Protein AF-A0A815K8I6-F1 (afdb_monomer)

Solvent-accessible surface area (backbone atoms only — not comparable to full-atom values): 26149 Å² total; per-residue (Å²): 140,85,83,82,83,84,83,76,87,78,76,76,75,78,80,73,84,80,80,77,90,70,74,97,44,73,68,58,57,51,56,50,61,67,36,69,67,48,51,54,47,52,53,48,52,51,49,50,51,52,50,51,52,50,48,51,54,52,55,67,62,60,68,96,76,56,70,65,54,56,54,49,64,74,62,57,88,62,93,67,95,65,84,83,72,84,47,82,72,55,86,66,52,56,57,60,63,35,43,30,61,59,52,49,73,48,36,41,50,49,33,49,43,43,41,72,73,66,36,42,61,76,80,39,69,85,67,47,29,59,57,39,31,53,49,27,31,50,35,22,59,56,18,24,61,24,41,33,39,91,49,65,70,44,20,35,53,14,39,53,43,41,51,51,23,57,38,39,66,39,29,20,59,47,46,40,28,62,76,68,74,41,88,67,97,64,85,61,81,91,42,73,57,48,54,48,43,53,51,26,49,54,51,29,54,48,28,52,52,51,12,52,51,51,26,43,73,75,50,62,55,74,40,83,71,80,76,74,77,72,82,76,77,81,82,86,91,87,77,91,80,93,78,95,81,90,81,90,74,83,81,78,84,79,83,91,85,82,82,91,77,87,88,88,90,83,88,85,89,75,76,86,75,80,76,78,69,63,48,65,52,50,71,65,58,54,50,53,52,48,50,54,50,46,51,51,43,41,31,48,67,47,52,85,74,74,52,70,66,51,46,62,63,50,74,74,57,88,84,92,55,78,73,53,56,56,49,48,53,50,57,59,60,58,63,18,28,50,67,64,52,48,38,49,54,46,30,64,66,57,67,47,87,60,89,45,76,65,53,42,53,47,30,48,54,53,60,59,30,69,65,52,47,49,51,32,50,52,42,18,64,63,31,27,69,36,52,48,52,52,46,44,49,22,47,59,74,73,39,44,65,64,49,53,60,57,49,66,55,58,46,51,56,52,50,54,51,49,51,54,52,47,53,57,47,51,52,50,52,52,52,54,53,51,55,52,65,73,74,107

Structure (mmCIF, N/CA/C/O backbone):
data_AF-A0A815K8I6-F1
#
_entry.id   AF-A0A815K8I6-F1
#
loop_
_atom_site.group_PDB
_atom_site.id
_atom_site.type_symbol
_atom_site.label_atom_id
_atom_site.label_alt_id
_atom_site.label_comp_id
_atom_site.label_asym_id
_atom_site.label_entity_id
_atom_site.label_seq_id
_atom_site.pdbx_PDB_ins_code
_atom_site.Cartn_x
_atom_site.Cartn_y
_atom_site.Cartn_z
_atom_site.occupancy
_atom_site.B_iso_or_equiv
_atom_site.auth_seq_id
_atom_site.auth_comp_id
_atom_site.auth_asym_id
_atom_site.auth_atom_id
_atom_site.pdbx_PDB_model_num
ATOM 1 N N . MET A 1 1 ? -21.237 -28.527 48.834 1.00 38.31 1 MET A N 1
ATOM 2 C CA . MET A 1 1 ? -20.468 -27.285 49.056 1.00 38.31 1 MET A CA 1
ATOM 3 C C . MET A 1 1 ? -20.630 -26.435 47.801 1.00 38.31 1 MET A C 1
ATOM 5 O O . MET A 1 1 ? -19.917 -26.635 46.831 1.00 38.31 1 MET A O 1
ATOM 9 N N . ILE A 1 2 ? -21.694 -25.632 47.758 1.00 33.50 2 ILE A N 1
ATOM 10 C CA . ILE A 1 2 ? -22.098 -24.836 46.589 1.00 33.50 2 ILE A CA 1
ATOM 11 C C . ILE A 1 2 ? -21.602 -23.418 46.856 1.00 33.50 2 ILE A C 1
ATOM 13 O O . ILE A 1 2 ? -22.051 -22.785 47.808 1.00 33.50 2 ILE A O 1
ATOM 17 N N . VAL A 1 3 ? -20.616 -22.969 46.081 1.00 35.56 3 VAL A N 1
ATOM 18 C CA . VAL A 1 3 ? -20.043 -21.625 46.201 1.00 35.56 3 VAL A CA 1
ATOM 19 C C . VAL A 1 3 ? -20.884 -20.664 45.366 1.00 35.56 3 VAL A C 1
ATOM 21 O O . VAL A 1 3 ? -21.094 -20.867 44.173 1.00 35.56 3 VAL A O 1
ATOM 24 N N . ASP A 1 4 ? -21.398 -19.647 46.046 1.00 29.53 4 ASP A N 1
ATOM 25 C CA . ASP A 1 4 ? -22.298 -18.613 45.548 1.00 29.53 4 ASP A CA 1
ATOM 26 C C . ASP A 1 4 ? -21.560 -17.618 44.627 1.00 29.53 4 ASP A C 1
ATOM 28 O O . ASP A 1 4 ? -20.597 -16.964 45.029 1.00 29.53 4 ASP A O 1
ATOM 32 N N . VAL A 1 5 ? -22.012 -17.507 43.372 1.00 42.22 5 VAL A N 1
ATOM 33 C CA . VAL A 1 5 ? -21.391 -16.717 42.284 1.00 42.22 5 VAL A CA 1
ATOM 34 C C . VAL A 1 5 ? -21.926 -15.269 42.234 1.00 42.22 5 VAL A C 1
ATOM 36 O O . VAL A 1 5 ? -21.633 -14.513 41.312 1.00 42.22 5 VAL A O 1
ATOM 39 N N . ARG A 1 6 ? -22.691 -14.808 43.233 1.00 34.88 6 ARG A N 1
ATOM 40 C CA . ARG A 1 6 ? -23.365 -13.492 43.184 1.00 34.88 6 ARG A CA 1
ATOM 41 C C . ARG A 1 6 ? -22.615 -12.284 43.768 1.00 34.88 6 ARG A C 1
ATOM 43 O O . ARG A 1 6 ? -23.229 -11.238 43.953 1.00 34.88 6 ARG A O 1
ATOM 50 N N . LYS A 1 7 ? -21.297 -12.352 44.009 1.00 34.84 7 LYS A N 1
ATOM 51 C CA . LYS A 1 7 ? -20.543 -11.254 44.669 1.00 34.84 7 LYS A CA 1
ATOM 52 C C . LYS A 1 7 ? -19.412 -10.579 43.874 1.00 34.84 7 LYS A C 1
ATOM 54 O O . LYS A 1 7 ? -18.552 -9.949 44.477 1.00 34.84 7 LYS A O 1
ATOM 59 N N . LEU A 1 8 ? -19.428 -10.628 42.538 1.00 36.75 8 LEU A N 1
ATOM 60 C CA . LEU A 1 8 ? -18.417 -9.955 41.693 1.00 36.75 8 LEU A CA 1
ATOM 61 C C . LEU A 1 8 ? -18.964 -8.854 40.755 1.00 36.75 8 LEU A C 1
ATOM 63 O O . LEU A 1 8 ? -18.272 -8.455 39.823 1.00 36.75 8 LEU A O 1
ATOM 67 N N . SER A 1 9 ? -20.164 -8.305 40.995 1.00 39.91 9 SER A N 1
ATOM 68 C CA . SER A 1 9 ? -20.750 -7.238 40.151 1.00 39.91 9 SER A CA 1
ATOM 69 C C . SER A 1 9 ? -20.643 -5.816 40.727 1.00 39.91 9 SER A C 1
ATOM 71 O O . SER A 1 9 ? -21.572 -5.019 40.608 1.00 39.91 9 SER A O 1
ATOM 73 N N . SER A 1 10 ? -19.513 -5.456 41.332 1.00 39.34 10 SER A N 1
ATOM 74 C CA . SER A 1 10 ? -19.211 -4.049 41.641 1.00 39.34 10 SER A CA 1
ATOM 75 C C . SER A 1 10 ? -17.794 -3.694 41.199 1.00 39.34 10 SER A C 1
ATOM 77 O O . SER A 1 10 ? -16.946 -3.291 41.992 1.00 39.34 10 SER A O 1
ATOM 79 N N . GLY A 1 11 ? -17.525 -3.890 39.907 1.00 36.69 11 GLY A N 1
ATOM 80 C CA . GLY A 1 11 ? -16.375 -3.293 39.244 1.00 36.69 11 GLY A CA 1
ATOM 81 C C . GLY A 1 11 ? -16.664 -1.819 38.999 1.00 36.69 11 GLY A C 1
ATOM 82 O O . GLY A 1 11 ? -17.356 -1.475 38.044 1.00 36.69 11 GLY A O 1
ATOM 83 N N . ALA A 1 12 ? -16.159 -0.952 39.874 1.00 39.84 12 ALA A N 1
ATOM 84 C CA . ALA A 1 12 ? -16.060 0.469 39.584 1.00 39.84 12 ALA A CA 1
ATOM 85 C C . ALA A 1 12 ? -15.293 0.642 38.263 1.00 39.84 12 ALA A C 1
ATOM 87 O O . ALA A 1 12 ? -14.168 0.154 38.125 1.00 39.84 12 ALA A O 1
ATOM 88 N N . CYS A 1 13 ? -15.902 1.308 37.278 1.00 37.22 13 CYS A N 1
ATOM 89 C CA . CYS A 1 13 ? -15.182 1.738 36.087 1.00 37.22 13 CYS A CA 1
ATOM 90 C C . CYS A 1 13 ? -13.988 2.598 36.530 1.00 37.22 13 CYS A C 1
ATOM 92 O O . CYS A 1 13 ? -14.203 3.581 37.244 1.00 37.22 13 CYS A O 1
ATOM 94 N N . PRO A 1 14 ? -12.745 2.287 36.119 1.00 39.09 14 PRO A N 1
ATOM 95 C CA . PRO A 1 14 ? -11.646 3.213 36.327 1.00 39.09 14 PRO A CA 1
ATOM 96 C C . PRO A 1 14 ? -11.991 4.516 35.602 1.00 39.09 14 PRO A C 1
ATOM 98 O O . PRO A 1 14 ? -12.264 4.518 34.398 1.00 39.09 14 PRO A O 1
ATOM 101 N N . ALA A 1 15 ? -12.037 5.614 36.357 1.00 36.75 15 ALA A N 1
ATOM 102 C CA . ALA A 1 15 ? -12.272 6.944 35.823 1.00 36.75 15 ALA A CA 1
ATOM 103 C C . ALA A 1 15 ? -11.273 7.207 34.687 1.00 36.75 15 ALA A C 1
ATOM 105 O O . ALA A 1 15 ? -10.058 7.092 34.872 1.00 36.75 15 ALA A O 1
ATOM 106 N N . ARG A 1 16 ? -11.790 7.509 33.489 1.00 47.78 16 ARG A N 1
ATOM 107 C CA . ARG A 1 16 ? -10.951 7.862 32.341 1.00 47.78 16 ARG A CA 1
ATOM 108 C C . ARG A 1 16 ? -10.134 9.109 32.691 1.00 47.78 16 ARG A C 1
ATOM 110 O O . ARG A 1 16 ? -10.702 10.051 33.247 1.00 47.78 16 ARG A O 1
ATOM 117 N N . PRO A 1 17 ? -8.843 9.168 32.329 1.00 36.97 17 PRO A N 1
ATOM 118 C CA . PRO A 1 17 ? -8.098 10.410 32.414 1.00 36.97 17 PRO A CA 1
ATOM 119 C C . PRO A 1 17 ? -8.764 11.436 31.492 1.00 36.97 17 PRO A C 1
ATOM 121 O O . PRO A 1 17 ? -8.860 11.243 30.280 1.00 36.97 17 PRO A O 1
ATOM 124 N N . VAL A 1 18 ? -9.263 12.515 32.088 1.00 37.09 18 VAL A N 1
ATOM 125 C CA . VAL A 1 18 ? -9.762 13.686 31.371 1.00 37.09 18 VAL A CA 1
ATOM 126 C C . VAL A 1 18 ? -8.556 14.330 30.687 1.00 37.09 18 VAL A C 1
ATOM 128 O O . VAL A 1 18 ? -7.684 14.907 31.336 1.00 37.09 18 VAL A O 1
ATOM 131 N N . TYR A 1 19 ? -8.454 14.168 29.368 1.00 41.75 19 TYR A N 1
ATOM 132 C CA . TYR A 1 19 ? -7.422 14.823 28.572 1.00 41.75 19 TYR A CA 1
ATOM 133 C C . TYR A 1 19 ? -7.783 16.301 28.425 1.00 41.75 19 TYR A C 1
ATOM 135 O O . TYR A 1 19 ? -8.594 16.670 27.580 1.00 41.75 19 TYR A O 1
ATOM 143 N N . HIS A 1 20 ? -7.168 17.155 29.242 1.00 36.84 20 HIS A N 1
ATOM 144 C CA . HIS A 1 20 ? -7.214 18.599 29.044 1.00 36.84 20 HIS A CA 1
ATOM 145 C C . HIS A 1 20 ? -6.489 18.960 27.739 1.00 36.84 20 HIS A C 1
ATOM 147 O O . HIS A 1 20 ? -5.259 18.950 27.658 1.00 36.84 20 HIS A O 1
ATOM 153 N N . HIS A 1 21 ? -7.261 19.262 26.695 1.00 45.84 21 HIS A N 1
ATOM 154 C CA . HIS A 1 21 ? -6.775 19.851 25.450 1.00 45.84 21 HIS A CA 1
ATOM 155 C C . HIS A 1 21 ? -6.690 21.375 25.592 1.00 45.84 21 HIS A C 1
ATOM 157 O O . HIS A 1 21 ? -7.455 22.122 24.998 1.00 45.84 21 HIS A O 1
ATOM 163 N N . GLY A 1 22 ? -5.723 21.834 26.380 1.00 40.38 22 GLY A N 1
ATOM 164 C CA . GLY A 1 22 ? -5.350 23.241 26.471 1.00 40.38 22 GLY A CA 1
ATOM 165 C C . GLY A 1 22 ? -3.861 23.313 26.767 1.00 40.38 22 GLY A C 1
ATOM 166 O O . GLY A 1 22 ? -3.429 22.844 27.810 1.00 40.38 22 GLY A O 1
ATOM 167 N N . HIS A 1 23 ? -3.083 23.851 25.830 1.00 41.75 23 HIS A N 1
ATOM 168 C CA . HIS A 1 23 ? -1.616 23.826 25.757 1.00 41.75 23 HIS A CA 1
ATOM 169 C C . HIS A 1 23 ? -1.007 22.495 25.294 1.00 41.75 23 HIS A C 1
ATOM 171 O O . HIS A 1 23 ? -0.853 21.529 26.041 1.00 41.75 23 HIS A O 1
ATOM 177 N N . PHE A 1 24 ? -0.542 22.498 24.040 1.00 44.44 24 PHE A N 1
ATOM 178 C CA . PHE A 1 24 ? 0.462 21.571 23.515 1.00 44.44 24 PHE A CA 1
ATOM 179 C C . PHE A 1 24 ? 1.793 21.847 24.245 1.00 44.44 24 PHE A C 1
ATOM 181 O O . PHE A 1 24 ? 2.710 22.478 23.734 1.00 44.44 24 PHE A O 1
ATOM 188 N N . CYS A 1 25 ? 1.833 21.493 25.528 1.00 46.91 25 CYS A N 1
ATOM 189 C CA . CYS A 1 25 ? 2.944 21.736 26.427 1.00 46.91 25 CYS A CA 1
ATOM 190 C C . CYS A 1 25 ? 4.089 20.779 26.075 1.00 46.91 25 CYS A C 1
ATOM 192 O O . CYS A 1 25 ? 3.858 19.594 25.823 1.00 46.91 25 CYS A O 1
ATOM 194 N N . VAL A 1 26 ? 5.330 21.264 26.146 1.00 51.88 26 VAL A N 1
ATOM 195 C CA . VAL A 1 26 ? 6.577 20.481 26.023 1.00 51.88 26 VAL A CA 1
ATOM 196 C C . VAL A 1 26 ? 6.548 19.200 26.886 1.00 51.88 26 VAL A C 1
ATOM 198 O O . VAL A 1 26 ? 7.126 18.180 26.514 1.00 51.88 26 VAL A O 1
ATOM 201 N N . ARG A 1 27 ? 5.779 19.186 27.987 1.00 44.12 27 ARG A N 1
ATOM 202 C CA . ARG A 1 27 ? 5.529 17.995 28.824 1.00 44.12 27 ARG A CA 1
ATOM 203 C C . ARG A 1 27 ? 4.767 16.859 28.128 1.00 44.12 27 ARG A C 1
ATOM 205 O O . ARG A 1 27 ? 5.039 15.700 28.428 1.00 44.12 27 ARG A O 1
ATOM 212 N N . THR A 1 28 ? 3.843 17.146 27.213 1.00 54.47 28 THR A N 1
ATOM 213 C CA . THR A 1 28 ? 3.115 16.115 26.448 1.00 54.47 28 THR A CA 1
ATOM 214 C C . THR A 1 28 ? 4.023 15.482 25.399 1.00 54.47 28 THR A C 1
ATOM 216 O O . THR A 1 28 ? 4.015 14.265 25.236 1.00 54.47 28 THR A O 1
ATOM 219 N N . PHE A 1 29 ? 4.876 16.287 24.760 1.00 51.78 29 PHE A N 1
ATOM 220 C CA . PHE A 1 29 ? 5.904 15.804 23.837 1.00 51.78 29 PHE A CA 1
ATOM 221 C C . PHE A 1 29 ? 6.929 14.908 24.553 1.00 51.78 29 PHE A C 1
ATOM 223 O O . PHE A 1 29 ? 7.238 13.819 24.078 1.00 51.78 29 PHE A O 1
ATOM 230 N N . HIS A 1 30 ? 7.362 15.295 25.757 1.00 53.81 30 HIS A N 1
ATOM 231 C CA . HIS A 1 30 ? 8.280 14.485 26.561 1.00 53.81 30 HIS A CA 1
ATOM 232 C C . HIS A 1 30 ? 7.653 13.162 27.039 1.00 53.81 30 HIS A C 1
ATOM 234 O O . HIS A 1 30 ? 8.326 12.133 27.040 1.00 53.81 30 HIS A O 1
ATOM 240 N N . ARG A 1 31 ? 6.356 13.149 27.397 1.00 55.78 31 ARG A N 1
ATOM 241 C CA . ARG A 1 31 ? 5.632 11.906 27.736 1.00 55.78 31 ARG A CA 1
ATOM 242 C C . ARG A 1 31 ? 5.437 10.990 26.529 1.00 55.78 31 ARG A C 1
ATOM 244 O O . ARG A 1 31 ? 5.523 9.782 26.697 1.00 55.78 31 ARG A O 1
ATOM 251 N N . LEU A 1 32 ? 5.220 11.542 25.334 1.00 55.19 32 LEU A N 1
ATOM 252 C CA . LEU A 1 32 ? 5.161 10.769 24.087 1.00 55.19 32 LEU A CA 1
ATOM 253 C C . LEU A 1 32 ? 6.522 10.133 23.755 1.00 55.19 32 LEU A C 1
ATOM 255 O O . LEU A 1 32 ? 6.573 8.951 23.439 1.00 55.19 32 LEU A O 1
ATOM 259 N N . LEU A 1 33 ? 7.624 10.871 23.927 1.00 57.00 33 LEU A N 1
ATOM 260 C CA . LEU A 1 33 ? 8.994 10.357 23.763 1.00 57.00 33 LEU A CA 1
ATOM 261 C C . LEU A 1 33 ? 9.403 9.318 24.820 1.00 57.00 33 LEU A C 1
ATOM 263 O O . LEU A 1 33 ? 10.272 8.494 24.556 1.00 57.00 33 LEU A O 1
ATOM 267 N N . SER A 1 34 ? 8.782 9.333 26.004 1.00 58.78 34 SER A N 1
ATOM 268 C CA . SER A 1 34 ? 9.072 8.372 27.083 1.00 58.78 34 SER A CA 1
ATOM 269 C C . SER A 1 34 ? 8.466 6.983 26.855 1.00 58.78 34 SER A C 1
ATOM 271 O O . SER A 1 34 ? 8.780 6.053 27.595 1.00 58.78 34 SER A O 1
ATOM 273 N N . TYR A 1 35 ? 7.612 6.812 25.844 1.00 67.69 35 TYR A N 1
ATOM 274 C CA . TYR A 1 35 ? 7.120 5.493 25.464 1.00 67.69 35 TYR A CA 1
ATOM 275 C C . TYR A 1 35 ? 8.139 4.811 24.539 1.00 67.69 35 TYR A C 1
ATOM 277 O O . TYR A 1 35 ? 8.388 5.314 23.439 1.00 67.69 35 TYR A O 1
ATOM 285 N N . PRO A 1 36 ? 8.682 3.634 24.908 1.00 72.56 36 PRO A N 1
ATOM 286 C CA . PRO A 1 36 ? 9.690 2.941 24.101 1.00 72.56 36 PRO A CA 1
ATOM 287 C C . PRO A 1 36 ? 9.209 2.647 22.669 1.00 72.56 36 PRO A C 1
ATOM 289 O O . PRO A 1 36 ? 10.006 2.658 21.733 1.00 72.56 36 PRO A O 1
ATOM 292 N N . GLY A 1 37 ? 7.895 2.485 22.471 1.00 73.62 37 GLY A N 1
ATOM 293 C CA . GLY A 1 37 ? 7.294 2.307 21.148 1.00 73.62 37 GLY A CA 1
ATOM 294 C C . GLY A 1 37 ? 7.442 3.511 20.208 1.00 73.62 37 GLY A C 1
ATOM 295 O O . GLY A 1 37 ? 7.629 3.313 19.012 1.00 73.62 37 GLY A O 1
ATOM 296 N N . TYR A 1 38 ? 7.420 4.750 20.715 1.00 79.62 38 TYR A N 1
ATOM 297 C CA . TYR A 1 38 ? 7.589 5.939 19.866 1.00 79.62 38 TYR A CA 1
ATOM 298 C C . TYR A 1 38 ? 9.026 6.090 19.380 1.00 79.62 38 TYR A C 1
ATOM 300 O O . TYR A 1 38 ? 9.240 6.439 18.223 1.00 79.62 38 TYR A O 1
ATOM 308 N N . SER A 1 39 ? 10.003 5.789 20.238 1.00 83.12 39 SER A N 1
ATOM 309 C CA . SER A 1 39 ? 11.416 5.793 19.854 1.00 83.12 39 SER A CA 1
ATOM 310 C C . SER A 1 39 ? 11.676 4.780 18.734 1.00 83.12 39 SER A C 1
ATOM 312 O O . SER A 1 39 ? 12.181 5.148 17.675 1.00 83.12 39 SER A O 1
ATOM 314 N N . LEU A 1 40 ? 11.217 3.531 18.906 1.00 85.81 40 LEU A N 1
ATOM 315 C CA . LEU A 1 40 ? 11.317 2.495 17.871 1.00 85.81 40 LEU A CA 1
ATOM 316 C C . LEU A 1 40 ? 10.616 2.897 16.569 1.00 85.81 40 LEU A C 1
ATOM 318 O O . LEU A 1 40 ? 11.155 2.663 15.492 1.00 85.81 40 LEU A O 1
ATOM 322 N N . PHE A 1 41 ? 9.451 3.541 16.654 1.00 85.56 41 PHE A N 1
ATOM 323 C CA . PHE A 1 41 ? 8.748 4.030 15.472 1.00 85.56 41 PHE A CA 1
ATOM 324 C C . PHE A 1 41 ? 9.525 5.133 14.743 1.00 85.56 41 PHE A C 1
ATOM 326 O O . PHE A 1 41 ? 9.625 5.098 13.521 1.00 85.56 41 PHE A O 1
ATOM 333 N N . ILE A 1 42 ? 10.126 6.084 15.463 1.00 88.44 42 ILE A N 1
ATOM 334 C CA . ILE A 1 42 ? 10.973 7.120 14.854 1.00 88.44 42 ILE A CA 1
ATOM 335 C C . ILE A 1 42 ? 12.178 6.480 14.159 1.00 88.44 42 ILE A C 1
ATOM 337 O O . ILE A 1 42 ? 12.454 6.811 13.008 1.00 88.44 42 ILE A O 1
ATOM 341 N N . PHE A 1 43 ? 12.854 5.526 14.808 1.00 92.44 43 PHE A N 1
ATOM 342 C CA . PHE A 1 43 ? 13.941 4.771 14.176 1.00 92.44 43 PHE A CA 1
ATOM 343 C C . PHE A 1 43 ? 13.471 4.021 12.929 1.00 92.44 43 PHE A C 1
ATOM 345 O O . PHE A 1 43 ? 14.176 4.017 11.922 1.00 92.44 43 PHE A O 1
ATOM 352 N N . PHE A 1 44 ? 12.272 3.441 12.964 1.00 91.81 44 PHE A N 1
ATOM 353 C CA . PHE A 1 44 ? 11.680 2.768 11.815 1.00 91.81 44 PHE A CA 1
ATOM 354 C C . PHE A 1 44 ? 11.401 3.737 10.659 1.00 91.81 44 PHE A C 1
ATOM 356 O O . PHE A 1 44 ? 11.772 3.451 9.525 1.00 91.81 44 PHE A O 1
ATOM 363 N N . ILE A 1 45 ? 10.843 4.922 10.926 1.00 91.88 45 ILE A N 1
ATOM 364 C CA . ILE A 1 45 ? 10.649 5.954 9.897 1.00 91.88 45 ILE A CA 1
ATOM 365 C C . ILE A 1 45 ? 11.992 6.417 9.323 1.00 91.88 45 ILE A C 1
ATOM 367 O O . ILE A 1 45 ? 12.127 6.494 8.105 1.00 91.88 45 ILE A O 1
ATOM 371 N N . ILE A 1 46 ? 13.001 6.669 10.163 1.00 94.50 46 ILE A N 1
ATOM 372 C CA . ILE A 1 46 ? 14.352 7.032 9.704 1.00 94.50 46 ILE A CA 1
ATOM 373 C C . ILE A 1 46 ? 14.932 5.926 8.816 1.00 94.50 46 ILE A C 1
ATOM 375 O O . ILE A 1 46 ? 15.491 6.222 7.762 1.00 94.50 46 ILE A O 1
ATOM 379 N N . TYR A 1 47 ? 14.763 4.660 9.202 1.00 95.38 47 TYR A N 1
ATOM 380 C CA . TYR A 1 47 ? 15.167 3.517 8.390 1.00 95.38 47 TYR A CA 1
ATOM 381 C C . TYR A 1 47 ? 14.484 3.531 7.014 1.00 95.38 47 TYR A C 1
ATOM 383 O O . TYR A 1 47 ? 15.178 3.433 6.003 1.00 95.38 47 TYR A O 1
ATOM 391 N N . LEU A 1 48 ? 13.161 3.729 6.955 1.00 94.88 48 LEU A N 1
ATOM 392 C CA . LEU A 1 48 ? 12.429 3.805 5.685 1.00 94.88 48 LEU A CA 1
ATOM 393 C C . LEU A 1 48 ? 12.921 4.966 4.807 1.00 94.88 48 LEU A C 1
ATOM 395 O O . LEU A 1 48 ? 13.137 4.765 3.615 1.00 94.88 48 LEU A O 1
ATOM 399 N N . GLN A 1 49 ? 13.174 6.145 5.387 1.00 93.94 49 GLN A N 1
ATOM 400 C CA . GLN A 1 49 ? 13.717 7.300 4.655 1.00 93.94 49 GLN A CA 1
ATOM 401 C C . GLN A 1 49 ? 15.132 7.036 4.120 1.00 93.94 49 GLN A C 1
ATOM 403 O O . GLN A 1 49 ? 15.448 7.380 2.983 1.00 93.94 49 GLN A O 1
ATOM 408 N N . MET A 1 50 ? 15.994 6.391 4.911 1.00 95.81 50 MET A N 1
ATOM 409 C CA . MET A 1 50 ? 17.337 5.999 4.472 1.00 95.81 50 MET A CA 1
ATOM 410 C C . MET A 1 50 ? 17.299 4.953 3.357 1.00 95.81 50 MET A C 1
ATOM 412 O O . MET A 1 50 ? 18.105 5.018 2.428 1.00 95.81 50 MET A O 1
ATOM 416 N N . MET A 1 51 ? 16.365 4.005 3.418 1.00 95.12 51 MET A N 1
ATOM 417 C CA . MET A 1 51 ? 16.165 3.019 2.356 1.00 95.12 51 MET A CA 1
ATOM 418 C C . MET A 1 51 ? 15.622 3.655 1.077 1.00 95.12 51 MET A C 1
ATOM 420 O O . MET A 1 51 ? 16.106 3.327 -0.002 1.00 95.12 51 MET A O 1
ATOM 424 N N . ASP A 1 52 ? 14.711 4.619 1.186 1.00 94.56 52 ASP A N 1
ATOM 425 C CA . ASP A 1 52 ? 14.250 5.417 0.051 1.00 94.56 52 ASP A CA 1
ATOM 426 C C . ASP A 1 52 ? 15.381 6.250 -0.563 1.00 94.56 52 ASP A C 1
ATOM 428 O O . ASP A 1 52 ? 15.501 6.296 -1.783 1.00 94.56 52 ASP A O 1
ATOM 432 N N . LEU A 1 53 ? 16.268 6.841 0.239 1.00 94.50 53 LEU A N 1
ATOM 433 C CA . LEU A 1 53 ? 17.448 7.534 -0.282 1.00 94.50 53 LEU A CA 1
ATOM 434 C C . LEU A 1 53 ? 18.393 6.569 -1.023 1.00 94.50 53 LEU A C 1
ATOM 436 O O . LEU A 1 53 ? 18.933 6.902 -2.078 1.00 94.50 53 LEU A O 1
ATOM 440 N N . ARG A 1 54 ? 18.570 5.347 -0.508 1.00 93.69 54 ARG A N 1
ATOM 441 C CA . ARG A 1 54 ? 19.325 4.292 -1.205 1.00 93.69 54 ARG A CA 1
ATOM 442 C C . ARG A 1 54 ? 18.646 3.868 -2.504 1.00 93.69 54 ARG A C 1
ATOM 444 O O . ARG A 1 54 ? 19.347 3.681 -3.495 1.00 93.69 54 ARG A O 1
ATOM 451 N N . LEU A 1 55 ? 17.316 3.761 -2.519 1.00 92.94 55 LEU A N 1
ATOM 452 C CA . LEU A 1 55 ? 16.543 3.491 -3.729 1.00 92.94 55 LEU A CA 1
ATOM 453 C C . LEU A 1 55 ? 16.785 4.581 -4.777 1.00 92.94 55 LEU A C 1
ATOM 455 O O . LEU A 1 55 ? 17.091 4.245 -5.915 1.00 92.94 55 LEU A O 1
ATOM 459 N N . TYR A 1 56 ? 16.740 5.861 -4.394 1.00 93.56 56 TYR A N 1
ATOM 460 C CA . TYR A 1 56 ? 17.060 6.973 -5.293 1.00 93.56 56 TYR A CA 1
ATOM 461 C C . TYR A 1 56 ? 18.440 6.804 -5.936 1.00 93.56 56 TYR A C 1
ATOM 463 O O . TYR A 1 56 ? 18.554 6.797 -7.159 1.00 93.56 56 TYR A O 1
ATOM 471 N N . PHE A 1 57 ? 19.488 6.596 -5.132 1.00 92.00 57 PHE A N 1
ATOM 472 C CA . PHE A 1 57 ? 20.842 6.401 -5.657 1.00 92.00 57 PHE A CA 1
ATOM 473 C C . PHE A 1 57 ? 20.974 5.134 -6.508 1.00 92.00 57 PHE A C 1
ATOM 475 O O . PHE A 1 57 ? 21.732 5.121 -7.477 1.00 92.00 57 PHE A O 1
ATOM 482 N N . LYS A 1 58 ? 20.223 4.072 -6.200 1.00 89.62 58 LYS A N 1
ATOM 483 C CA . LYS A 1 58 ? 20.184 2.851 -7.013 1.00 89.62 58 LYS A CA 1
ATOM 484 C C . LYS A 1 58 ? 19.485 3.085 -8.357 1.00 89.62 58 LYS A C 1
ATOM 486 O O . LYS A 1 58 ? 19.963 2.574 -9.362 1.00 89.62 58 LYS A O 1
ATOM 491 N N . ILE A 1 59 ? 18.411 3.878 -8.396 1.00 89.00 59 ILE A N 1
ATOM 492 C CA . ILE A 1 59 ? 17.752 4.271 -9.649 1.00 89.00 59 ILE A CA 1
ATOM 493 C C . ILE A 1 59 ? 18.682 5.167 -10.468 1.00 89.00 59 ILE A C 1
ATOM 495 O O . ILE A 1 59 ? 18.859 4.911 -11.644 1.00 89.00 59 ILE A O 1
ATOM 499 N N . GLN A 1 60 ? 19.344 6.150 -9.854 1.00 88.56 60 GLN A N 1
ATOM 500 C CA . GLN A 1 60 ? 20.274 7.052 -10.553 1.00 88.56 60 GLN A CA 1
ATOM 501 C C . GLN A 1 60 ? 21.561 6.359 -11.027 1.00 88.56 60 GLN A C 1
ATOM 503 O O . GLN A 1 60 ? 22.178 6.781 -12.001 1.00 88.56 60 GLN A O 1
ATOM 508 N N . SER A 1 61 ? 21.983 5.289 -10.348 1.00 84.44 61 SER A N 1
ATOM 509 C CA . SER A 1 61 ? 23.111 4.452 -10.784 1.00 84.44 61 SER A CA 1
ATOM 510 C C . SER A 1 61 ? 22.706 3.366 -11.784 1.00 84.44 61 SER A C 1
ATOM 512 O O . SER A 1 61 ? 23.560 2.604 -12.239 1.00 84.44 61 SER A O 1
ATOM 514 N N . ARG A 1 62 ? 21.421 3.287 -12.156 1.00 76.06 62 ARG A N 1
ATOM 515 C CA . ARG A 1 62 ? 20.923 2.363 -13.175 1.00 76.06 62 ARG A CA 1
ATOM 516 C C . ARG A 1 62 ? 21.426 2.874 -14.534 1.00 76.06 62 ARG A C 1
ATOM 518 O O . ARG A 1 62 ? 20.888 3.810 -15.092 1.00 76.06 62 ARG A O 1
ATOM 525 N N . GLY A 1 63 ? 22.511 2.318 -15.072 1.00 59.50 63 GLY A N 1
ATOM 526 C CA . GLY A 1 63 ? 23.069 2.777 -16.350 1.00 59.50 63 GLY A CA 1
ATOM 527 C C . GLY A 1 63 ? 24.231 1.929 -16.869 1.00 59.50 63 GLY A C 1
ATOM 528 O O . GLY A 1 63 ? 24.938 1.304 -16.089 1.00 59.50 63 GLY A O 1
ATOM 529 N N . THR A 1 64 ? 24.370 1.893 -18.202 1.00 43.22 64 THR A N 1
ATOM 530 C CA . THR A 1 64 ? 25.432 1.272 -19.038 1.00 43.22 64 THR A CA 1
ATOM 531 C C . THR A 1 64 ? 25.715 -0.235 -18.933 1.00 43.22 64 THR A C 1
ATOM 533 O O . THR A 1 64 ? 26.177 -0.799 -19.924 1.00 43.22 64 THR A O 1
ATOM 536 N N . LEU A 1 65 ? 25.389 -0.929 -17.840 1.00 40.59 65 LEU A N 1
ATOM 537 C CA . LEU A 1 65 ? 25.629 -2.374 -17.706 1.00 40.59 65 LEU A CA 1
ATOM 538 C C . LEU A 1 65 ? 24.441 -3.231 -18.178 1.00 40.59 65 LEU A C 1
ATOM 540 O O . LEU A 1 65 ? 23.427 -3.372 -17.503 1.00 40.59 65 LEU A O 1
ATOM 544 N N . ASP A 1 66 ? 24.604 -3.791 -19.376 1.00 40.38 66 ASP A N 1
ATOM 545 C CA . ASP A 1 66 ? 24.125 -5.103 -19.821 1.00 40.38 66 ASP A CA 1
ATOM 546 C C . ASP A 1 66 ? 22.800 -5.656 -19.254 1.00 40.38 66 ASP A C 1
ATOM 548 O O . ASP A 1 66 ? 22.742 -6.391 -18.268 1.00 40.38 66 ASP A O 1
ATOM 552 N N . TYR A 1 67 ? 21.732 -5.484 -20.041 1.00 39.44 67 TYR A N 1
ATOM 553 C CA . TYR A 1 67 ? 20.598 -6.418 -20.015 1.00 39.44 67 TYR A CA 1
ATOM 554 C C . TYR A 1 67 ? 21.009 -7.810 -20.540 1.00 39.44 67 TYR A C 1
ATOM 556 O O . TYR A 1 67 ? 20.306 -8.790 -20.290 1.00 39.44 67 TYR A O 1
ATOM 564 N N . SER A 1 68 ? 22.173 -7.935 -21.203 1.00 37.84 68 SER A N 1
ATOM 565 C CA . SER A 1 68 ? 22.730 -9.245 -21.553 1.00 37.84 68 SER A CA 1
ATOM 566 C C . SER A 1 68 ? 22.970 -10.086 -20.293 1.00 37.84 68 SER A C 1
ATOM 568 O O . SER A 1 68 ? 22.654 -11.272 -20.292 1.00 37.84 68 SER A O 1
ATOM 570 N N . THR A 1 69 ? 23.345 -9.477 -19.164 1.00 40.06 69 THR A N 1
ATOM 571 C CA . THR A 1 69 ? 23.521 -10.188 -17.890 1.00 40.06 69 THR A CA 1
ATOM 572 C C . THR A 1 69 ? 22.190 -10.549 -17.227 1.00 40.06 69 THR A C 1
ATOM 574 O O . THR A 1 69 ? 22.097 -11.600 -16.604 1.00 40.06 69 THR A O 1
ATOM 577 N N . SER A 1 70 ? 21.118 -9.767 -17.412 1.00 38.56 70 SER A N 1
ATOM 578 C CA . SER A 1 70 ? 19.788 -10.141 -16.892 1.00 38.56 70 SER A CA 1
ATOM 579 C C . SER A 1 70 ? 19.181 -11.324 -17.652 1.00 38.56 70 SER A C 1
ATOM 581 O O . SER A 1 70 ? 18.629 -12.223 -17.023 1.00 38.56 70 SER A O 1
ATOM 583 N N . ASN A 1 71 ? 19.368 -11.400 -18.974 1.00 36.97 71 ASN A N 1
ATOM 584 C CA . ASN A 1 71 ? 18.992 -12.590 -19.743 1.00 36.97 71 ASN A CA 1
ATOM 585 C C . ASN A 1 71 ? 19.933 -13.781 -19.489 1.00 36.97 71 ASN A C 1
ATOM 587 O O . ASN A 1 71 ? 19.479 -14.919 -19.533 1.00 36.97 71 ASN A O 1
ATOM 591 N N . THR A 1 72 ? 21.209 -13.555 -19.159 1.00 31.67 72 THR A N 1
ATOM 592 C CA . THR A 1 72 ? 22.152 -14.644 -18.829 1.00 31.67 72 THR A CA 1
ATOM 593 C C . THR A 1 72 ? 21.915 -15.212 -17.422 1.00 31.67 72 THR A C 1
ATOM 595 O O . THR A 1 72 ? 22.040 -16.417 -17.229 1.00 31.67 72 THR A O 1
ATOM 598 N N . ILE A 1 73 ? 21.487 -14.390 -16.455 1.00 36.31 73 ILE A N 1
ATOM 599 C CA . ILE A 1 73 ? 21.086 -14.844 -15.110 1.00 36.31 73 ILE A CA 1
ATOM 600 C C . ILE A 1 73 ? 19.697 -15.512 -15.139 1.00 36.31 73 ILE A C 1
ATOM 602 O O . ILE A 1 73 ? 19.457 -16.454 -14.388 1.00 36.31 73 ILE A O 1
ATOM 606 N N . LEU A 1 74 ? 18.794 -15.089 -16.034 1.00 36.69 74 LEU A N 1
ATOM 607 C CA . LEU A 1 74 ? 17.502 -15.759 -16.254 1.00 36.69 74 LEU A CA 1
ATOM 608 C C . LEU A 1 74 ? 17.614 -17.065 -17.065 1.00 36.69 74 LEU A C 1
ATOM 610 O O . LEU A 1 74 ? 16.771 -17.938 -16.884 1.00 36.69 74 LEU A O 1
ATOM 614 N N . ASN A 1 75 ? 18.653 -17.229 -17.893 1.00 31.38 75 ASN A N 1
ATOM 615 C CA . ASN A 1 75 ? 18.916 -18.449 -18.674 1.00 31.38 75 ASN A CA 1
ATOM 616 C C . ASN A 1 75 ? 19.965 -19.383 -18.047 1.00 31.38 75 ASN A C 1
ATOM 618 O O . ASN A 1 75 ? 20.347 -20.374 -18.672 1.00 31.38 75 ASN A O 1
ATOM 622 N N . GLN A 1 76 ? 20.449 -19.113 -16.829 1.00 30.30 76 GLN A N 1
ATOM 623 C CA . GLN A 1 76 ? 21.360 -20.028 -16.141 1.00 30.30 76 GLN A CA 1
ATOM 624 C C . GLN A 1 76 ? 20.577 -21.228 -15.583 1.00 30.30 76 GLN A C 1
ATOM 626 O O . GLN A 1 76 ? 20.217 -21.300 -14.413 1.00 30.30 76 GLN A O 1
ATOM 631 N N . THR A 1 77 ? 20.331 -22.203 -16.457 1.00 33.12 77 THR A N 1
ATOM 632 C CA . THR A 1 77 ? 19.761 -23.530 -16.177 1.00 33.12 77 THR A CA 1
ATOM 633 C C . THR A 1 77 ? 20.737 -24.480 -15.470 1.00 33.12 77 THR A C 1
ATOM 635 O O . THR A 1 77 ? 20.548 -25.691 -15.519 1.00 33.12 77 THR A O 1
ATOM 638 N N . ASN A 1 78 ? 21.776 -23.971 -14.800 1.00 28.86 78 ASN A N 1
ATOM 639 C CA . ASN A 1 78 ? 22.729 -24.796 -14.055 1.00 28.86 78 ASN A CA 1
ATOM 640 C C . ASN A 1 78 ? 22.736 -24.388 -12.573 1.00 28.86 78 ASN A C 1
ATOM 642 O O . ASN A 1 78 ? 23.052 -23.234 -12.270 1.00 28.86 78 ASN A O 1
ATOM 646 N N . PRO A 1 79 ? 22.409 -25.306 -11.642 1.00 36.94 79 PRO A N 1
ATOM 647 C CA . PRO A 1 79 ? 22.372 -25.018 -10.218 1.00 36.94 79 PRO A CA 1
ATOM 648 C C . PRO A 1 79 ? 23.801 -25.026 -9.670 1.00 36.94 79 PRO A C 1
ATOM 650 O O . PRO A 1 79 ? 24.288 -26.026 -9.150 1.00 36.94 79 PRO A O 1
ATOM 653 N N . SER A 1 80 ? 24.501 -23.905 -9.799 1.00 30.84 80 SER A N 1
ATOM 654 C CA . SER A 1 80 ? 25.691 -23.656 -8.985 1.00 30.84 80 SER A CA 1
ATOM 655 C C . SER A 1 80 ? 25.237 -23.214 -7.588 1.00 30.84 80 SER A C 1
ATOM 657 O O . SER A 1 80 ? 24.315 -22.398 -7.502 1.00 30.84 80 SER A O 1
ATOM 659 N N . PRO A 1 81 ? 25.862 -23.686 -6.491 1.00 38.16 81 PRO A N 1
ATOM 660 C CA . PRO A 1 81 ? 25.498 -23.316 -5.126 1.00 38.16 81 PRO A CA 1
ATOM 661 C C . PRO A 1 81 ? 26.036 -21.912 -4.824 1.00 38.16 81 PRO A C 1
ATOM 663 O O . PRO A 1 81 ? 27.011 -21.728 -4.099 1.00 38.16 81 PRO A O 1
ATOM 666 N N . ILE A 1 82 ? 25.448 -20.902 -5.459 1.00 40.44 82 ILE A N 1
ATOM 667 C CA . ILE A 1 82 ? 25.781 -19.503 -5.225 1.00 40.44 82 ILE A CA 1
ATOM 668 C C . ILE A 1 82 ? 24.917 -19.050 -4.058 1.00 40.44 82 ILE A C 1
ATOM 670 O O . ILE A 1 82 ? 23.694 -19.042 -4.149 1.00 40.44 82 ILE A O 1
ATOM 674 N N . SER A 1 83 ? 25.584 -18.697 -2.961 1.00 35.59 83 SER A N 1
ATOM 675 C CA . SER A 1 83 ? 25.018 -18.041 -1.783 1.00 35.59 83 SER A CA 1
ATOM 676 C C . SER A 1 83 ? 23.921 -17.040 -2.184 1.00 35.59 83 SER A C 1
ATOM 678 O O . SER A 1 83 ? 24.214 -15.973 -2.733 1.00 35.59 83 SER A O 1
ATOM 680 N N . HIS A 1 84 ? 22.656 -17.416 -1.971 1.00 47.88 84 HIS A N 1
ATOM 681 C CA . HIS A 1 84 ? 21.472 -16.650 -2.362 1.00 47.88 84 HIS A CA 1
ATOM 682 C C . HIS A 1 84 ? 21.329 -15.413 -1.469 1.00 47.88 84 HIS A C 1
ATOM 684 O O . HIS A 1 84 ? 20.547 -15.381 -0.522 1.00 47.88 84 HIS A O 1
ATOM 690 N N . THR A 1 85 ? 22.121 -14.383 -1.754 1.00 51.50 85 THR A N 1
ATOM 691 C CA . THR A 1 85 ? 22.002 -13.089 -1.082 1.00 51.50 85 THR A CA 1
ATOM 692 C C . THR A 1 85 ? 20.756 -12.396 -1.620 1.00 51.50 85 THR A C 1
ATOM 694 O O . THR A 1 85 ? 20.653 -12.126 -2.815 1.00 51.50 85 THR A O 1
ATOM 697 N N . ILE A 1 86 ? 19.779 -12.142 -0.751 1.00 60.53 86 ILE A N 1
ATOM 698 C CA . ILE A 1 86 ? 18.551 -11.432 -1.120 1.00 60.53 86 ILE A CA 1
ATOM 699 C C . ILE A 1 86 ? 18.913 -9.979 -1.386 1.00 60.53 86 ILE A C 1
ATOM 701 O O . ILE A 1 86 ? 19.274 -9.227 -0.478 1.00 60.53 86 ILE A O 1
ATOM 705 N N . HIS A 1 87 ? 18.814 -9.575 -2.645 1.00 67.56 87 HIS A N 1
ATOM 706 C CA . HIS A 1 87 ? 19.025 -8.194 -3.031 1.00 67.56 87 HIS A CA 1
ATOM 707 C C . HIS A 1 87 ? 17.698 -7.443 -2.920 1.00 67.56 87 HIS A C 1
ATOM 709 O O . HIS A 1 87 ? 16.838 -7.534 -3.788 1.00 67.56 87 HIS A O 1
ATOM 715 N N . ILE A 1 88 ? 17.538 -6.655 -1.851 1.00 79.31 88 ILE A N 1
ATOM 716 C CA . ILE A 1 88 ? 16.341 -5.818 -1.622 1.00 79.31 88 ILE A CA 1
ATOM 717 C C . ILE A 1 88 ? 16.001 -4.993 -2.872 1.00 79.31 88 ILE A C 1
ATOM 719 O O . ILE A 1 88 ? 14.835 -4.862 -3.237 1.00 79.31 88 ILE A O 1
ATOM 723 N N . PHE A 1 89 ? 17.032 -4.502 -3.558 1.00 78.81 89 PHE A N 1
ATOM 724 C CA . PHE A 1 89 ? 16.906 -3.659 -4.735 1.00 78.81 89 PHE A CA 1
ATOM 725 C C . PHE A 1 89 ? 17.092 -4.389 -6.072 1.00 78.81 89 PHE A C 1
ATOM 727 O O . PHE A 1 89 ? 17.156 -3.695 -7.073 1.00 78.81 89 PHE A O 1
ATOM 734 N N . ASP A 1 90 ? 17.209 -5.721 -6.141 1.00 69.88 90 ASP A N 1
ATOM 735 C CA . ASP A 1 90 ? 17.379 -6.425 -7.424 1.00 69.88 90 ASP A CA 1
ATOM 736 C C . ASP A 1 90 ? 16.491 -7.692 -7.505 1.00 69.88 90 ASP A C 1
ATOM 738 O O . ASP A 1 90 ? 16.460 -8.473 -6.556 1.00 69.88 90 ASP A O 1
ATOM 742 N N . PRO A 1 91 ? 15.776 -7.933 -8.624 1.00 71.25 91 PRO A N 1
ATOM 743 C CA . PRO A 1 91 ? 15.546 -6.995 -9.723 1.00 71.25 91 PRO A CA 1
ATOM 744 C C . PRO A 1 91 ? 14.706 -5.793 -9.253 1.00 71.25 91 PRO A C 1
ATOM 746 O O . PRO A 1 91 ? 13.909 -5.913 -8.318 1.00 71.25 91 PRO A O 1
ATOM 749 N N . LEU A 1 92 ? 14.886 -4.640 -9.906 1.00 80.38 92 LEU A N 1
ATOM 750 C CA . LEU A 1 92 ? 14.187 -3.388 -9.587 1.00 80.38 92 LEU A CA 1
ATOM 751 C C . LEU A 1 92 ? 13.191 -2.986 -10.685 1.00 80.38 92 LEU A C 1
ATOM 753 O O . LEU A 1 92 ? 13.433 -1.992 -11.363 1.00 80.38 92 LEU A O 1
ATOM 757 N N . PRO A 1 93 ? 12.110 -3.746 -10.928 1.00 83.06 93 PRO A N 1
ATOM 758 C CA . PRO A 1 93 ? 11.113 -3.328 -11.906 1.00 83.06 93 PRO A CA 1
ATOM 759 C C . PRO A 1 93 ? 10.423 -2.028 -11.467 1.00 83.06 93 PRO A C 1
ATOM 761 O O . PRO A 1 93 ? 10.381 -1.725 -10.267 1.00 83.06 93 PRO A O 1
ATOM 764 N N . ILE A 1 94 ? 9.843 -1.290 -12.414 1.00 83.81 94 ILE A N 1
ATOM 765 C CA . ILE A 1 94 ? 9.088 -0.052 -12.151 1.00 83.81 94 ILE A CA 1
ATOM 766 C C . ILE A 1 94 ? 8.030 -0.268 -11.066 1.00 83.81 94 ILE A C 1
ATOM 768 O O . ILE A 1 94 ? 7.968 0.519 -10.117 1.00 83.81 94 ILE A O 1
ATOM 772 N N . LYS A 1 95 ? 7.274 -1.376 -11.111 1.00 82.69 95 LYS A N 1
ATOM 773 C CA . LYS A 1 95 ? 6.324 -1.720 -10.043 1.00 82.69 95 LYS A CA 1
ATOM 774 C C . LYS A 1 95 ? 6.971 -1.693 -8.661 1.00 82.69 95 LYS A C 1
ATOM 776 O O . LYS A 1 95 ? 6.451 -1.055 -7.751 1.00 82.69 95 LYS A O 1
ATOM 781 N N . LYS A 1 96 ? 8.151 -2.295 -8.494 1.00 82.19 96 LYS A N 1
ATOM 782 C CA . LYS A 1 96 ? 8.873 -2.314 -7.209 1.00 82.19 96 LYS A CA 1
ATOM 783 C C . LYS A 1 96 ? 9.381 -0.921 -6.807 1.00 82.19 96 LYS A C 1
ATOM 785 O O . LYS A 1 96 ? 9.417 -0.610 -5.618 1.00 82.19 96 LYS A O 1
ATOM 790 N N . MET A 1 97 ? 9.701 -0.050 -7.768 1.00 88.31 97 MET A N 1
ATOM 791 C CA . MET A 1 97 ? 10.029 1.355 -7.486 1.00 88.31 97 MET A CA 1
ATOM 792 C C . MET A 1 97 ? 8.825 2.140 -6.953 1.00 88.31 97 MET A C 1
ATOM 794 O O . MET A 1 97 ? 9.001 2.989 -6.082 1.00 88.31 97 MET A O 1
ATOM 798 N N . MET A 1 98 ? 7.612 1.838 -7.420 1.00 88.06 98 MET A N 1
ATOM 799 C CA . MET A 1 98 ? 6.381 2.553 -7.056 1.00 88.06 98 MET A CA 1
ATOM 800 C C . MET A 1 98 ? 5.630 1.953 -5.854 1.00 88.06 98 MET A C 1
ATOM 802 O O . MET A 1 98 ? 4.790 2.630 -5.261 1.00 88.06 98 MET A O 1
ATOM 806 N N . VAL A 1 99 ? 5.928 0.705 -5.472 1.00 87.94 99 VAL A N 1
ATOM 807 C CA . VAL A 1 99 ? 5.352 0.020 -4.297 1.00 87.94 99 VAL A CA 1
ATOM 808 C C . VAL A 1 99 ? 5.755 0.710 -2.998 1.00 87.94 99 VAL A C 1
ATOM 810 O O . VAL A 1 99 ? 6.875 1.191 -2.859 1.00 87.94 99 VAL A O 1
ATOM 813 N N . GLU A 1 100 ? 4.864 0.722 -2.012 1.00 90.12 100 GLU A N 1
ATOM 814 C CA . GLU A 1 100 ? 5.113 1.391 -0.738 1.00 90.12 100 GLU A CA 1
ATOM 815 C C . GLU A 1 100 ? 6.375 0.929 0.026 1.00 90.12 100 GLU A C 1
ATOM 817 O O . GLU A 1 100 ? 6.812 -0.222 -0.103 1.00 90.12 100 GLU A O 1
ATOM 822 N N . PRO A 1 101 ? 6.951 1.791 0.892 1.00 93.88 101 PRO A N 1
ATOM 823 C CA . PRO A 1 101 ? 8.193 1.487 1.598 1.00 93.88 101 PRO A CA 1
ATOM 824 C C . PRO A 1 101 ? 8.150 0.240 2.490 1.00 93.88 101 PRO A C 1
ATOM 826 O O . PRO A 1 101 ? 9.139 -0.489 2.544 1.00 93.88 101 PRO A O 1
ATOM 829 N N . ILE A 1 102 ? 7.044 -0.031 3.193 1.00 94.12 102 ILE A N 1
ATOM 830 C CA . ILE A 1 102 ? 6.999 -1.144 4.157 1.00 94.12 102 ILE A CA 1
ATOM 831 C C . ILE A 1 102 ? 6.924 -2.490 3.425 1.00 94.12 102 ILE A C 1
ATOM 833 O O . ILE A 1 102 ? 7.697 -3.398 3.747 1.00 94.12 102 ILE A O 1
ATOM 837 N N . ILE A 1 103 ? 6.077 -2.624 2.398 1.00 91.94 103 ILE A N 1
ATOM 838 C CA . ILE A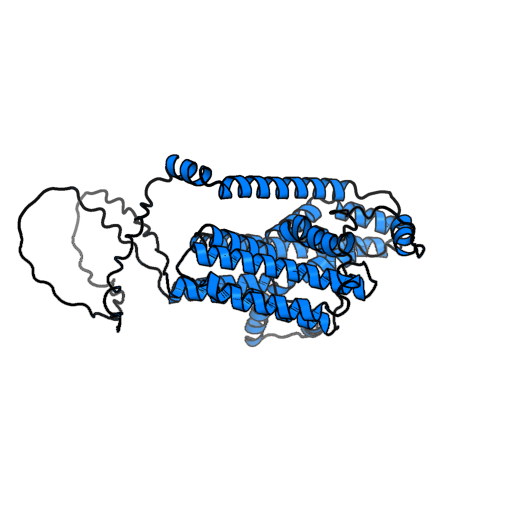 1 103 ? 6.099 -3.817 1.536 1.00 91.94 103 ILE A CA 1
ATOM 839 C C . ILE A 1 103 ? 7.452 -3.983 0.845 1.00 91.94 103 ILE A C 1
ATOM 841 O O . ILE A 1 103 ? 7.985 -5.093 0.862 1.00 91.94 103 ILE A O 1
ATOM 845 N N . HIS A 1 104 ? 8.026 -2.919 0.276 1.00 91.81 104 HIS A N 1
ATOM 846 C CA . HIS A 1 104 ? 9.279 -3.016 -0.479 1.00 91.81 104 HIS A CA 1
ATOM 847 C C . HIS A 1 104 ? 10.470 -3.393 0.419 1.00 91.81 104 HIS A C 1
ATOM 849 O O . HIS A 1 104 ? 11.232 -4.292 0.075 1.00 91.81 104 HIS A O 1
ATOM 855 N N . TYR A 1 105 ? 10.651 -2.747 1.572 1.00 93.94 105 TYR A N 1
ATOM 856 C CA . TYR A 1 105 ? 11.876 -2.909 2.368 1.00 93.94 105 TYR A CA 1
ATOM 857 C C . TYR A 1 105 ? 11.770 -3.927 3.495 1.00 93.94 105 TYR A C 1
ATOM 859 O O . TYR A 1 105 ? 12.799 -4.371 3.999 1.00 93.94 105 TYR A O 1
ATOM 867 N N . VAL A 1 106 ? 10.552 -4.294 3.901 1.00 93.88 106 VAL A N 1
ATOM 868 C CA . VAL A 1 106 ? 10.338 -5.150 5.072 1.00 93.88 106 VAL A CA 1
ATOM 869 C C . VAL A 1 106 ? 9.586 -6.418 4.696 1.00 93.88 106 VAL A C 1
ATOM 871 O O . VAL A 1 106 ? 10.144 -7.504 4.825 1.00 93.88 106 VAL A O 1
ATOM 874 N N . ARG A 1 107 ? 8.339 -6.313 4.216 1.00 93.50 107 ARG A N 1
ATOM 875 C CA . ARG A 1 107 ? 7.473 -7.499 4.065 1.00 93.50 107 ARG A CA 1
ATOM 876 C C . ARG A 1 107 ? 7.890 -8.400 2.909 1.00 93.50 107 ARG A C 1
ATOM 878 O O . ARG A 1 107 ? 8.020 -9.601 3.118 1.00 93.50 107 ARG A O 1
ATOM 885 N N . SER A 1 108 ? 8.140 -7.839 1.725 1.00 90.94 108 SER A N 1
ATOM 886 C CA . SER A 1 108 ? 8.542 -8.636 0.556 1.00 90.94 108 SER A CA 1
ATOM 887 C C . SER A 1 108 ? 9.903 -9.309 0.760 1.00 90.94 108 SER A C 1
ATOM 889 O O . SER A 1 108 ? 9.974 -10.523 0.574 1.00 90.94 108 SER A O 1
ATOM 891 N N . PRO A 1 109 ? 10.960 -8.606 1.231 1.00 91.38 109 PRO A N 1
ATOM 892 C CA . PRO A 1 109 ? 12.232 -9.258 1.533 1.00 91.38 109 PRO A CA 1
ATOM 893 C C . PRO A 1 109 ? 12.100 -10.341 2.605 1.00 91.38 109 PRO A C 1
ATOM 895 O O . PRO A 1 109 ? 12.726 -11.388 2.484 1.00 91.38 109 PRO A O 1
ATOM 898 N N . LEU A 1 110 ? 11.261 -10.132 3.627 1.00 91.88 110 LEU A N 1
ATOM 899 C CA . LEU A 1 110 ? 11.006 -11.147 4.650 1.00 91.88 110 LEU A CA 1
ATOM 900 C C . LEU A 1 110 ? 10.303 -12.383 4.068 1.00 91.88 110 LEU A C 1
ATOM 902 O O . LEU A 1 110 ? 10.695 -13.504 4.380 1.00 91.88 110 LEU A O 1
ATOM 906 N N . ALA A 1 111 ? 9.297 -12.196 3.210 1.00 92.12 111 ALA A N 1
ATOM 907 C CA . ALA A 1 111 ? 8.590 -13.295 2.555 1.00 92.12 111 ALA A CA 1
ATOM 908 C C . ALA A 1 111 ? 9.526 -14.094 1.629 1.00 92.12 111 ALA A C 1
ATOM 910 O O . ALA A 1 111 ? 9.548 -15.323 1.669 1.00 92.12 111 ALA A O 1
ATOM 911 N N . GLU A 1 112 ? 10.374 -13.404 0.864 1.00 89.50 112 GLU A N 1
ATOM 912 C CA . GLU A 1 112 ? 11.4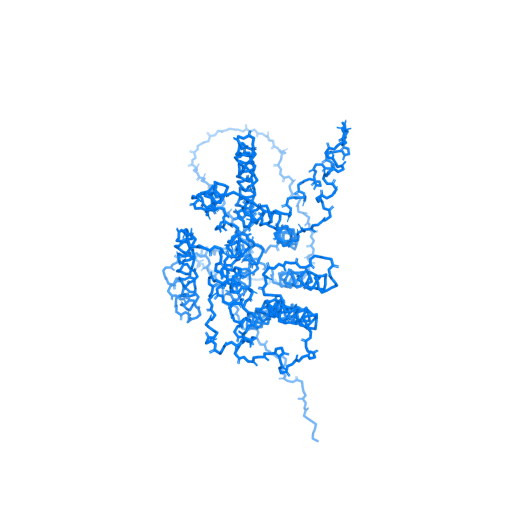17 -14.031 0.044 1.00 89.50 112 GLU A CA 1
ATOM 913 C C . GLU A 1 112 ? 12.469 -14.744 0.893 1.00 89.50 112 GLU A C 1
ATOM 915 O O . GLU A 1 112 ? 12.966 -15.800 0.508 1.00 89.50 112 GLU A O 1
ATOM 920 N N . GLN A 1 113 ? 12.801 -14.207 2.067 1.00 89.38 113 GLN A N 1
ATOM 921 C CA . GLN A 1 113 ? 13.743 -14.840 2.981 1.00 89.38 113 GLN A CA 1
ATOM 922 C C . GLN A 1 113 ? 13.199 -16.130 3.578 1.00 89.38 113 GLN A C 1
ATOM 924 O O . GLN A 1 113 ? 13.971 -17.078 3.732 1.00 89.38 113 GLN A O 1
ATOM 929 N N . ILE A 1 114 ? 11.897 -16.199 3.861 1.00 90.31 114 ILE A N 1
ATOM 930 C CA . ILE A 1 114 ? 11.244 -17.449 4.260 1.00 90.31 114 ILE A CA 1
ATOM 931 C C . ILE A 1 114 ? 11.401 -18.500 3.162 1.00 90.31 114 ILE A C 1
ATOM 933 O O . ILE A 1 114 ? 11.863 -19.602 3.449 1.00 90.31 114 ILE A O 1
ATOM 937 N N . GLU A 1 115 ? 11.096 -18.162 1.911 1.00 88.88 115 GLU A N 1
ATOM 938 C CA . GLU A 1 115 ? 11.238 -19.114 0.808 1.00 88.88 115 GLU A CA 1
ATOM 939 C C . GLU A 1 115 ? 12.702 -19.527 0.589 1.00 88.88 115 GLU A C 1
ATOM 941 O O . GLU A 1 115 ? 13.001 -20.713 0.509 1.00 88.88 115 GLU A O 1
ATOM 946 N N . ASN A 1 116 ? 13.640 -18.579 0.575 1.00 84.75 116 ASN A N 1
ATOM 947 C CA . ASN A 1 116 ? 15.046 -18.866 0.275 1.00 84.75 116 ASN A CA 1
ATOM 948 C C . ASN A 1 116 ? 15.793 -19.573 1.416 1.00 84.75 116 ASN A C 1
ATOM 950 O O . ASN A 1 116 ? 16.666 -20.393 1.152 1.00 84.75 116 ASN A O 1
ATOM 954 N N . THR A 1 117 ? 15.496 -19.237 2.675 1.00 84.75 117 THR A N 1
ATOM 955 C CA . THR A 1 117 ? 16.223 -19.773 3.843 1.00 84.75 117 THR A CA 1
ATOM 956 C C . THR A 1 117 ? 15.577 -21.043 4.366 1.00 84.75 117 THR A C 1
ATOM 958 O O . THR A 1 117 ? 16.271 -21.991 4.723 1.00 84.75 117 THR A O 1
ATOM 961 N N . LEU A 1 118 ? 14.246 -21.049 4.456 1.00 85.81 118 LEU A N 1
ATOM 962 C CA . LEU A 1 118 ? 13.510 -22.180 5.006 1.00 85.81 118 LEU A CA 1
ATOM 963 C C . LEU A 1 118 ? 13.073 -23.154 3.921 1.00 85.81 118 LEU A C 1
ATOM 965 O O . LEU A 1 118 ? 12.530 -24.183 4.288 1.00 85.81 118 LEU A O 1
ATOM 969 N N . HIS A 1 119 ? 13.283 -22.856 2.630 1.00 86.06 119 HIS A N 1
ATOM 970 C CA . HIS A 1 119 ? 12.767 -23.651 1.510 1.00 86.06 119 HIS A CA 1
ATOM 971 C C . HIS A 1 119 ? 11.289 -23.998 1.719 1.00 86.06 119 HIS A C 1
ATOM 973 O O . HIS A 1 119 ? 10.884 -25.158 1.642 1.00 86.06 119 HIS A O 1
ATOM 979 N N . PHE A 1 120 ? 10.493 -22.981 2.065 1.00 89.19 120 PHE A N 1
ATOM 980 C CA . PHE A 1 120 ? 9.116 -23.147 2.524 1.00 89.19 120 PHE A CA 1
ATOM 981 C C . PHE A 1 120 ? 8.286 -23.982 1.545 1.00 89.19 120 PHE A C 1
ATOM 983 O O . PHE A 1 120 ? 7.659 -24.958 1.951 1.00 89.19 120 PHE A O 1
ATOM 990 N N . THR A 1 121 ? 8.367 -23.671 0.253 1.00 88.62 121 THR A N 1
ATOM 991 C CA . THR A 1 121 ? 7.652 -24.400 -0.802 1.00 88.62 121 THR A CA 1
ATOM 992 C C . THR A 1 121 ? 8.110 -25.860 -0.942 1.00 88.62 121 THR A C 1
ATOM 994 O O . THR A 1 121 ? 7.308 -26.736 -1.254 1.00 88.62 121 THR A O 1
ATOM 997 N N . TYR A 1 122 ? 9.380 -26.160 -0.652 1.00 88.94 122 TYR A N 1
ATOM 998 C CA . TYR A 1 122 ? 9.914 -27.527 -0.685 1.00 88.94 122 TYR A CA 1
ATOM 999 C C . TYR A 1 122 ? 9.431 -28.379 0.498 1.00 88.94 122 TYR A C 1
ATOM 1001 O O . TYR A 1 122 ? 9.061 -29.535 0.306 1.00 88.94 122 TYR A O 1
ATOM 1009 N N . TYR A 1 123 ? 9.419 -27.830 1.719 1.00 90.69 123 TYR A N 1
ATOM 1010 C CA . TYR A 1 123 ? 8.964 -28.572 2.905 1.00 90.69 123 TYR A CA 1
ATOM 1011 C C . TYR A 1 123 ? 7.440 -28.620 3.041 1.00 90.69 123 TYR A C 1
ATOM 1013 O O . TYR A 1 123 ? 6.906 -29.560 3.632 1.00 90.69 123 TYR A O 1
ATOM 1021 N N . PHE A 1 124 ? 6.736 -27.632 2.488 1.00 91.50 124 PHE A N 1
ATOM 1022 C CA . PHE A 1 124 ? 5.282 -27.521 2.560 1.00 91.50 124 PHE A CA 1
ATOM 1023 C C . PHE A 1 124 ? 4.632 -27.437 1.165 1.00 91.50 124 PHE A C 1
ATOM 1025 O O . PHE A 1 124 ? 3.864 -26.509 0.908 1.00 91.50 124 PHE A O 1
ATOM 1032 N N . PRO A 1 125 ? 4.848 -28.423 0.271 1.00 88.62 125 PRO A N 1
ATOM 1033 C CA . PRO A 1 125 ? 4.354 -28.375 -1.113 1.00 88.62 125 PRO A CA 1
ATOM 1034 C C . PRO A 1 125 ? 2.822 -28.447 -1.215 1.00 88.62 125 PRO A C 1
ATOM 1036 O O . PRO A 1 125 ? 2.234 -28.160 -2.252 1.00 88.62 125 PRO A O 1
ATOM 1039 N N . PHE A 1 126 ? 2.151 -28.852 -0.135 1.00 91.12 126 PHE A N 1
ATOM 1040 C CA . PHE A 1 126 ? 0.693 -28.890 -0.047 1.00 91.12 126 PHE A CA 1
ATOM 1041 C C . PHE A 1 126 ? 0.076 -27.517 0.271 1.00 91.12 126 PHE A C 1
ATOM 1043 O O . PHE A 1 126 ? -1.139 -27.351 0.144 1.00 91.12 126 PHE A O 1
ATOM 1050 N N . ILE A 1 127 ? 0.879 -26.533 0.695 1.00 93.81 127 ILE A N 1
ATOM 1051 C CA . ILE A 1 127 ? 0.410 -25.173 0.969 1.00 93.81 127 ILE A CA 1
ATOM 1052 C C . ILE A 1 127 ? 0.491 -24.368 -0.329 1.00 93.81 127 ILE A C 1
ATOM 1054 O O . ILE A 1 127 ? 1.539 -23.849 -0.704 1.00 93.81 127 ILE A O 1
ATOM 1058 N N . SER A 1 128 ? -0.642 -24.259 -1.022 1.00 93.25 128 SER A N 1
ATOM 1059 C CA . SER A 1 128 ? -0.760 -23.420 -2.218 1.00 93.25 128 SER A CA 1
ATOM 1060 C C . SER A 1 128 ? -0.857 -21.930 -1.872 1.00 93.25 128 SER A C 1
ATOM 1062 O O . SER A 1 128 ? -1.273 -21.564 -0.771 1.00 93.25 128 SER A O 1
ATOM 1064 N N . ALA A 1 129 ? -0.553 -21.065 -2.845 1.00 93.19 129 ALA A N 1
ATOM 1065 C CA . ALA A 1 129 ? -0.778 -19.622 -2.727 1.00 93.19 129 ALA A CA 1
ATOM 1066 C C . ALA A 1 129 ? -2.239 -19.307 -2.356 1.00 93.19 129 ALA A C 1
ATOM 1068 O O . ALA A 1 129 ? -2.482 -18.617 -1.375 1.00 93.19 129 ALA A O 1
ATOM 1069 N N . ASN A 1 130 ? -3.208 -19.947 -3.021 1.00 94.62 130 ASN A N 1
ATOM 1070 C CA . ASN A 1 130 ? -4.636 -19.784 -2.716 1.00 94.62 130 ASN A CA 1
ATOM 1071 C C . ASN A 1 130 ? -4.978 -20.154 -1.264 1.00 94.62 130 ASN A C 1
ATOM 1073 O O . ASN A 1 130 ? -5.816 -19.505 -0.643 1.00 94.62 130 ASN A O 1
ATOM 1077 N N . ALA A 1 131 ? -4.341 -21.191 -0.704 1.00 96.12 131 ALA A N 1
ATOM 1078 C CA . ALA A 1 131 ? -4.552 -21.570 0.693 1.00 96.12 131 ALA A CA 1
ATOM 1079 C C . ALA A 1 131 ? -4.073 -20.473 1.656 1.00 96.12 131 ALA A C 1
ATOM 1081 O O . ALA A 1 131 ? -4.749 -20.189 2.648 1.00 96.12 131 ALA A O 1
ATOM 1082 N N . ILE A 1 132 ? -2.945 -19.829 1.345 1.00 96.62 132 ILE A N 1
ATOM 1083 C CA . ILE A 1 132 ? -2.448 -18.667 2.089 1.00 96.62 132 ILE A CA 1
ATOM 1084 C C . ILE A 1 132 ? -3.424 -17.492 1.930 1.00 96.62 132 ILE A C 1
ATOM 1086 O O . ILE A 1 132 ? -3.785 -16.888 2.942 1.00 96.62 132 ILE A O 1
ATOM 1090 N N . SER A 1 133 ? -3.942 -17.246 0.720 1.00 95.38 133 SER A N 1
ATOM 1091 C CA . SER A 1 133 ? -4.923 -16.187 0.455 1.00 95.38 133 SER A CA 1
ATOM 1092 C C . SER A 1 13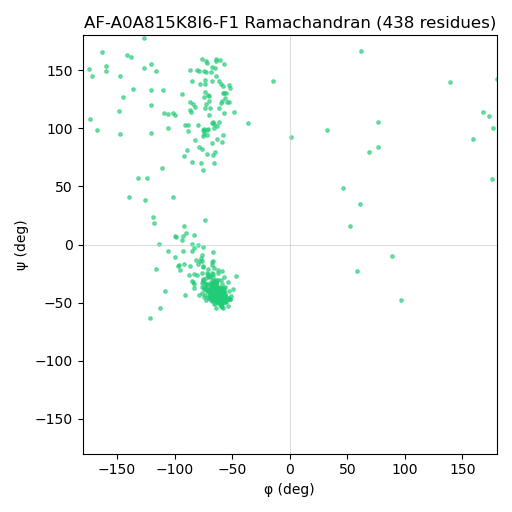3 ? -6.237 -16.367 1.219 1.00 95.38 133 SER A C 1
ATOM 1094 O O . SER A 1 133 ? -6.777 -15.415 1.786 1.00 95.38 133 SER A O 1
ATOM 1096 N N . TYR A 1 134 ? -6.745 -17.598 1.326 1.00 96.00 134 TYR A N 1
ATOM 1097 C CA . TYR A 1 134 ? -7.906 -17.895 2.172 1.00 96.00 134 TYR A CA 1
ATOM 1098 C C . TYR A 1 134 ? -7.606 -17.693 3.659 1.00 96.00 134 TYR A C 1
ATOM 1100 O O . TYR A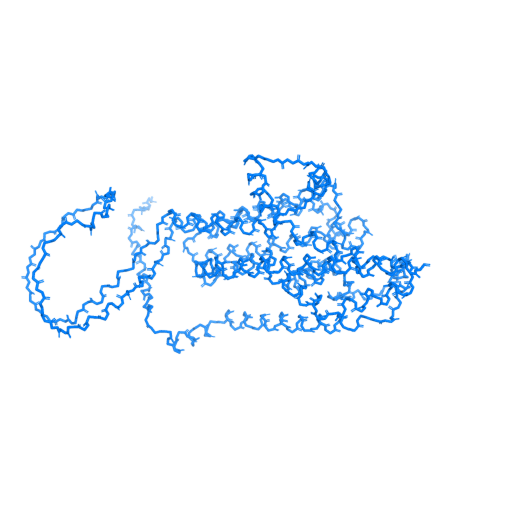 1 134 ? -8.442 -17.177 4.406 1.00 96.00 134 TYR A O 1
ATOM 1108 N N . PHE A 1 135 ? -6.413 -18.090 4.106 1.00 97.56 135 PHE A N 1
ATOM 1109 C CA . PHE A 1 135 ? -6.030 -17.969 5.506 1.00 97.56 135 PHE A CA 1
ATOM 1110 C C . PHE A 1 135 ? -5.858 -16.509 5.934 1.00 97.56 135 PHE A C 1
ATOM 1112 O O . PHE A 1 135 ? -6.345 -16.113 6.997 1.00 97.56 135 PHE A O 1
ATOM 1119 N N . HIS A 1 136 ? -5.223 -15.679 5.108 1.00 96.25 136 HIS A N 1
ATOM 1120 C CA . HIS A 1 136 ? -5.047 -14.265 5.425 1.00 96.25 136 HIS A CA 1
ATOM 1121 C C . HIS A 1 136 ? -6.380 -13.501 5.378 1.00 96.25 136 HIS A C 1
ATOM 1123 O O . HIS A 1 136 ? -6.632 -12.682 6.264 1.00 96.25 136 HIS A O 1
ATOM 1129 N N . CYS A 1 137 ? -7.315 -13.883 4.499 1.00 95.69 137 CYS A N 1
ATOM 1130 C CA . CYS A 1 137 ? -8.699 -13.402 4.545 1.00 95.69 137 CYS A CA 1
ATOM 1131 C C . CYS A 1 137 ? -9.412 -13.781 5.859 1.00 95.69 137 CYS A C 1
ATOM 1133 O O . CYS A 1 137 ? -10.112 -12.960 6.459 1.00 95.69 137 CYS A O 1
ATOM 1135 N N . PHE A 1 138 ? -9.226 -15.006 6.362 1.00 97.56 138 PHE A N 1
ATOM 1136 C CA . PHE A 1 138 ? -9.761 -15.402 7.670 1.00 97.56 138 PHE A CA 1
ATOM 1137 C C . PHE A 1 138 ? -9.191 -14.535 8.808 1.00 97.56 138 PHE A C 1
ATOM 1139 O O . PHE A 1 138 ? -9.938 -14.087 9.686 1.00 97.56 138 PHE A O 1
ATOM 1146 N N . LEU A 1 139 ? -7.892 -14.222 8.777 1.00 98.00 139 LEU A N 1
ATOM 1147 C CA . LEU A 1 139 ? -7.272 -13.321 9.754 1.00 98.00 139 LEU A CA 1
ATOM 1148 C C . LEU A 1 139 ? -7.847 -11.898 9.702 1.00 98.00 139 LEU A C 1
ATOM 1150 O O . LEU A 1 139 ? -7.940 -11.245 10.746 1.00 98.00 139 LEU A O 1
ATOM 1154 N N . SER A 1 140 ? -8.298 -11.418 8.541 1.00 96.50 140 SER A N 1
ATOM 1155 C CA . SER A 1 140 ? -9.023 -10.144 8.438 1.00 96.50 140 SER A CA 1
ATOM 1156 C C . SER A 1 140 ? -10.325 -10.150 9.251 1.00 96.50 140 SER A C 1
ATOM 1158 O O . SER A 1 140 ? -10.617 -9.190 9.966 1.00 96.50 140 SER A O 1
ATOM 1160 N N . ILE A 1 141 ? -11.069 -11.259 9.247 1.00 96.81 141 ILE A N 1
ATOM 1161 C CA . ILE A 1 141 ? -12.293 -11.405 10.053 1.00 96.81 141 ILE A CA 1
ATOM 1162 C C . ILE A 1 141 ? -11.953 -11.446 11.549 1.00 96.81 141 ILE A C 1
ATOM 1164 O O . ILE A 1 141 ? -12.605 -10.787 12.367 1.00 96.81 141 ILE A O 1
ATOM 1168 N N . VAL A 1 142 ? -10.910 -12.192 11.926 1.00 98.06 142 VAL A N 1
ATOM 1169 C CA . VAL A 1 142 ? -10.455 -12.270 13.322 1.00 98.06 142 VAL A CA 1
ATOM 1170 C C . VAL A 1 142 ? -10.011 -10.894 13.821 1.00 98.06 142 VAL A C 1
ATOM 1172 O O . VAL A 1 142 ? -10.471 -10.440 14.871 1.00 98.06 142 VAL A O 1
ATOM 1175 N N . SER A 1 143 ? -9.161 -10.199 13.064 1.00 98.00 143 SER A N 1
ATOM 1176 C CA . SER A 1 143 ? -8.643 -8.875 13.424 1.00 98.00 143 SER A CA 1
ATOM 1177 C C . SER A 1 143 ? -9.753 -7.832 13.575 1.00 98.00 143 SER A C 1
ATOM 1179 O O . SER A 1 143 ? -9.711 -7.063 14.535 1.00 98.00 143 SER A O 1
ATOM 1181 N N . MET A 1 144 ? -10.805 -7.857 12.746 1.00 97.25 144 MET A N 1
ATOM 1182 C CA . MET A 1 144 ? -11.967 -6.962 12.864 1.00 97.25 144 MET A CA 1
ATOM 1183 C C . MET A 1 144 ? -12.597 -6.984 14.269 1.00 97.25 144 MET A C 1
ATOM 1185 O O . MET A 1 144 ? -12.965 -5.937 14.819 1.00 97.25 144 MET A O 1
ATOM 1189 N N . LYS A 1 145 ? -12.686 -8.161 14.903 1.00 97.12 145 LYS A N 1
ATOM 1190 C CA . LYS A 1 145 ? -13.210 -8.299 16.274 1.00 97.12 145 LYS A CA 1
ATOM 1191 C C . LYS A 1 145 ? -12.326 -7.592 17.306 1.00 97.12 145 LYS A C 1
ATOM 1193 O O . LYS A 1 145 ? -12.839 -6.989 18.247 1.00 97.12 145 LYS A O 1
ATOM 1198 N N . PHE A 1 146 ? -11.009 -7.662 17.136 1.00 98.06 146 PHE A N 1
ATOM 1199 C CA . PHE A 1 146 ? -10.041 -7.022 18.027 1.00 98.06 146 PHE A CA 1
ATOM 1200 C C . PHE A 1 146 ? -9.948 -5.511 17.789 1.00 98.06 146 PHE A C 1
ATOM 1202 O O . PHE A 1 146 ? -9.937 -4.740 18.747 1.00 98.06 146 PHE A O 1
ATOM 1209 N N . LEU A 1 147 ? -9.956 -5.079 16.528 1.00 97.62 147 LEU A N 1
ATOM 1210 C CA . LEU A 1 147 ? -9.892 -3.672 16.124 1.00 97.62 147 LEU A CA 1
ATOM 1211 C C . LEU A 1 147 ? -11.138 -2.878 16.551 1.00 97.62 147 LEU A C 1
ATOM 1213 O O . LEU A 1 147 ? -11.026 -1.717 16.934 1.00 97.62 147 LEU A O 1
ATOM 1217 N N . SER A 1 148 ? -12.312 -3.516 16.587 1.00 97.00 148 SER A N 1
ATOM 1218 C CA . SER A 1 148 ? -13.569 -2.899 17.050 1.00 97.00 148 SER A CA 1
ATOM 1219 C C . SER A 1 148 ? -13.770 -2.920 18.578 1.00 97.00 148 SER A C 1
ATOM 1221 O O . SER A 1 148 ? -14.862 -2.609 19.077 1.00 97.00 148 SER A O 1
ATOM 1223 N N . SER A 1 149 ? -12.748 -3.325 19.339 1.00 96.25 149 SER A N 1
ATOM 1224 C CA . SER A 1 149 ? -12.775 -3.387 20.803 1.00 96.25 149 SER A CA 1
ATOM 1225 C C . SER A 1 149 ? -12.530 -2.018 21.443 1.00 96.25 149 SER A C 1
ATOM 1227 O O . SER A 1 149 ? -11.768 -1.195 20.944 1.00 96.25 149 SER A O 1
ATOM 1229 N N . GLU A 1 150 ? -13.114 -1.802 22.620 1.00 94.38 150 GLU A N 1
ATOM 1230 C CA . GLU A 1 150 ? -12.943 -0.581 23.417 1.00 94.38 150 GLU A CA 1
ATOM 1231 C C . GLU A 1 150 ? -11.589 -0.493 24.130 1.00 94.38 150 GLU A C 1
ATOM 1233 O O . GLU A 1 150 ? -11.060 0.598 24.336 1.00 94.38 150 GLU A O 1
ATOM 1238 N N . SER A 1 151 ? -11.005 -1.641 24.478 1.00 94.69 151 SER A N 1
ATOM 1239 C CA . SER A 1 151 ? -9.668 -1.713 25.071 1.00 94.69 151 SER A CA 1
ATOM 1240 C C . SER A 1 151 ? -8.582 -1.464 24.021 1.00 94.69 151 SER A C 1
ATOM 1242 O O . SER A 1 151 ? -8.529 -2.183 23.020 1.00 94.69 151 SER A O 1
ATOM 1244 N N . LEU A 1 152 ? -7.684 -0.508 24.293 1.00 92.62 152 LEU A N 1
ATOM 1245 C CA . LEU A 1 152 ? -6.529 -0.199 23.442 1.00 92.62 152 LEU A CA 1
ATOM 1246 C C . LEU A 1 152 ? -5.635 -1.422 23.222 1.00 92.62 152 LEU A C 1
ATOM 1248 O O . LEU A 1 152 ? -5.280 -1.721 22.089 1.00 92.62 152 LEU A O 1
ATOM 1252 N N . PHE A 1 153 ? -5.344 -2.182 24.279 1.00 95.00 153 PHE A N 1
ATOM 1253 C CA . PHE A 1 153 ? -4.517 -3.387 24.184 1.00 95.00 153 PHE A CA 1
ATOM 1254 C C . PHE A 1 153 ? -5.098 -4.415 23.200 1.00 95.00 153 PHE A C 1
ATOM 1256 O O . PHE A 1 153 ? -4.382 -4.982 22.378 1.00 95.00 153 PHE A O 1
ATOM 1263 N N . ARG A 1 154 ? -6.424 -4.613 23.213 1.00 96.62 154 ARG A N 1
ATOM 1264 C CA . ARG A 1 154 ? -7.090 -5.497 22.243 1.00 96.62 154 ARG A CA 1
ATOM 1265 C C . ARG A 1 154 ? -7.000 -4.951 20.820 1.00 96.62 154 ARG A C 1
ATOM 1267 O O . ARG A 1 154 ? -6.764 -5.737 19.912 1.00 96.62 154 ARG A O 1
ATOM 1274 N N . ARG A 1 155 ? -7.131 -3.634 20.624 1.00 96.81 155 ARG A N 1
ATOM 1275 C CA . ARG A 1 155 ? -6.928 -3.017 19.303 1.00 96.81 155 ARG A CA 1
ATOM 1276 C C . ARG A 1 155 ? -5.498 -3.202 18.809 1.00 96.81 155 ARG A C 1
ATOM 1278 O O . ARG A 1 155 ? -5.320 -3.544 17.650 1.00 96.81 155 ARG A O 1
ATOM 1285 N N . GLN A 1 156 ? -4.501 -3.054 19.680 1.00 96.38 156 GLN A N 1
ATOM 1286 C CA . GLN A 1 156 ? -3.091 -3.285 19.350 1.00 96.38 156 GLN A CA 1
ATOM 1287 C C . GLN A 1 156 ? -2.835 -4.735 18.925 1.00 96.38 156 GLN A C 1
ATOM 1289 O O . GLN A 1 156 ? -2.189 -4.955 17.907 1.00 96.38 156 GLN A O 1
ATOM 1294 N N . ILE A 1 157 ? -3.418 -5.721 19.621 1.00 97.69 157 ILE A N 1
ATOM 1295 C CA . ILE A 1 157 ? -3.403 -7.123 19.165 1.00 97.69 157 ILE A CA 1
ATOM 1296 C C . ILE A 1 157 ? -4.062 -7.250 17.785 1.00 97.69 157 ILE A C 1
ATOM 1298 O O . ILE A 1 157 ? -3.517 -7.908 16.905 1.00 97.69 157 ILE A O 1
ATOM 1302 N N . GLY A 1 158 ? -5.206 -6.593 17.576 1.00 98.00 158 GLY A N 1
ATOM 1303 C CA . GLY A 1 158 ? -5.883 -6.553 16.278 1.00 98.00 158 GLY A CA 1
ATOM 1304 C C . GLY A 1 158 ? -5.001 -5.997 15.163 1.00 98.00 158 GLY A C 1
ATOM 1305 O O . GLY A 1 158 ? -4.955 -6.584 14.086 1.00 98.00 158 GLY A O 1
ATOM 1306 N N . VAL A 1 159 ? -4.249 -4.926 15.438 1.00 97.69 159 VAL A N 1
ATOM 1307 C CA . VAL A 1 159 ? -3.260 -4.359 14.513 1.00 97.69 159 VAL A CA 1
ATOM 1308 C C . VAL A 1 159 ? -2.160 -5.373 14.215 1.00 97.69 159 VAL A C 1
ATOM 1310 O O . VAL A 1 159 ? -1.851 -5.574 13.049 1.00 97.69 159 VAL A O 1
ATOM 1313 N N . CYS A 1 160 ? -1.611 -6.065 15.218 1.00 97.44 160 CYS A N 1
ATOM 1314 C CA . CYS A 1 160 ? -0.595 -7.098 14.993 1.00 97.44 160 CYS A CA 1
ATOM 1315 C C . CYS A 1 160 ? -1.113 -8.250 14.116 1.00 97.44 160 CYS A C 1
ATOM 1317 O O . CYS A 1 160 ? -0.413 -8.683 13.204 1.00 97.44 160 CYS A O 1
ATOM 1319 N N . ILE A 1 161 ? -2.346 -8.720 14.349 1.00 98.38 161 ILE A N 1
ATOM 1320 C CA . ILE A 1 161 ? -2.978 -9.760 13.519 1.00 98.38 161 ILE A CA 1
ATOM 1321 C C . ILE A 1 161 ? -3.158 -9.255 12.083 1.00 98.38 161 ILE A C 1
ATOM 1323 O O . ILE A 1 161 ? -2.847 -9.974 11.138 1.00 98.38 161 ILE A O 1
ATOM 1327 N N . PHE A 1 162 ? -3.620 -8.014 11.910 1.00 97.94 162 PHE A N 1
ATOM 1328 C CA . PHE A 1 162 ? -3.798 -7.420 10.586 1.00 97.94 162 PHE A CA 1
ATOM 1329 C C . PHE A 1 162 ? -2.454 -7.221 9.865 1.00 97.94 162 PHE A C 1
ATOM 1331 O O . PHE A 1 162 ? -2.344 -7.468 8.671 1.00 97.94 162 PHE A O 1
ATOM 1338 N N . GLN A 1 163 ? -1.398 -6.847 10.587 1.00 96.88 163 GLN A N 1
ATOM 1339 C CA . GLN A 1 163 ? -0.049 -6.745 10.030 1.00 96.88 163 GLN A CA 1
ATOM 1340 C C . GLN A 1 163 ? 0.496 -8.106 9.584 1.00 96.88 163 GLN A C 1
ATOM 1342 O O . GLN A 1 163 ? 1.092 -8.212 8.513 1.00 96.88 163 GLN A O 1
ATOM 1347 N N . PHE A 1 164 ? 0.234 -9.163 10.356 1.00 97.50 164 PHE A N 1
ATOM 1348 C CA . PHE A 1 164 ? 0.570 -10.527 9.953 1.00 97.50 164 PHE A CA 1
ATOM 1349 C C . PHE A 1 164 ? -0.237 -10.987 8.730 1.00 97.50 164 PHE A C 1
ATOM 1351 O O . PHE A 1 164 ? 0.309 -11.644 7.850 1.00 97.50 164 PHE A O 1
ATOM 1358 N N . ARG A 1 165 ? -1.505 -10.574 8.615 1.00 96.50 165 ARG A N 1
ATOM 1359 C CA . ARG A 1 165 ? -2.307 -10.765 7.399 1.00 96.50 165 ARG A CA 1
ATOM 1360 C C . ARG A 1 165 ? -1.635 -10.138 6.176 1.00 96.50 165 ARG A C 1
ATOM 1362 O O . ARG A 1 165 ? -1.478 -10.826 5.180 1.00 96.50 165 ARG A O 1
ATOM 1369 N N . ILE A 1 166 ? -1.203 -8.874 6.253 1.00 95.06 166 ILE A N 1
ATOM 1370 C CA . ILE A 1 166 ? -0.527 -8.185 5.129 1.00 95.06 166 ILE A CA 1
ATOM 1371 C C . ILE A 1 166 ? 0.809 -8.866 4.793 1.00 95.06 166 ILE A C 1
ATOM 1373 O O . ILE A 1 166 ? 1.247 -8.889 3.650 1.00 95.06 166 ILE A O 1
ATOM 1377 N N . PHE A 1 167 ? 1.486 -9.436 5.788 1.00 96.31 167 PHE A N 1
ATOM 1378 C CA . PHE A 1 167 ? 2.680 -10.230 5.530 1.00 96.31 167 PHE A CA 1
ATOM 1379 C C . PHE A 1 167 ? 2.372 -11.508 4.728 1.00 96.31 167 PHE A C 1
ATOM 1381 O O . PHE A 1 167 ? 3.090 -11.818 3.781 1.00 96.31 167 PHE A O 1
ATOM 1388 N N . LEU A 1 168 ? 1.305 -12.233 5.077 1.00 96.44 168 LEU A N 1
ATOM 1389 C CA . LEU A 1 168 ? 0.889 -13.441 4.354 1.00 96.44 168 LEU A CA 1
ATOM 1390 C C . LEU A 1 168 ? 0.430 -13.152 2.920 1.00 96.44 168 LEU A C 1
ATOM 1392 O O . LEU A 1 168 ? 0.680 -13.962 2.039 1.00 96.44 168 LEU A O 1
ATOM 1396 N N . ASP A 1 169 ? -0.163 -11.986 2.706 1.00 93.69 169 ASP A N 1
ATOM 1397 C CA . ASP A 1 169 ? -0.516 -11.411 1.402 1.00 93.69 169 ASP A CA 1
ATOM 1398 C C . ASP A 1 169 ? 0.710 -11.059 0.532 1.00 93.69 169 ASP A C 1
ATOM 1400 O O . ASP A 1 169 ? 0.647 -10.954 -0.681 1.00 93.69 169 ASP A O 1
ATOM 1404 N N . CYS A 1 170 ? 1.893 -10.896 1.134 1.00 92.75 170 CYS A N 1
ATOM 1405 C CA . CYS A 1 170 ? 3.142 -10.864 0.364 1.00 92.75 170 CYS A CA 1
ATOM 1406 C C . CYS A 1 170 ? 3.674 -12.284 0.096 1.00 92.75 170 CYS A C 1
ATOM 1408 O O . CYS A 1 170 ? 4.373 -12.522 -0.895 1.00 92.75 170 CYS A O 1
ATOM 1410 N N . LEU A 1 171 ? 3.409 -13.214 1.019 1.00 94.38 171 LEU A N 1
ATOM 1411 C CA . LEU A 1 171 ? 3.932 -14.577 0.992 1.00 94.38 171 LEU A CA 1
ATOM 1412 C C . LEU A 1 171 ? 3.233 -15.447 -0.055 1.00 94.38 171 LEU A C 1
ATOM 1414 O O . LEU A 1 171 ? 3.915 -16.237 -0.704 1.00 94.38 171 LEU A O 1
ATOM 1418 N N . ASP A 1 172 ? 1.924 -15.307 -0.259 1.00 92.94 172 ASP A N 1
ATOM 1419 C CA . ASP A 1 172 ? 1.199 -16.052 -1.297 1.00 92.94 172 ASP A CA 1
ATOM 1420 C C . ASP A 1 172 ? 1.766 -15.785 -2.700 1.00 92.94 172 ASP A C 1
ATOM 1422 O O . ASP A 1 172 ? 2.019 -16.733 -3.445 1.00 92.94 172 ASP A O 1
ATOM 1426 N N . GLY A 1 173 ? 2.110 -14.537 -3.022 1.00 89.31 173 GLY A N 1
ATOM 1427 C CA . GLY A 1 173 ? 2.774 -14.171 -4.266 1.00 89.31 173 GLY A CA 1
ATOM 1428 C C . GLY A 1 173 ? 4.172 -14.785 -4.396 1.00 89.31 173 GLY A C 1
ATOM 1429 O O . GLY A 1 173 ? 4.563 -15.197 -5.491 1.00 89.31 173 GLY A O 1
ATOM 1430 N N . VAL A 1 174 ? 4.941 -14.873 -3.303 1.00 89.50 174 VAL A N 1
ATOM 1431 C CA . VAL A 1 174 ? 6.254 -15.554 -3.294 1.00 89.50 174 VAL A CA 1
ATOM 1432 C C . VAL A 1 174 ? 6.084 -17.053 -3.541 1.00 89.50 174 VAL A C 1
ATOM 1434 O O . VAL A 1 174 ? 6.760 -17.608 -4.406 1.00 89.50 174 VAL A O 1
ATOM 1437 N N . VAL A 1 175 ? 5.145 -17.691 -2.842 1.00 91.19 175 VAL A N 1
ATOM 1438 C CA . VAL A 1 175 ? 4.843 -19.125 -2.967 1.00 91.19 175 VAL A CA 1
ATOM 1439 C C . VAL A 1 175 ? 4.311 -19.459 -4.360 1.00 91.19 175 VAL A C 1
ATOM 1441 O O . VAL A 1 175 ? 4.687 -20.475 -4.943 1.00 91.19 175 VAL A O 1
ATOM 1444 N N . PHE A 1 176 ? 3.483 -18.596 -4.947 1.00 89.94 176 PHE A N 1
ATOM 1445 C CA . PHE A 1 176 ? 3.023 -18.745 -6.325 1.00 89.94 176 PHE A CA 1
ATOM 1446 C C . PHE A 1 176 ? 4.191 -18.700 -7.322 1.00 89.94 176 PHE A C 1
ATOM 1448 O O . PHE A 1 176 ? 4.282 -19.544 -8.215 1.00 89.94 176 PHE A O 1
ATOM 1455 N N . ARG A 1 177 ? 5.123 -17.748 -7.169 1.00 86.44 177 ARG A N 1
ATOM 1456 C CA . ARG A 1 177 ? 6.319 -17.640 -8.028 1.00 86.44 177 ARG A CA 1
ATOM 1457 C C . ARG A 1 177 ? 7.261 -18.836 -7.880 1.00 86.44 177 ARG A C 1
ATOM 1459 O O . ARG A 1 177 ? 7.828 -19.287 -8.874 1.00 86.44 177 ARG A O 1
ATOM 1466 N N . ALA A 1 178 ? 7.399 -19.364 -6.665 1.00 85.88 178 ALA A N 1
ATOM 1467 C CA . ALA A 1 178 ? 8.184 -20.566 -6.404 1.00 85.88 178 ALA A CA 1
ATOM 1468 C C . ALA A 1 178 ? 7.585 -21.795 -7.113 1.00 85.88 178 ALA A C 1
ATOM 1470 O O . ALA A 1 178 ? 8.297 -22.483 -7.843 1.00 85.88 178 ALA A O 1
ATOM 1471 N N . HIS A 1 179 ? 6.270 -22.014 -6.985 1.00 84.44 179 HIS A N 1
ATOM 1472 C CA . HIS A 1 179 ? 5.567 -23.127 -7.634 1.00 84.44 179 HIS A CA 1
ATOM 1473 C C . HIS A 1 179 ? 5.487 -23.011 -9.163 1.00 84.44 179 HIS A C 1
ATOM 1475 O O . HIS A 1 179 ? 5.586 -24.014 -9.862 1.00 84.44 179 HIS A O 1
ATOM 1481 N N . SER A 1 180 ? 5.307 -21.801 -9.700 1.00 79.12 180 SER A N 1
ATOM 1482 C CA . SER A 1 180 ? 5.218 -21.564 -11.152 1.00 79.12 180 SER A CA 1
ATOM 1483 C C . SER A 1 180 ? 6.582 -21.525 -11.852 1.00 79.12 180 SER A C 1
ATOM 1485 O O . SER A 1 180 ? 6.642 -21.313 -13.063 1.00 79.12 180 SER A O 1
ATOM 1487 N N . HIS A 1 181 ? 7.682 -21.686 -11.105 1.00 73.31 181 HIS A N 1
ATOM 1488 C CA . HIS A 1 181 ? 9.061 -21.513 -11.571 1.00 73.31 181 HIS A CA 1
ATOM 1489 C C . HIS A 1 181 ? 9.339 -20.168 -12.269 1.00 73.31 181 HIS A C 1
ATOM 1491 O O . HIS A 1 181 ? 10.376 -20.006 -12.918 1.00 73.31 181 HIS A O 1
ATOM 1497 N N . ASN A 1 182 ? 8.463 -19.169 -12.117 1.00 63.72 182 ASN A N 1
ATOM 1498 C CA . ASN A 1 182 ? 8.649 -17.848 -12.701 1.00 63.72 182 ASN A CA 1
ATOM 1499 C C . ASN A 1 182 ? 9.034 -16.838 -11.620 1.00 63.72 182 ASN A C 1
ATOM 1501 O O . ASN A 1 182 ? 8.234 -16.461 -10.768 1.00 63.72 182 ASN A O 1
ATOM 1505 N N . LYS A 1 183 ? 10.274 -16.351 -11.695 1.00 59.38 183 LYS A N 1
ATOM 1506 C CA . LYS A 1 183 ? 10.818 -15.366 -10.752 1.00 59.38 183 LYS A CA 1
ATOM 1507 C C . LYS A 1 183 ? 10.451 -13.917 -11.091 1.00 59.38 183 LYS A C 1
ATOM 1509 O O . LYS A 1 183 ? 10.829 -13.017 -10.344 1.00 59.38 183 LYS A O 1
ATOM 1514 N N . ARG A 1 184 ? 9.755 -13.647 -12.204 1.00 59.56 184 ARG A N 1
ATOM 1515 C CA . ARG A 1 184 ? 9.373 -12.272 -12.568 1.00 59.56 184 ARG A CA 1
ATOM 1516 C C . ARG A 1 184 ? 8.236 -11.769 -11.675 1.00 59.56 184 ARG A C 1
ATOM 1518 O O . ARG A 1 184 ? 7.262 -12.480 -11.442 1.00 59.56 184 ARG A O 1
ATOM 1525 N N . TYR A 1 185 ? 8.329 -10.512 -11.236 1.00 60.16 185 TYR A N 1
ATOM 1526 C CA . TYR A 1 185 ? 7.236 -9.792 -10.570 1.00 60.16 185 TYR A CA 1
ATOM 1527 C C . TYR A 1 185 ? 6.181 -9.363 -11.596 1.00 60.16 185 TYR A C 1
ATOM 1529 O O . TYR A 1 185 ? 5.987 -8.178 -11.842 1.00 60.16 185 TYR A O 1
ATOM 1537 N N . LYS A 1 186 ? 5.528 -10.336 -12.233 1.00 61.09 186 LYS A N 1
ATOM 1538 C CA . LYS A 1 186 ? 4.430 -10.099 -13.169 1.00 61.09 186 LYS A CA 1
ATOM 1539 C C . LYS A 1 186 ? 3.130 -10.586 -12.540 1.00 61.09 186 LYS A C 1
ATOM 1541 O O . LYS A 1 186 ? 3.083 -11.693 -12.008 1.00 61.09 186 LYS A O 1
ATOM 1546 N N . SER A 1 187 ? 2.088 -9.765 -12.603 1.00 59.03 187 SER A N 1
ATOM 1547 C CA . SER A 1 187 ? 0.732 -10.192 -12.257 1.00 59.03 187 SER A CA 1
ATOM 1548 C C . SER A 1 187 ? 0.211 -11.136 -13.350 1.00 59.03 187 SER A C 1
ATOM 1550 O O . SER A 1 187 ? 0.277 -10.807 -14.537 1.00 59.03 187 SER A O 1
ATOM 1552 N N . TYR A 1 188 ? -0.290 -12.312 -12.970 1.00 63.75 188 TYR A N 1
ATOM 1553 C CA . TYR A 1 188 ? -0.894 -13.274 -13.899 1.00 63.75 188 TYR A CA 1
ATOM 1554 C C . TYR A 1 188 ? -2.399 -13.042 -13.992 1.00 63.75 188 TYR A C 1
ATOM 1556 O O . TYR A 1 188 ? -3.201 -13.759 -13.397 1.00 63.75 188 TYR A O 1
ATOM 1564 N N . TYR A 1 189 ? -2.766 -11.993 -14.722 1.00 57.72 189 TYR A N 1
ATOM 1565 C CA . TYR A 1 189 ? -4.161 -11.639 -14.952 1.00 57.72 189 TYR A CA 1
ATOM 1566 C C . TYR A 1 189 ? -4.921 -12.791 -15.625 1.00 57.72 189 TYR A C 1
ATOM 1568 O O . TYR A 1 189 ? -4.412 -13.432 -16.547 1.00 57.72 189 TYR A O 1
ATOM 1576 N N . GLY A 1 190 ? -6.139 -13.050 -15.144 1.00 63.94 190 GLY A N 1
ATOM 1577 C CA . GLY A 1 190 ? -7.037 -14.078 -15.676 1.00 63.94 190 GLY A CA 1
ATOM 1578 C C . GLY A 1 190 ? -6.887 -15.472 -15.058 1.00 63.94 190 GLY A C 1
ATOM 1579 O O . GLY A 1 190 ? -7.750 -16.317 -15.293 1.00 63.94 190 GLY A O 1
ATOM 1580 N N . ASP A 1 191 ? -5.856 -15.721 -14.244 1.00 76.19 191 ASP A N 1
ATOM 1581 C CA . ASP A 1 191 ? -5.737 -16.989 -13.518 1.00 76.19 191 ASP A CA 1
ATOM 1582 C C . ASP A 1 191 ? -6.647 -17.015 -12.277 1.00 76.19 191 ASP A C 1
ATOM 1584 O O . ASP A 1 191 ? -6.902 -15.991 -11.638 1.00 76.19 191 ASP A O 1
ATOM 1588 N N . TYR A 1 192 ? -7.124 -18.201 -11.895 1.00 83.38 192 TYR A N 1
ATOM 1589 C CA . TYR A 1 192 ? -7.996 -18.380 -10.732 1.00 83.38 192 TYR A CA 1
ATOM 1590 C C . TYR A 1 192 ? -7.346 -17.845 -9.449 1.00 83.38 192 TYR A C 1
ATOM 1592 O O . TYR A 1 192 ? -8.013 -17.190 -8.649 1.00 83.38 192 TYR A O 1
ATOM 1600 N N . GLY A 1 193 ? -6.038 -18.070 -9.276 1.00 84.31 193 GLY A N 1
ATOM 1601 C CA . GLY A 1 193 ? -5.309 -17.591 -8.101 1.00 84.31 193 GLY A CA 1
ATOM 1602 C C . GLY A 1 193 ? -5.264 -16.067 -7.986 1.00 84.31 193 GLY A C 1
ATOM 1603 O O . GLY A 1 193 ? -5.424 -15.540 -6.891 1.00 84.31 193 GLY A O 1
ATOM 1604 N N . TYR A 1 194 ? -5.163 -15.357 -9.114 1.00 81.06 194 TYR A N 1
ATOM 1605 C CA . TYR A 1 194 ? -5.211 -13.894 -9.136 1.00 81.06 194 TYR A CA 1
ATOM 1606 C C . TYR A 1 194 ? -6.552 -13.361 -8.610 1.00 81.06 194 TYR A C 1
ATOM 1608 O O . TYR A 1 194 ? -6.580 -12.442 -7.796 1.00 81.06 194 TYR A O 1
ATOM 1616 N N . TYR A 1 195 ? -7.677 -13.959 -9.015 1.00 82.19 195 TYR A N 1
ATOM 1617 C CA . TYR A 1 195 ? -8.990 -13.536 -8.515 1.00 82.19 195 TYR A CA 1
ATOM 1618 C C . TYR A 1 195 ? -9.181 -13.838 -7.029 1.00 82.19 195 TYR A C 1
ATOM 1620 O O . TYR A 1 195 ? -9.806 -13.046 -6.325 1.00 82.19 195 TYR A O 1
ATOM 1628 N N . VAL A 1 196 ? -8.661 -14.972 -6.550 1.00 88.50 196 VAL A N 1
ATOM 1629 C CA . VAL A 1 196 ? -8.716 -15.324 -5.125 1.00 88.50 196 VAL A CA 1
ATOM 1630 C C . VAL A 1 196 ? -7.962 -14.292 -4.288 1.00 88.50 196 VAL A C 1
ATOM 1632 O O . VAL A 1 196 ? -8.517 -13.806 -3.305 1.00 88.50 196 VAL A O 1
ATOM 1635 N N . ASP A 1 197 ? -6.751 -13.929 -4.705 1.00 86.56 197 ASP A N 1
ATOM 1636 C CA . ASP A 1 197 ? -5.919 -12.915 -4.054 1.00 86.56 197 ASP A CA 1
ATOM 1637 C C . ASP A 1 197 ? -6.629 -11.551 -3.985 1.00 86.56 197 ASP A C 1
ATOM 1639 O O . ASP A 1 197 ? -6.921 -11.037 -2.902 1.00 86.56 197 ASP A O 1
ATOM 1643 N N . VAL A 1 198 ? -7.081 -11.046 -5.141 1.00 83.00 198 VAL A N 1
ATOM 1644 C CA . VAL A 1 198 ? -7.816 -9.772 -5.244 1.00 83.00 198 VAL A CA 1
ATOM 1645 C C . VAL A 1 198 ? -9.054 -9.750 -4.343 1.00 83.00 198 VAL A C 1
ATOM 1647 O O . VAL A 1 198 ? -9.306 -8.767 -3.644 1.00 83.00 198 VAL A O 1
ATOM 1650 N N . VAL A 1 199 ? -9.853 -10.820 -4.331 1.00 83.75 199 VAL A N 1
ATOM 1651 C CA . VAL A 1 199 ? -11.048 -10.888 -3.476 1.00 83.75 199 VAL A CA 1
ATOM 1652 C C . VAL A 1 199 ? -10.663 -10.894 -1.996 1.00 83.75 199 VAL A C 1
ATOM 1654 O O . VAL A 1 199 ? -11.294 -10.187 -1.204 1.00 83.75 199 VAL A O 1
ATOM 1657 N N . SER A 1 200 ? -9.630 -11.646 -1.616 1.00 90.44 200 SER A N 1
ATOM 1658 C CA . SER A 1 200 ? -9.116 -11.670 -0.245 1.00 90.44 200 SER A CA 1
ATOM 1659 C C . SER A 1 200 ? -8.617 -10.295 0.214 1.00 90.44 200 SER A C 1
ATOM 1661 O O . SER A 1 200 ? -8.862 -9.913 1.363 1.00 90.44 200 SER A O 1
ATOM 1663 N N . ASP A 1 201 ? -7.990 -9.520 -0.670 1.00 87.62 201 ASP A N 1
ATOM 1664 C CA . ASP A 1 201 ? -7.582 -8.132 -0.432 1.00 87.62 201 ASP A CA 1
ATOM 1665 C C . ASP A 1 201 ? -8.743 -7.175 -0.210 1.00 87.62 201 ASP A C 1
ATOM 1667 O O . ASP A 1 201 ? -8.785 -6.446 0.790 1.00 87.62 201 ASP A O 1
ATOM 1671 N N . ILE A 1 202 ? -9.744 -7.230 -1.083 1.00 84.31 202 ILE A N 1
ATOM 1672 C CA . ILE A 1 202 ? -10.942 -6.395 -0.972 1.00 84.31 202 ILE A CA 1
ATOM 1673 C C . ILE A 1 202 ? -11.685 -6.694 0.334 1.00 84.31 202 ILE A C 1
ATOM 1675 O O . ILE A 1 202 ? -12.099 -5.775 1.054 1.00 84.31 202 ILE A O 1
ATOM 1679 N N . LEU A 1 203 ? -11.841 -7.976 0.671 1.00 87.38 203 LEU A N 1
ATOM 1680 C CA . LEU A 1 203 ? -12.465 -8.396 1.923 1.00 87.38 203 LEU A CA 1
ATOM 1681 C C . LEU A 1 203 ? -11.633 -7.964 3.132 1.00 87.38 203 LEU A C 1
ATOM 1683 O O . LEU A 1 203 ? -12.201 -7.497 4.125 1.00 87.38 203 LEU A O 1
ATOM 1687 N N . GLY A 1 204 ? -10.306 -8.051 3.041 1.00 92.00 204 GLY A N 1
ATOM 1688 C CA . GLY A 1 204 ? -9.387 -7.595 4.076 1.00 92.00 204 GLY A CA 1
ATOM 1689 C C . GLY A 1 204 ? -9.520 -6.104 4.373 1.00 92.00 204 GLY A C 1
ATOM 1690 O O . GLY A 1 204 ? -9.753 -5.718 5.525 1.00 92.00 204 GLY A O 1
ATOM 1691 N N . GLY A 1 205 ? -9.458 -5.274 3.332 1.00 88.12 205 GLY A N 1
ATOM 1692 C CA . GLY A 1 205 ? -9.666 -3.831 3.430 1.00 88.12 205 GLY A CA 1
ATOM 1693 C C . GLY A 1 205 ? -11.057 -3.475 3.960 1.00 88.12 205 GLY A C 1
ATOM 1694 O O . GLY A 1 205 ? -11.195 -2.645 4.861 1.00 88.12 205 GLY A O 1
ATOM 1695 N N . THR A 1 206 ? -12.099 -4.169 3.491 1.00 87.44 206 THR A N 1
ATOM 1696 C CA . THR A 1 206 ? -13.477 -3.976 3.975 1.00 87.44 206 THR A CA 1
ATOM 1697 C C . THR A 1 206 ? -13.600 -4.290 5.467 1.00 87.44 206 THR A C 1
ATOM 1699 O O . THR A 1 206 ? -14.183 -3.503 6.216 1.00 87.44 206 THR A O 1
ATOM 1702 N N . CYS A 1 207 ? -13.005 -5.393 5.932 1.00 94.38 207 CYS A N 1
ATOM 1703 C CA . CYS A 1 207 ? -12.980 -5.755 7.351 1.00 94.38 207 CYS A CA 1
ATOM 1704 C C . CYS A 1 207 ? -12.316 -4.668 8.208 1.00 94.38 207 CYS A C 1
ATOM 1706 O O . CYS A 1 207 ? -12.832 -4.333 9.279 1.00 94.38 207 CYS A O 1
ATOM 1708 N N . LEU A 1 208 ? -11.209 -4.076 7.740 1.00 94.19 208 LEU A N 1
ATOM 1709 C CA . LEU A 1 208 ? -10.543 -2.972 8.436 1.00 94.19 208 LEU A CA 1
ATOM 1710 C C . LEU A 1 208 ? -11.474 -1.765 8.576 1.00 94.19 208 LEU A C 1
ATOM 1712 O O . LEU A 1 208 ? -11.684 -1.274 9.686 1.00 94.19 208 LEU A O 1
ATOM 1716 N N . ILE A 1 209 ? -12.082 -1.324 7.478 1.00 90.69 209 ILE A N 1
ATOM 1717 C CA . ILE A 1 209 ? -13.012 -0.192 7.464 1.00 90.69 209 ILE A CA 1
ATOM 1718 C C . ILE A 1 209 ? -14.210 -0.429 8.391 1.00 90.69 209 ILE A C 1
ATOM 1720 O O . ILE A 1 209 ? -14.529 0.417 9.232 1.00 90.69 209 ILE A O 1
ATOM 1724 N N . VAL A 1 210 ? -14.854 -1.594 8.280 1.00 90.62 210 VAL A N 1
ATOM 1725 C CA . VAL A 1 210 ? -15.996 -1.967 9.124 1.00 90.62 210 VAL A CA 1
ATOM 1726 C C . VAL A 1 210 ? -15.584 -2.002 10.594 1.00 90.62 210 VAL A C 1
ATOM 1728 O O . VAL A 1 210 ? -16.326 -1.515 11.446 1.00 90.62 210 VAL A O 1
ATOM 1731 N N . SER A 1 211 ? -14.385 -2.497 10.916 1.00 95.31 211 SER A N 1
ATOM 1732 C CA . SER A 1 211 ? -13.888 -2.521 12.296 1.00 95.31 211 SER A CA 1
ATOM 1733 C C . SER A 1 211 ? -13.770 -1.120 12.907 1.00 95.31 211 SER A C 1
ATOM 1735 O O . SER A 1 211 ? -14.173 -0.912 14.055 1.00 95.31 211 SER A O 1
ATOM 1737 N N . VAL A 1 212 ? -13.297 -0.147 12.122 1.00 91.69 212 VAL A N 1
ATOM 1738 C CA . VAL A 1 212 ? -13.164 1.256 12.530 1.00 91.69 212 VAL A CA 1
ATOM 1739 C C . VAL A 1 212 ? -14.539 1.907 12.685 1.00 91.69 212 VAL A C 1
ATOM 1741 O O . VAL A 1 212 ? -14.775 2.628 13.656 1.00 91.69 212 VAL A O 1
ATOM 1744 N N . LEU A 1 213 ? -15.482 1.608 11.786 1.00 89.56 213 LEU A N 1
ATOM 1745 C CA . LEU A 1 213 ? -16.869 2.059 11.908 1.00 89.56 213 LEU A CA 1
ATOM 1746 C C . LEU A 1 213 ? -17.528 1.532 13.184 1.00 89.56 213 LEU A C 1
ATOM 1748 O O . LEU A 1 213 ? -18.092 2.313 13.949 1.00 89.56 213 LEU A O 1
ATOM 1752 N N . LEU A 1 214 ? -17.414 0.229 13.448 1.00 93.38 214 LEU A N 1
ATOM 1753 C CA . LEU A 1 214 ? -17.943 -0.392 14.661 1.00 93.38 214 LEU A CA 1
ATOM 1754 C C . LEU A 1 214 ? -17.295 0.183 15.923 1.00 93.38 214 LEU A C 1
ATOM 1756 O O . LEU A 1 214 ? -17.985 0.376 16.924 1.00 93.38 214 LEU A O 1
ATOM 1760 N N . TYR A 1 215 ? -15.993 0.481 15.883 1.00 93.88 215 TYR A N 1
ATOM 1761 C CA . TYR A 1 215 ? -15.300 1.147 16.981 1.00 93.88 215 TYR A CA 1
ATOM 1762 C C . TYR A 1 215 ? -15.905 2.523 17.276 1.00 93.88 215 TYR A C 1
ATOM 1764 O O . TYR A 1 215 ? -16.315 2.768 18.410 1.00 93.88 215 TYR A O 1
ATOM 1772 N N . PHE A 1 216 ? -16.041 3.396 16.273 1.00 90.62 216 PHE A N 1
ATOM 1773 C CA . PHE A 1 216 ? -16.577 4.745 16.492 1.00 90.62 216 PHE A CA 1
ATOM 1774 C C . PHE A 1 216 ? -18.077 4.780 16.784 1.00 90.62 216 PHE A C 1
ATOM 1776 O O . PHE A 1 216 ? -18.562 5.702 17.441 1.00 90.62 216 PHE A O 1
ATOM 1783 N N . TYR A 1 217 ? -18.826 3.767 16.345 1.00 88.25 217 TYR A N 1
ATOM 1784 C CA . TYR A 1 217 ? -20.231 3.634 16.714 1.00 88.25 217 TYR A CA 1
ATOM 1785 C C . TYR A 1 217 ? -20.401 3.343 18.214 1.00 88.25 217 TYR A C 1
ATOM 1787 O O . TYR A 1 217 ? -21.359 3.824 18.823 1.00 88.25 217 TYR A O 1
ATOM 1795 N N . LYS A 1 218 ? -19.452 2.603 18.813 1.00 89.94 218 LYS A N 1
ATOM 1796 C CA . LYS A 1 218 ? -19.366 2.373 20.266 1.00 89.94 218 LYS A CA 1
ATOM 1797 C C . LYS A 1 218 ? -18.758 3.571 20.997 1.00 89.94 218 LYS A C 1
ATOM 1799 O O . LYS A 1 218 ? -19.265 3.978 22.037 1.00 89.94 218 LYS A O 1
ATOM 1804 N N . GLN A 1 219 ? -17.686 4.148 20.454 1.00 87.00 219 GLN A N 1
ATOM 1805 C CA . GLN A 1 219 ? -16.938 5.250 21.058 1.00 87.00 219 GLN A CA 1
ATOM 1806 C C . GLN A 1 219 ? -16.937 6.477 20.153 1.00 87.00 219 GLN A C 1
ATOM 1808 O O . GLN A 1 219 ? -16.111 6.609 19.251 1.00 87.00 219 GLN A O 1
ATOM 1813 N N . ARG A 1 220 ? -17.860 7.404 20.415 1.00 85.12 220 ARG A N 1
ATOM 1814 C CA . ARG A 1 220 ? -17.950 8.628 19.620 1.00 85.12 220 ARG A CA 1
ATOM 1815 C C . ARG A 1 220 ? -16.797 9.581 19.962 1.00 85.12 220 ARG A C 1
ATOM 1817 O O . ARG A 1 220 ? -16.570 9.842 21.145 1.00 85.12 220 ARG A O 1
ATOM 1824 N N . PRO A 1 221 ? -16.087 10.112 18.957 1.00 82.00 221 PRO A N 1
ATOM 1825 C CA . PRO A 1 221 ? -15.052 11.107 19.176 1.00 82.00 221 PRO A CA 1
ATOM 1826 C C . PRO A 1 221 ? -15.655 12.462 19.568 1.00 82.00 221 PRO A C 1
ATOM 1828 O O . PRO A 1 221 ? -16.808 12.771 19.257 1.00 82.00 221 PRO A O 1
ATOM 1831 N N . PHE A 1 222 ? -14.858 13.281 20.252 1.00 79.50 222 PHE A N 1
ATOM 1832 C CA . PHE A 1 222 ? -15.244 14.638 20.634 1.00 79.50 222 PHE A CA 1
ATOM 1833 C C . PHE A 1 222 ? -14.960 15.630 19.507 1.00 79.50 222 PHE A C 1
ATOM 1835 O O . PHE A 1 222 ? -13.909 15.573 18.863 1.00 79.50 222 PHE A O 1
ATOM 1842 N N . ARG A 1 223 ? -15.872 16.586 19.320 1.00 71.88 223 ARG A N 1
ATOM 1843 C CA . ARG A 1 223 ? -15.684 17.726 18.428 1.00 71.88 223 ARG A CA 1
ATOM 1844 C C . ARG A 1 223 ? -15.122 18.916 19.216 1.00 71.88 223 ARG A C 1
ATOM 1846 O O . ARG A 1 223 ? -15.696 19.287 20.242 1.00 71.88 223 ARG A O 1
ATOM 1853 N N . PRO A 1 224 ? -14.032 19.560 18.760 1.00 61.31 224 PRO A N 1
ATOM 1854 C CA . PRO A 1 224 ? -13.614 20.830 19.335 1.00 61.31 224 PRO A CA 1
ATOM 1855 C C . PRO A 1 224 ? -14.620 21.920 18.942 1.00 61.31 224 PRO A C 1
ATOM 1857 O O . PRO A 1 224 ? -14.867 22.147 17.752 1.00 61.31 224 PRO A O 1
ATOM 1860 N N . ILE A 1 225 ? -15.199 22.607 19.930 1.00 65.62 225 ILE A N 1
ATOM 1861 C CA . ILE A 1 225 ? -15.963 23.829 19.671 1.00 65.62 225 ILE A CA 1
ATOM 1862 C C . ILE A 1 225 ? -14.965 24.901 19.240 1.00 65.62 225 ILE A C 1
ATOM 1864 O O . ILE A 1 225 ? -14.082 25.290 20.001 1.00 65.62 225 ILE A O 1
ATOM 1868 N N . LYS A 1 226 ? -15.098 25.391 18.004 1.00 55.91 226 LYS A N 1
ATOM 1869 C CA . LYS A 1 226 ? -14.467 26.655 17.624 1.00 55.91 226 LYS A CA 1
ATOM 1870 C C . LYS A 1 226 ? -15.250 27.760 18.317 1.00 55.91 226 LYS A C 1
ATOM 1872 O O . LYS A 1 226 ? -16.273 28.198 17.796 1.00 55.91 226 LYS A O 1
ATOM 1877 N N . THR A 1 227 ? -14.792 28.188 19.490 1.00 48.00 227 THR A N 1
ATOM 1878 C CA . THR A 1 227 ? -15.302 29.404 20.118 1.00 48.00 227 THR A CA 1
ATOM 1879 C C . THR A 1 227 ? -14.955 30.548 19.180 1.00 48.00 227 THR A C 1
ATOM 1881 O O . THR A 1 227 ? -13.801 30.962 19.078 1.00 48.00 227 THR A O 1
ATOM 1884 N N . ARG A 1 228 ? -15.941 31.011 18.410 1.00 44.28 228 ARG A N 1
ATOM 1885 C CA . ARG A 1 228 ? -15.823 32.257 17.664 1.00 44.28 228 ARG A CA 1
ATOM 1886 C C . ARG A 1 228 ? -15.738 33.333 18.738 1.00 44.28 228 ARG A C 1
ATOM 1888 O O . ARG A 1 228 ? -16.745 33.654 19.360 1.00 44.28 228 ARG A O 1
ATOM 1895 N N . SER A 1 229 ? -14.529 33.805 19.033 1.00 46.09 229 SER A N 1
ATOM 1896 C CA . SER A 1 229 ? -14.336 34.980 19.872 1.00 46.09 229 SER A CA 1
ATOM 1897 C C . SER A 1 229 ? -14.968 36.148 19.125 1.00 46.09 229 SER A C 1
ATOM 1899 O O . SER A 1 229 ? -14.335 36.771 18.272 1.00 46.09 229 SER A O 1
ATOM 1901 N N . ASN A 1 230 ? -16.249 36.396 19.382 1.00 43.88 230 ASN A N 1
ATOM 1902 C CA . ASN A 1 230 ? -16.838 37.678 19.068 1.00 43.88 230 ASN A CA 1
ATOM 1903 C C . ASN A 1 230 ? -16.066 38.685 19.914 1.00 43.88 230 ASN A C 1
ATOM 1905 O O . ASN A 1 230 ? -16.197 38.726 21.136 1.00 43.88 230 ASN A O 1
ATOM 1909 N N . ILE A 1 231 ? -15.191 39.431 19.242 1.00 44.53 231 ILE A N 1
ATOM 1910 C CA . ILE A 1 231 ? -14.628 40.677 19.734 1.00 44.53 231 ILE A CA 1
ATOM 1911 C C . ILE A 1 231 ? -15.836 41.570 20.005 1.00 44.53 231 ILE A C 1
ATOM 1913 O O . ILE A 1 231 ? -16.397 42.175 19.099 1.00 44.53 231 ILE A O 1
ATOM 1917 N N . CYS A 1 232 ? -16.296 41.562 21.251 1.00 41.72 232 CYS A N 1
ATOM 1918 C CA . CYS A 1 232 ? -17.279 42.504 21.740 1.00 41.72 232 CYS A CA 1
ATOM 1919 C C . CYS A 1 232 ? -16.492 43.697 22.277 1.00 41.72 232 CYS A C 1
ATOM 1921 O O . CYS A 1 232 ? -16.216 43.803 23.468 1.00 41.72 232 CYS A O 1
ATOM 1923 N N . SER A 1 233 ? -16.076 44.576 21.372 1.00 41.22 233 SER A N 1
ATOM 1924 C CA . SER A 1 233 ? -15.820 45.967 21.717 1.00 41.22 233 SER A CA 1
ATOM 1925 C C . SER A 1 233 ? -17.177 46.648 21.903 1.00 41.22 233 SER A C 1
ATOM 1927 O O . SER A 1 233 ? -17.802 47.085 20.941 1.00 41.22 233 SER A O 1
ATOM 1929 N N . SER A 1 234 ? -17.646 46.714 23.150 1.00 45.38 234 SER A N 1
ATOM 1930 C CA . SER A 1 234 ? -18.444 47.851 23.627 1.00 45.38 234 SER A CA 1
ATOM 1931 C C . SER A 1 234 ? -17.648 49.134 23.325 1.00 45.38 234 SER A C 1
ATOM 1933 O O . SER A 1 234 ? -16.439 49.141 23.534 1.00 45.38 234 SER A O 1
ATOM 1935 N N . SER A 1 235 ? -18.184 50.250 22.838 1.00 41.31 235 SER A N 1
ATOM 1936 C CA . SER A 1 235 ? -19.537 50.795 22.957 1.00 41.31 235 SER A CA 1
ATOM 1937 C C . SER A 1 235 ? -19.597 52.126 22.195 1.00 41.31 235 SER A C 1
ATOM 1939 O O . SER A 1 235 ? -18.669 52.924 22.310 1.00 41.31 235 SER A O 1
ATOM 1941 N N . SER A 1 236 ? -20.704 52.430 21.519 1.00 38.12 236 SER A N 1
ATOM 1942 C CA . SER A 1 236 ? -21.453 53.688 21.710 1.00 38.12 236 SER A CA 1
ATOM 1943 C C . SER A 1 236 ? -22.773 53.653 20.939 1.00 38.12 236 SER A C 1
ATOM 1945 O O . SER A 1 236 ? -22.904 53.003 19.910 1.00 38.12 236 SER A O 1
ATOM 1947 N N . ALA A 1 237 ? -23.758 54.290 21.560 1.00 47.09 237 ALA A N 1
ATOM 1948 C CA . ALA A 1 237 ? -25.190 54.208 21.344 1.00 47.09 237 ALA A CA 1
ATOM 1949 C C . ALA A 1 237 ? -25.715 54.880 20.064 1.00 47.09 237 ALA A C 1
ATOM 1951 O O . ALA A 1 237 ? -25.101 55.818 19.560 1.00 47.09 237 ALA A O 1
ATOM 1952 N N . SER A 1 238 ? -26.901 54.422 19.645 1.00 38.09 238 SER A N 1
ATOM 1953 C CA . SER A 1 238 ? -27.960 55.025 18.796 1.00 38.09 238 SER A CA 1
ATOM 1954 C C . SER A 1 238 ? -28.480 53.921 17.867 1.00 38.09 238 SER A C 1
ATOM 1956 O O . SER A 1 238 ? -27.693 53.107 17.405 1.00 38.09 238 SER A O 1
ATOM 1958 N N . ASP A 1 239 ? -29.749 53.735 17.545 1.00 37.97 239 ASP A N 1
ATOM 1959 C CA . ASP A 1 239 ? -31.051 54.286 17.912 1.00 37.97 239 ASP A CA 1
ATOM 1960 C C . ASP A 1 239 ? -32.067 53.224 17.411 1.00 37.97 239 ASP A C 1
ATOM 1962 O O . ASP A 1 239 ? -31.685 52.295 16.694 1.00 37.97 239 ASP A O 1
ATOM 1966 N N . GLY A 1 240 ? -33.323 53.292 17.841 1.00 40.19 240 GLY A N 1
ATOM 1967 C CA . GLY A 1 240 ? -34.303 52.213 17.709 1.00 40.19 240 GLY A CA 1
ATOM 1968 C C . GLY A 1 240 ? -34.659 51.755 16.286 1.00 40.19 240 GLY A C 1
ATOM 1969 O O . GLY A 1 240 ? -34.540 52.480 15.304 1.00 40.19 240 GLY A O 1
ATOM 1970 N N . GLY A 1 241 ? -35.180 50.530 16.206 1.00 34.03 241 GLY A N 1
ATOM 1971 C CA . GLY A 1 241 ? -35.777 49.981 14.994 1.00 34.03 241 GLY A CA 1
ATOM 1972 C C . GLY A 1 241 ? -36.120 48.507 15.165 1.00 34.03 241 GLY A C 1
ATOM 1973 O O . GLY A 1 241 ? -35.238 47.672 15.321 1.00 34.03 241 GLY A O 1
ATOM 1974 N N . THR A 1 242 ? -37.415 48.222 15.201 1.00 49.28 242 THR A N 1
ATOM 1975 C CA . THR A 1 242 ? -38.045 46.899 15.160 1.00 49.28 242 THR A CA 1
ATOM 1976 C C . THR A 1 242 ? -37.546 46.054 13.990 1.00 49.28 242 THR A C 1
ATOM 1978 O O . THR A 1 242 ? -37.534 46.571 12.881 1.00 49.28 242 THR A O 1
ATOM 1981 N N . ASP A 1 243 ? -37.222 44.781 14.230 1.00 39.38 243 ASP A N 1
ATOM 1982 C CA . ASP A 1 243 ? -37.519 43.673 13.307 1.00 39.38 243 ASP A CA 1
ATOM 1983 C C . ASP A 1 243 ? -37.300 42.323 14.016 1.00 39.38 243 ASP A C 1
ATOM 1985 O O . ASP A 1 243 ? -36.189 41.811 14.168 1.00 39.38 243 ASP A O 1
ATOM 1989 N N . GLU A 1 244 ? -38.410 41.756 14.492 1.00 50.31 244 GLU A N 1
ATOM 1990 C CA . GLU A 1 244 ? -38.556 40.325 14.735 1.00 50.31 244 GLU A CA 1
ATOM 1991 C C . GLU A 1 244 ? -38.631 39.615 13.379 1.00 50.31 244 GLU A C 1
ATOM 1993 O O . GLU A 1 244 ? -39.696 39.593 12.783 1.00 50.31 244 GLU A O 1
ATOM 1998 N N . THR A 1 245 ? -37.533 39.030 12.900 1.00 50.62 245 THR A N 1
ATOM 1999 C CA . THR A 1 245 ? -37.520 37.860 11.996 1.00 50.62 245 THR A CA 1
ATOM 2000 C C . THR A 1 245 ? -36.078 37.569 11.623 1.00 50.62 245 THR A C 1
ATOM 2002 O O . THR A 1 245 ? -35.516 38.271 10.797 1.00 50.62 245 THR A O 1
ATOM 2005 N N . ASP A 1 246 ? -35.479 36.575 12.277 1.00 43.78 246 ASP A N 1
ATOM 2006 C CA . ASP A 1 246 ? -34.501 35.639 11.699 1.00 43.78 246 ASP A CA 1
ATOM 2007 C C . ASP A 1 246 ? -33.673 35.020 12.820 1.00 43.78 246 ASP A C 1
ATOM 2009 O O . ASP A 1 246 ? -32.648 35.559 13.225 1.00 43.78 246 ASP A O 1
ATOM 2013 N N . LEU A 1 247 ? -34.150 33.883 13.341 1.00 41.25 247 LEU A N 1
ATOM 2014 C CA . LEU A 1 247 ? -33.346 32.750 13.833 1.00 41.25 247 LEU A CA 1
ATOM 2015 C C . LEU A 1 247 ? -34.266 31.682 14.453 1.00 41.25 247 LEU A C 1
ATOM 2017 O O . LEU A 1 247 ? -34.104 31.261 15.595 1.00 41.25 247 LEU A O 1
ATOM 2021 N N . MET A 1 248 ? -35.231 31.189 13.671 1.00 39.56 248 MET A N 1
ATOM 2022 C CA . MET A 1 248 ? -35.761 29.845 13.902 1.00 39.56 248 MET A CA 1
ATOM 2023 C C . MET A 1 248 ? -34.809 28.841 13.248 1.00 39.56 248 MET A C 1
ATOM 2025 O O . MET A 1 248 ? -34.960 28.491 12.081 1.00 39.56 248 MET A O 1
ATOM 2029 N N . ILE A 1 249 ? -33.809 28.374 13.997 1.00 44.03 249 ILE A N 1
ATOM 2030 C CA . ILE A 1 249 ? -33.086 27.146 13.654 1.00 44.03 249 ILE A CA 1
ATOM 2031 C C . ILE A 1 249 ? -33.553 26.054 14.613 1.00 44.03 249 ILE A C 1
ATOM 2033 O O . ILE A 1 249 ? -33.153 26.001 15.771 1.00 44.03 249 ILE A O 1
ATOM 2037 N N . LEU A 1 250 ? -34.452 25.230 14.073 1.00 36.69 250 LEU A N 1
ATOM 2038 C CA . LEU A 1 250 ? -34.763 23.836 14.395 1.00 36.69 250 LEU A CA 1
ATOM 2039 C C . LEU A 1 250 ? -33.955 23.220 15.554 1.00 36.69 250 LEU A C 1
ATOM 2041 O O . LEU A 1 250 ? -32.922 22.583 15.342 1.00 36.69 250 LEU A O 1
ATOM 2045 N N . ASN A 1 251 ? -34.513 23.303 16.762 1.00 35.72 251 ASN A N 1
ATOM 2046 C CA . ASN A 1 251 ? -34.353 22.243 17.752 1.00 35.72 251 ASN A CA 1
ATOM 2047 C C . ASN A 1 251 ? -35.266 21.087 17.329 1.00 35.72 251 ASN A C 1
ATOM 2049 O O . ASN A 1 251 ? -36.451 21.071 17.647 1.00 35.72 251 ASN A O 1
ATOM 2053 N N . LEU A 1 252 ? -34.716 20.139 16.572 1.00 40.00 252 LEU A N 1
ATOM 2054 C CA . LEU A 1 252 ? -35.271 18.791 16.507 1.00 40.00 252 LEU A CA 1
ATOM 2055 C C . LEU A 1 252 ? -34.897 18.101 17.822 1.00 40.00 252 LEU A C 1
ATOM 2057 O O . LEU A 1 252 ? -33.761 17.668 18.019 1.00 40.00 252 LEU A O 1
ATOM 2061 N N . GLU A 1 253 ? -35.856 18.121 18.743 1.00 41.47 253 GLU A N 1
ATOM 2062 C CA . GLU A 1 253 ? -35.895 17.285 19.934 1.00 41.47 253 GLU A CA 1
ATOM 2063 C C . GLU A 1 253 ? -35.891 15.813 19.512 1.00 41.47 253 GLU A C 1
ATOM 2065 O O . GLU A 1 253 ? -36.764 15.388 18.765 1.00 41.47 253 GLU A O 1
ATOM 2070 N N . ASP A 1 254 ? -34.925 15.043 20.008 1.00 37.81 254 ASP A N 1
ATOM 2071 C CA . ASP A 1 254 ? -35.048 13.591 20.117 1.00 37.81 254 ASP A CA 1
ATOM 2072 C C . ASP A 1 254 ? -34.327 13.121 21.394 1.00 37.81 254 ASP A C 1
ATOM 2074 O O . ASP A 1 254 ? -33.158 13.439 21.636 1.00 37.81 254 ASP A O 1
ATOM 2078 N N . ASP A 1 255 ? -35.084 12.368 22.196 1.00 36.72 255 ASP A N 1
ATOM 2079 C CA . ASP A 1 255 ? -34.738 11.576 23.383 1.00 36.72 255 ASP A CA 1
ATOM 2080 C C . ASP A 1 255 ? -34.312 12.285 24.686 1.00 36.72 255 ASP A C 1
ATOM 2082 O O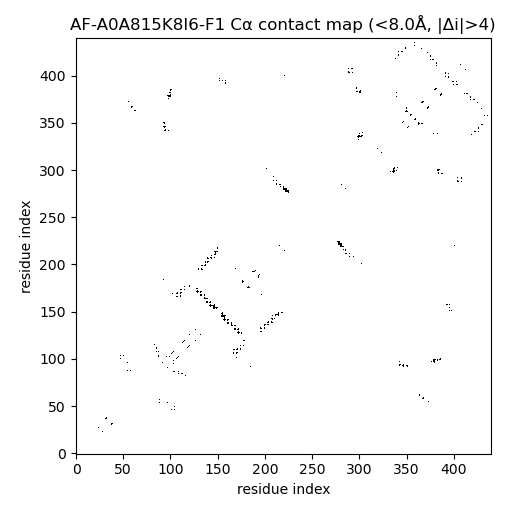 . ASP A 1 255 ? -33.158 12.253 25.126 1.00 36.72 255 ASP A O 1
ATOM 2086 N N . GLN A 1 256 ? -35.319 12.775 25.425 1.00 36.19 256 GLN A N 1
ATOM 2087 C CA . GLN A 1 256 ? -35.275 12.825 26.890 1.00 36.19 256 GLN A CA 1
ATOM 2088 C C . GLN A 1 256 ? -35.747 11.497 27.503 1.00 36.19 256 GLN A C 1
ATOM 2090 O O . GLN A 1 256 ? -36.935 11.188 27.518 1.00 36.19 256 GLN A O 1
ATOM 2095 N N . SER A 1 257 ? -34.835 10.783 28.163 1.00 40.28 257 SER A N 1
ATOM 2096 C CA . SER A 1 257 ? -35.188 9.968 29.329 1.00 40.28 257 SER A CA 1
ATOM 2097 C C . SER A 1 257 ? -34.026 9.920 30.319 1.00 40.28 257 SER A C 1
ATOM 2099 O O . SER A 1 257 ? -33.113 9.103 30.188 1.00 40.28 257 SER A O 1
ATOM 2101 N N . SER A 1 258 ? -34.046 10.798 31.325 1.00 32.69 258 SER A N 1
ATOM 2102 C CA . SER A 1 258 ? -33.375 10.585 32.616 1.00 32.69 258 SER A CA 1
ATOM 2103 C C . SER A 1 258 ? -33.967 11.494 33.704 1.00 32.69 258 SER A C 1
ATOM 2105 O O . SER A 1 258 ? -34.494 12.562 33.389 1.00 32.69 258 SER A O 1
ATOM 2107 N N . PRO A 1 259 ? -33.956 11.051 34.975 1.00 40.88 259 PRO A N 1
ATOM 2108 C CA . PRO A 1 259 ? -34.904 11.496 35.989 1.00 40.88 259 PRO A CA 1
ATOM 2109 C C . PRO A 1 259 ? -34.473 12.771 36.725 1.00 40.88 259 PRO A C 1
ATOM 2111 O O . PRO A 1 259 ? -33.292 13.031 36.944 1.00 40.88 259 PRO A O 1
ATOM 2114 N N . ARG A 1 260 ? -35.485 13.531 37.160 1.00 34.50 260 ARG A N 1
ATOM 2115 C CA . ARG A 1 260 ? -35.383 14.699 38.045 1.00 34.50 260 ARG A CA 1
ATOM 2116 C C . ARG A 1 260 ? -34.708 14.329 39.372 1.00 34.50 260 ARG A C 1
ATOM 2118 O O . ARG A 1 260 ? -35.173 13.417 40.052 1.00 34.50 260 ARG A O 1
ATOM 2125 N N . LEU A 1 261 ? -33.705 15.106 39.787 1.00 36.84 261 LEU A N 1
ATOM 2126 C CA . LEU A 1 261 ? -33.297 15.208 41.190 1.00 36.84 261 LEU A CA 1
ATOM 2127 C C . LEU A 1 261 ? -33.416 16.662 41.662 1.00 36.84 261 LEU A C 1
ATOM 2129 O O . LEU A 1 261 ? -33.014 17.593 40.968 1.00 36.84 261 LEU A O 1
ATOM 2133 N N . ASN A 1 262 ? -34.029 16.811 42.834 1.00 38.25 262 ASN A N 1
ATOM 2134 C CA . ASN A 1 262 ? -34.454 18.064 43.444 1.00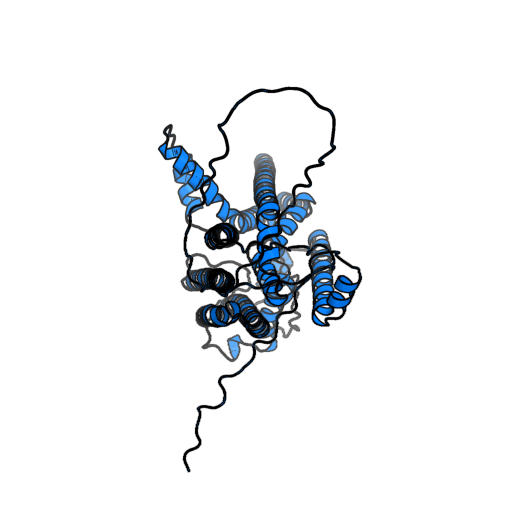 38.25 262 ASN A CA 1
ATOM 2135 C C . ASN A 1 262 ? -33.292 18.965 43.891 1.00 38.25 262 ASN A C 1
ATOM 2137 O O . ASN A 1 262 ? -32.243 18.510 44.340 1.00 38.25 262 ASN A O 1
ATOM 2141 N N . SER A 1 263 ? -33.565 20.264 43.823 1.00 38.72 263 SER A N 1
ATOM 2142 C CA . SER A 1 263 ? -32.776 21.400 44.297 1.00 38.72 263 SER A CA 1
ATOM 2143 C C . SER A 1 263 ? -32.764 21.561 45.822 1.00 38.72 263 SER A C 1
ATOM 2145 O O . SER A 1 263 ? -33.802 21.374 46.458 1.00 38.72 263 SER A O 1
ATOM 2147 N N . SER A 1 264 ? -31.660 22.077 46.378 1.00 35.59 264 SER A N 1
ATOM 2148 C CA . SER A 1 264 ? -31.651 23.119 47.429 1.00 35.59 264 SER A CA 1
ATOM 2149 C C . SER A 1 264 ? -30.282 23.839 47.493 1.00 35.59 264 SER A C 1
ATOM 2151 O O . SER A 1 264 ? -29.290 23.232 47.087 1.00 35.59 264 SER A O 1
ATOM 2153 N N . PRO A 1 265 ? -30.202 25.112 47.950 1.00 59.53 265 PRO A N 1
ATOM 2154 C CA . PRO A 1 265 ? -29.078 26.018 47.664 1.00 59.53 265 PRO A CA 1
ATOM 2155 C C . PRO A 1 265 ? -28.258 26.455 48.900 1.00 59.53 265 PRO A C 1
ATOM 2157 O O . PRO A 1 265 ? -28.833 26.663 49.963 1.00 59.53 265 PRO A O 1
ATOM 2160 N N . SER A 1 266 ? -26.951 26.723 48.729 1.00 38.19 266 SER A N 1
ATOM 2161 C CA . SER A 1 266 ? -26.185 27.694 49.551 1.00 38.19 266 SER A CA 1
ATOM 2162 C C . SER A 1 266 ? -24.736 27.934 49.056 1.00 38.19 266 SER A C 1
ATOM 2164 O O . SER A 1 266 ? -23.873 27.091 49.280 1.00 38.19 266 SER A O 1
ATOM 2166 N N . SER A 1 267 ? -24.508 29.125 48.475 1.00 41.97 267 SER A N 1
ATOM 2167 C CA . SER A 1 267 ? -23.362 30.062 48.669 1.00 41.97 267 SER A CA 1
ATOM 2168 C C . SER A 1 267 ? -21.904 29.629 48.311 1.00 41.97 267 SER A C 1
ATOM 2170 O O . SER A 1 267 ? -21.664 28.474 47.992 1.00 41.97 267 SER A O 1
ATOM 2172 N N . PRO A 1 268 ? -20.913 30.554 48.227 1.00 54.78 268 PRO A N 1
ATOM 2173 C CA . PRO A 1 268 ? -20.402 31.053 46.945 1.00 54.78 268 PRO A CA 1
ATOM 2174 C C . PRO A 1 268 ? -18.866 30.934 46.776 1.00 54.78 268 PRO A C 1
ATOM 2176 O O . PRO A 1 268 ? -18.131 30.592 47.696 1.00 54.78 268 PRO A O 1
ATOM 2179 N N . SER A 1 269 ? -18.381 31.346 45.600 1.00 40.69 269 SER A N 1
ATOM 2180 C CA . SER A 1 269 ? -16.981 31.674 45.265 1.00 40.69 269 SER A CA 1
ATOM 2181 C C . SER A 1 269 ? -15.999 30.514 45.043 1.00 40.69 269 SER A C 1
ATOM 2183 O O . SER A 1 269 ? -15.149 30.189 45.863 1.00 40.69 269 SER A O 1
ATOM 2185 N N . SER A 1 270 ? -16.017 29.992 43.820 1.00 37.38 270 SER A N 1
ATOM 2186 C CA . SER A 1 270 ? -14.798 29.596 43.115 1.00 37.38 270 SER A CA 1
ATOM 2187 C C . SER A 1 270 ? -15.008 29.811 41.612 1.00 37.38 270 SER A C 1
ATOM 2189 O O . SER A 1 270 ? -16.136 29.759 41.129 1.00 37.38 270 SER A O 1
ATOM 2191 N N . SER A 1 271 ? -13.922 30.199 40.942 1.00 41.59 271 SER A N 1
ATOM 2192 C CA . SER A 1 271 ? -13.731 30.531 39.518 1.00 41.59 271 SER A CA 1
ATOM 2193 C C . SER A 1 271 ? -14.831 30.108 38.531 1.00 41.59 271 SER A C 1
ATOM 2195 O O . SER A 1 271 ? -15.297 28.972 38.616 1.00 41.59 271 SER A O 1
ATOM 2197 N N . PRO A 1 272 ? -15.172 30.939 37.521 1.00 42.78 272 PRO A N 1
ATOM 2198 C CA . PRO A 1 272 ? -16.145 30.555 36.508 1.00 42.78 272 PRO A CA 1
ATOM 2199 C C . PRO A 1 272 ? -15.673 29.266 35.842 1.00 42.78 272 PRO A C 1
ATOM 2201 O O . PRO A 1 272 ? -14.623 29.230 35.202 1.00 42.78 272 PRO A O 1
ATOM 2204 N N . ASN A 1 273 ? -16.441 28.201 36.069 1.00 41.50 273 ASN A N 1
ATOM 2205 C CA . ASN A 1 273 ? -16.268 26.914 35.429 1.00 41.50 273 ASN A CA 1
ATOM 2206 C C . ASN A 1 273 ? -16.133 27.147 33.924 1.00 41.50 273 ASN A C 1
ATOM 2208 O O . ASN A 1 273 ? -17.085 27.572 33.268 1.00 41.50 273 ASN A O 1
ATOM 2212 N N . GLU A 1 274 ? -14.952 26.856 33.385 1.00 43.69 274 GLU A N 1
ATOM 2213 C CA . GLU A 1 274 ? -14.771 26.541 31.977 1.00 43.69 274 GLU A CA 1
ATOM 2214 C C . GLU A 1 274 ? -15.650 25.315 31.707 1.00 43.69 274 GLU A C 1
ATOM 2216 O O . GLU A 1 274 ? -15.248 24.163 31.889 1.00 43.69 274 GLU A O 1
ATOM 2221 N N . ILE A 1 275 ? -16.913 25.563 31.361 1.00 48.53 275 ILE A N 1
ATOM 2222 C CA . ILE A 1 275 ? -17.809 24.543 30.844 1.00 48.53 275 ILE A CA 1
ATOM 2223 C C . ILE A 1 275 ? -17.228 24.177 29.480 1.00 48.53 275 ILE A C 1
ATOM 2225 O O . ILE A 1 275 ? -17.558 24.766 28.451 1.00 48.53 275 ILE A O 1
ATOM 2229 N N . ASN A 1 276 ? -16.293 23.229 29.497 1.00 44.53 276 ASN A N 1
ATOM 2230 C CA . ASN A 1 276 ? -15.769 22.556 28.325 1.00 44.53 276 ASN A CA 1
ATOM 2231 C C . ASN A 1 276 ? -16.916 21.750 27.710 1.00 44.53 276 ASN A C 1
ATOM 2233 O O . ASN A 1 276 ? -17.053 20.546 27.925 1.00 44.53 276 ASN A O 1
ATOM 2237 N N . ASN A 1 277 ? -17.779 22.449 26.975 1.00 50.69 277 ASN A N 1
ATOM 2238 C CA . ASN A 1 277 ? -18.844 21.886 26.166 1.00 50.69 277 ASN A CA 1
ATOM 2239 C C . ASN A 1 277 ? -18.197 21.100 25.018 1.00 50.69 277 ASN A C 1
ATOM 2241 O O . ASN A 1 277 ? -18.093 21.575 23.895 1.00 50.69 277 ASN A O 1
ATOM 2245 N N . HIS A 1 278 ? -17.693 19.899 25.275 1.00 56.34 278 HIS A N 1
ATOM 2246 C CA . HIS A 1 278 ? -17.266 19.013 24.202 1.00 56.34 278 HIS A CA 1
ATOM 2247 C C . HIS A 1 278 ? -18.501 18.334 23.616 1.00 56.34 278 HIS A C 1
ATOM 2249 O O . HIS A 1 278 ? -19.049 17.402 24.202 1.00 56.34 278 HIS A O 1
ATOM 2255 N N . LEU A 1 279 ? -18.947 18.807 22.450 1.00 76.19 279 LEU A N 1
ATOM 2256 C CA . LEU A 1 279 ? -20.028 18.156 21.721 1.00 76.19 279 LEU A CA 1
ATOM 2257 C C . LEU A 1 279 ? -19.510 16.822 21.160 1.00 76.19 279 LEU A C 1
ATOM 2259 O O . LEU A 1 279 ? -18.468 16.779 20.501 1.00 76.19 279 LEU A O 1
ATOM 2263 N N . LEU A 1 280 ? -20.220 15.728 21.425 1.00 82.00 280 LEU A N 1
ATOM 2264 C CA . LEU A 1 280 ? -19.929 14.442 20.791 1.00 82.00 280 LEU A CA 1
ATOM 2265 C C . LEU A 1 280 ? -20.251 14.522 19.297 1.00 82.00 280 LEU A C 1
ATOM 2267 O O . LEU A 1 280 ? -21.262 15.104 18.902 1.00 82.00 280 LEU A O 1
ATOM 2271 N N . GLU A 1 281 ? -19.415 13.906 18.464 1.00 84.06 281 GLU A N 1
ATOM 2272 C CA . GLU A 1 281 ? -19.712 13.779 17.039 1.00 84.06 281 GLU A CA 1
ATOM 2273 C C . GLU A 1 281 ? -21.000 12.971 16.821 1.00 84.06 281 GLU A C 1
ATOM 2275 O O . GLU A 1 281 ? -21.286 11.986 17.517 1.00 84.06 281 GLU A O 1
ATOM 2280 N N . THR A 1 282 ? -21.809 13.388 15.845 1.00 85.31 282 THR A N 1
ATOM 2281 C CA . THR A 1 282 ? -23.052 12.679 15.523 1.00 85.31 282 THR A CA 1
ATOM 2282 C C . THR A 1 282 ? -22.733 11.379 14.783 1.00 85.31 282 THR A C 1
ATOM 2284 O O . THR A 1 282 ? -21.762 11.283 14.028 1.00 85.31 282 THR A O 1
ATOM 2287 N N . LYS A 1 283 ? -23.578 10.352 14.959 1.00 82.56 283 LYS A N 1
ATOM 2288 C CA . LYS A 1 283 ? -23.438 9.075 14.234 1.00 82.56 283 LYS A CA 1
ATOM 2289 C C . LYS A 1 283 ? -23.439 9.275 12.715 1.00 82.56 283 LYS A C 1
ATOM 2291 O O . LYS A 1 283 ? -22.691 8.597 12.019 1.00 82.56 283 LYS A O 1
ATOM 2296 N N . GLN A 1 284 ? -24.234 10.225 12.220 1.00 80.12 284 GLN A N 1
ATOM 2297 C CA . GLN A 1 284 ? -24.279 10.588 10.803 1.00 80.12 284 GLN A CA 1
ATOM 2298 C C . GLN A 1 284 ? -22.943 11.170 10.324 1.00 80.12 284 GLN A C 1
ATOM 2300 O O . GLN A 1 284 ? -22.427 10.720 9.306 1.00 80.12 284 GLN A O 1
ATOM 2305 N N . THR A 1 285 ? -22.331 12.097 11.073 1.00 79.31 285 THR A N 1
ATOM 2306 C CA . THR A 1 285 ? -21.018 12.659 10.712 1.00 79.31 285 THR A CA 1
ATOM 2307 C C . THR A 1 285 ? -19.929 11.590 10.693 1.00 79.31 285 THR A C 1
ATOM 2309 O O . THR A 1 285 ? -19.114 11.565 9.768 1.00 79.31 285 THR A O 1
ATOM 2312 N N . ILE A 1 286 ? -19.922 10.690 11.683 1.00 79.94 286 ILE A N 1
ATOM 2313 C CA . ILE A 1 286 ? -18.992 9.553 11.742 1.00 79.94 286 ILE A CA 1
ATOM 2314 C C . ILE A 1 286 ? -19.181 8.661 10.512 1.00 79.94 286 ILE A C 1
ATOM 2316 O O . ILE A 1 286 ? -18.210 8.377 9.814 1.00 79.94 286 ILE A O 1
ATOM 2320 N N . PHE A 1 287 ? -20.424 8.272 10.217 1.00 82.12 287 PHE A N 1
ATOM 2321 C CA . PHE A 1 287 ? -20.752 7.426 9.074 1.00 82.12 287 PHE A CA 1
ATOM 2322 C C . PHE A 1 287 ? -20.328 8.067 7.749 1.00 82.12 287 PHE A C 1
ATOM 2324 O O . PHE A 1 287 ? -19.567 7.458 7.008 1.00 82.12 287 PHE A O 1
ATOM 2331 N N . ILE A 1 288 ? -20.725 9.315 7.480 1.00 77.94 288 ILE A N 1
ATOM 2332 C CA . ILE A 1 288 ? -20.360 10.033 6.248 1.00 77.94 288 ILE A CA 1
ATOM 2333 C C . ILE A 1 288 ? -18.839 10.160 6.124 1.00 77.94 288 ILE A C 1
ATOM 2335 O O . ILE A 1 288 ? -18.281 9.914 5.059 1.00 77.94 288 ILE A O 1
ATOM 2339 N N . THR A 1 289 ? -18.148 10.521 7.208 1.00 77.88 289 THR A N 1
ATOM 2340 C CA . THR A 1 289 ? -16.686 10.676 7.192 1.00 77.88 289 THR A CA 1
ATOM 2341 C C . THR A 1 289 ? -15.994 9.353 6.882 1.00 77.88 289 THR A C 1
ATOM 2343 O O . THR A 1 289 ? -15.061 9.325 6.082 1.00 77.88 289 THR A O 1
ATOM 2346 N N . LEU A 1 290 ? -16.470 8.255 7.469 1.00 80.31 290 LEU A N 1
ATOM 2347 C CA . LEU A 1 290 ? -15.934 6.931 7.192 1.00 80.31 290 LEU A CA 1
ATOM 2348 C C . LEU A 1 290 ? -16.282 6.452 5.794 1.00 80.31 290 LEU A C 1
ATOM 2350 O O . LEU A 1 290 ? -15.402 5.908 5.148 1.00 80.31 290 LEU A O 1
ATOM 2354 N N . VAL A 1 291 ? -17.489 6.690 5.284 1.00 79.06 291 VAL A N 1
ATOM 2355 C CA . VAL A 1 291 ? -17.844 6.369 3.894 1.00 79.06 291 VAL A CA 1
ATOM 2356 C C . VAL A 1 291 ? -16.928 7.118 2.931 1.00 79.06 291 VAL A C 1
ATOM 2358 O O . VAL A 1 291 ? -16.360 6.495 2.045 1.00 79.06 291 VAL A O 1
ATOM 2361 N N . LEU A 1 292 ? -16.687 8.416 3.140 1.00 77.31 292 LEU A N 1
ATOM 2362 C CA . LEU A 1 292 ? -15.753 9.190 2.312 1.00 77.31 292 LEU A CA 1
ATOM 2363 C C . LEU A 1 292 ? -14.316 8.658 2.403 1.00 77.31 292 LEU A C 1
ATOM 2365 O O . LEU A 1 292 ? -13.630 8.560 1.387 1.00 77.31 292 LEU A O 1
ATOM 2369 N N . PHE A 1 293 ? -13.861 8.289 3.603 1.00 77.56 293 PHE A N 1
ATOM 2370 C CA . PHE A 1 293 ? -12.558 7.650 3.794 1.00 77.56 293 PHE A CA 1
ATOM 2371 C C . PHE A 1 293 ? -12.490 6.274 3.115 1.00 77.56 293 PHE A C 1
ATOM 2373 O O . PHE A 1 293 ? -11.476 5.946 2.511 1.00 77.56 293 PHE A O 1
ATOM 2380 N N . SER A 1 294 ? -13.570 5.495 3.177 1.00 77.62 294 SER A N 1
ATOM 2381 C CA . SER A 1 294 ? -13.677 4.155 2.595 1.00 77.62 294 SER A CA 1
ATOM 2382 C C . SER A 1 294 ? -13.676 4.228 1.087 1.00 77.62 294 SER A C 1
ATOM 2384 O O . SER A 1 294 ? -12.900 3.525 0.469 1.00 77.62 294 SER A O 1
ATOM 2386 N N . VAL A 1 295 ? -14.479 5.121 0.500 1.00 76.31 295 VAL A N 1
ATOM 2387 C CA . VAL A 1 295 ? -14.459 5.407 -0.934 1.00 76.31 295 VAL A CA 1
ATOM 2388 C C . VAL A 1 295 ? -13.049 5.805 -1.335 1.00 76.31 295 VAL A C 1
ATOM 2390 O O . VAL A 1 295 ? -12.511 5.197 -2.236 1.00 76.31 295 VAL A O 1
ATOM 2393 N N . LYS A 1 296 ? -12.383 6.722 -0.628 1.00 70.88 296 LYS A N 1
ATOM 2394 C CA . LYS A 1 296 ? -10.988 7.081 -0.927 1.00 70.88 296 LYS A CA 1
ATOM 2395 C C . LYS A 1 296 ? -10.034 5.880 -0.867 1.00 70.88 296 LYS A C 1
ATOM 2397 O O . LYS A 1 296 ? -9.227 5.705 -1.769 1.00 70.88 296 LYS A O 1
ATOM 2402 N N . TYR A 1 297 ? -10.091 5.097 0.205 1.00 71.75 297 TYR A N 1
ATOM 2403 C CA . TYR A 1 297 ? -9.257 3.908 0.377 1.00 71.75 297 TYR A CA 1
ATOM 2404 C C . TYR A 1 297 ? -9.505 2.906 -0.755 1.00 71.75 297 TYR A C 1
ATOM 2406 O O . TYR A 1 297 ? -8.563 2.421 -1.368 1.00 71.75 297 TYR A O 1
ATOM 2414 N N . LEU A 1 298 ? -10.774 2.690 -1.093 1.00 68.88 298 LEU A N 1
ATOM 2415 C CA . LEU A 1 298 ? -11.213 1.842 -2.184 1.00 68.88 298 LEU A CA 1
ATOM 2416 C C . LEU A 1 298 ? -10.766 2.376 -3.541 1.00 68.88 298 LEU A C 1
ATOM 2418 O O . LEU A 1 298 ? -10.310 1.598 -4.353 1.00 68.88 298 LEU A O 1
ATOM 2422 N N . LEU A 1 299 ? -10.831 3.685 -3.773 1.00 62.19 299 LEU A N 1
ATOM 2423 C CA . LEU A 1 299 ? -10.320 4.320 -4.987 1.00 62.19 299 LEU A CA 1
ATOM 2424 C C . LEU A 1 299 ? -8.793 4.221 -5.083 1.00 62.19 299 LEU A C 1
ATOM 2426 O O . LEU A 1 299 ? -8.245 4.298 -6.169 1.00 62.19 299 LEU A O 1
ATOM 2430 N N . ALA A 1 300 ? -8.087 4.088 -3.962 1.00 59.94 300 ALA A N 1
ATOM 2431 C CA . ALA A 1 300 ? -6.646 3.870 -3.965 1.00 59.94 300 ALA A CA 1
ATOM 2432 C C . ALA A 1 300 ? -6.269 2.378 -4.092 1.00 59.94 300 ALA A C 1
ATOM 2434 O O . ALA A 1 300 ? -5.114 2.086 -4.398 1.00 59.94 300 ALA A O 1
ATOM 2435 N N . ALA A 1 301 ? -7.200 1.455 -3.806 1.00 59.06 301 ALA A N 1
ATOM 2436 C CA . ALA A 1 301 ? -6.969 0.007 -3.714 1.00 59.06 301 ALA A CA 1
ATOM 2437 C C . ALA A 1 301 ? -7.579 -0.789 -4.880 1.00 59.06 301 ALA A C 1
ATOM 2439 O O . ALA A 1 301 ? -6.980 -1.734 -5.376 1.00 59.06 301 ALA A O 1
ATOM 2440 N N . MET A 1 302 ? -8.782 -0.419 -5.310 1.00 55.53 302 MET A N 1
ATOM 2441 C CA . MET A 1 302 ? -9.553 -1.063 -6.361 1.00 55.53 302 MET A CA 1
ATOM 2442 C C . MET A 1 302 ? -9.568 -0.144 -7.578 1.00 55.53 302 MET A C 1
ATOM 2444 O O . MET A 1 302 ? -10.187 0.911 -7.537 1.00 55.53 302 MET A O 1
ATOM 2448 N N . PHE A 1 303 ? -8.932 -0.546 -8.670 1.00 46.88 303 PHE A N 1
ATOM 2449 C CA . PHE A 1 303 ? -9.656 -0.987 -9.866 1.00 46.88 303 PHE A CA 1
ATOM 2450 C C . PHE A 1 303 ? -8.690 -1.107 -11.050 1.00 46.88 303 PHE A C 1
ATOM 2452 O O . PHE A 1 303 ? -8.194 -0.116 -11.577 1.00 46.88 303 PHE A O 1
ATOM 2459 N N . TRP A 1 304 ? -8.509 -2.347 -11.502 1.00 39.97 304 TRP A N 1
ATOM 2460 C CA . TRP A 1 304 ? -7.932 -2.720 -12.791 1.00 39.97 304 TRP A CA 1
ATOM 2461 C C . TRP A 1 304 ? -8.968 -3.551 -13.588 1.00 39.97 304 TRP A C 1
ATOM 2463 O O . TRP A 1 304 ? -9.856 -4.183 -13.013 1.00 39.97 304 TRP A O 1
ATOM 2473 N N . ASP A 1 305 ? -8.818 -3.515 -14.913 1.00 42.44 305 ASP A N 1
ATOM 2474 C CA . ASP A 1 305 ? -9.287 -4.414 -15.989 1.00 42.44 305 ASP A CA 1
ATOM 2475 C C . ASP A 1 305 ? -10.558 -4.151 -16.804 1.00 42.44 305 ASP A C 1
ATOM 2477 O O . ASP A 1 305 ? -10.489 -4.218 -18.027 1.00 42.44 305 ASP A O 1
ATOM 2481 N N . ARG A 1 306 ? -11.730 -3.831 -16.244 1.00 39.72 306 ARG A N 1
ATOM 2482 C CA . ARG A 1 306 ? -12.932 -3.761 -17.118 1.00 39.72 306 ARG A CA 1
ATOM 2483 C C . ARG A 1 306 ? -13.041 -2.479 -17.954 1.00 39.72 306 ARG A C 1
ATOM 2485 O O . ARG A 1 306 ? -13.829 -2.424 -18.894 1.00 39.72 306 ARG A O 1
ATOM 2492 N N . ASN A 1 307 ? -12.264 -1.448 -17.629 1.00 41.09 307 ASN A N 1
ATOM 2493 C CA . ASN A 1 307 ? -12.433 -0.140 -18.254 1.00 41.09 307 ASN A CA 1
ATOM 2494 C C . ASN A 1 307 ? -11.523 0.110 -19.453 1.00 41.09 307 ASN A C 1
ATOM 2496 O O . ASN A 1 307 ? -11.913 0.912 -20.280 1.00 41.09 307 ASN A O 1
ATOM 2500 N N . VAL A 1 308 ? -10.386 -0.575 -19.625 1.00 40.09 308 VAL A N 1
ATOM 2501 C CA . VAL A 1 308 ? -9.523 -0.338 -20.805 1.00 40.09 308 VAL A CA 1
ATOM 2502 C C . VAL A 1 308 ? -10.260 -0.695 -22.103 1.00 40.09 308 VAL A C 1
ATOM 2504 O O . VAL A 1 308 ? -10.299 0.131 -23.007 1.00 40.09 308 VAL A O 1
ATOM 2507 N N . HIS A 1 309 ? -10.970 -1.827 -22.140 1.00 41.78 309 HIS A N 1
ATOM 2508 C CA . HIS A 1 309 ? -11.845 -2.169 -23.270 1.00 41.78 309 HIS A CA 1
ATOM 2509 C C . HIS A 1 309 ? -13.136 -1.334 -23.317 1.00 41.78 309 HIS A C 1
ATOM 2511 O O . HIS A 1 309 ? -13.580 -0.960 -24.394 1.00 41.78 309 HIS A O 1
ATOM 2517 N N . ALA A 1 310 ? -13.713 -0.958 -22.168 1.00 44.16 310 ALA A N 1
ATOM 2518 C CA . ALA A 1 310 ? -14.896 -0.091 -22.157 1.00 44.16 310 ALA A CA 1
ATOM 2519 C C . ALA A 1 310 ? -14.590 1.364 -22.565 1.00 44.16 310 ALA A C 1
ATOM 2521 O O . ALA A 1 310 ? -15.509 2.076 -22.951 1.00 44.16 310 ALA A O 1
ATOM 2522 N N . TYR A 1 311 ? -13.336 1.822 -22.466 1.00 41.72 311 TYR A N 1
ATOM 2523 C CA . TYR A 1 311 ? -12.897 3.162 -22.867 1.00 41.72 311 TYR A CA 1
ATOM 2524 C C . TYR A 1 311 ? -12.757 3.312 -24.375 1.00 41.72 311 TYR A C 1
ATOM 2526 O O . TYR A 1 311 ? -13.079 4.381 -24.890 1.00 41.72 311 TYR A O 1
ATOM 2534 N N . GLU A 1 312 ? -12.296 2.261 -25.049 1.00 44.47 312 GLU A N 1
ATOM 2535 C CA . GLU A 1 312 ? -12.203 2.200 -26.509 1.00 44.47 312 GLU A CA 1
ATOM 2536 C C . GLU A 1 312 ? -13.613 2.304 -27.122 1.00 44.47 312 GLU A C 1
ATOM 2538 O O . GLU A 1 312 ? -13.858 3.168 -27.956 1.00 44.47 312 GLU A O 1
ATOM 2543 N N . ASP A 1 313 ? -14.589 1.586 -26.551 1.00 48.03 313 ASP A N 1
ATOM 2544 C CA . ASP A 1 313 ? -16.002 1.657 -26.955 1.00 48.03 313 ASP A CA 1
ATOM 2545 C C . ASP A 1 313 ? -16.705 2.988 -26.579 1.00 48.03 313 ASP A C 1
ATOM 2547 O O . ASP A 1 313 ? -17.664 3.403 -27.235 1.00 48.03 313 ASP A O 1
ATOM 2551 N N . LEU A 1 314 ? -16.271 3.678 -25.511 1.00 43.66 314 LEU A N 1
ATOM 2552 C CA . LEU A 1 314 ? -16.889 4.931 -25.032 1.00 43.66 314 LEU A CA 1
ATOM 2553 C C . LEU A 1 314 ? -16.390 6.183 -25.758 1.00 43.66 314 LEU A C 1
ATOM 2555 O O . LEU A 1 314 ? -17.143 7.155 -25.859 1.00 43.66 314 LEU A O 1
ATOM 2559 N N . LEU A 1 315 ? -15.129 6.193 -26.199 1.00 45.50 315 LEU A N 1
ATOM 2560 C CA . LEU A 1 315 ? -14.521 7.329 -26.899 1.00 45.50 315 LEU A CA 1
ATOM 2561 C C . LEU A 1 315 ? -15.000 7.451 -28.353 1.00 45.50 315 LEU A C 1
ATOM 2563 O O . LEU A 1 315 ? -14.980 8.557 -28.888 1.00 45.50 315 LEU A O 1
ATOM 2567 N N . ASP A 1 316 ? -15.541 6.374 -28.923 1.00 50.72 316 ASP A N 1
ATOM 2568 C CA . ASP A 1 316 ? -16.176 6.376 -30.245 1.00 50.72 316 ASP A CA 1
ATOM 2569 C C . ASP A 1 316 ? -17.663 6.796 -30.229 1.00 50.72 316 ASP A C 1
ATOM 2571 O O . ASP A 1 316 ? -18.265 6.992 -31.287 1.00 50.72 316 ASP A O 1
ATOM 2575 N N . SER A 1 317 ? -18.284 7.001 -29.056 1.00 48.47 317 SER A N 1
ATOM 2576 C CA . SER A 1 317 ? -19.701 7.398 -28.967 1.00 48.47 317 SER A CA 1
ATOM 2577 C C . SER A 1 317 ? -19.884 8.901 -28.686 1.00 48.47 317 SER A C 1
ATOM 2579 O O . SER A 1 317 ? -19.560 9.408 -27.612 1.00 48.47 317 SER A O 1
ATOM 2581 N N . SER A 1 318 ? -20.429 9.639 -29.660 1.00 48.78 318 SER A N 1
ATOM 2582 C CA . SER A 1 318 ? -20.814 11.050 -29.517 1.00 48.78 318 SER A CA 1
ATOM 2583 C C . SER A 1 318 ? -22.197 11.172 -28.866 1.00 48.78 318 SER A C 1
ATOM 2585 O O . SER A 1 318 ? -23.182 10.747 -29.475 1.00 48.78 318 SER A O 1
ATOM 2587 N N . ALA A 1 319 ? -22.338 11.787 -27.694 1.00 48.53 319 ALA A N 1
ATOM 2588 C CA . ALA A 1 319 ? -23.669 12.082 -27.158 1.00 48.53 319 ALA A CA 1
ATOM 2589 C C . ALA A 1 319 ? -23.763 13.497 -26.530 1.00 48.53 319 ALA A C 1
ATOM 2591 O O . ALA A 1 319 ? -22.752 14.173 -26.328 1.00 48.53 319 ALA A O 1
ATOM 2592 N N . ASN A 1 320 ? -25.012 13.988 -26.382 1.00 49.38 320 ASN A N 1
ATOM 2593 C CA . ASN A 1 320 ? -25.371 15.381 -26.032 1.00 49.38 320 ASN A CA 1
ATOM 2594 C C . ASN A 1 320 ? -26.559 15.549 -25.023 1.00 49.38 320 ASN A C 1
ATOM 2596 O O . ASN A 1 320 ? -27.409 16.419 -25.212 1.00 49.38 320 ASN A O 1
ATOM 2600 N N . THR A 1 321 ? -26.706 14.756 -23.949 1.00 54.72 321 THR A N 1
ATOM 2601 C CA . THR A 1 321 ? -27.878 14.819 -23.026 1.00 54.72 321 THR A CA 1
ATOM 2602 C C . THR A 1 321 ? -27.579 14.638 -21.519 1.00 54.72 321 THR A C 1
ATOM 2604 O O . THR A 1 321 ? -26.521 14.149 -21.145 1.00 54.72 321 THR A O 1
ATOM 2607 N N . PRO A 1 322 ? -28.497 15.009 -20.589 1.00 49.25 322 PRO A N 1
ATOM 2608 C CA . PRO A 1 322 ? -28.266 14.991 -19.130 1.00 49.25 322 PRO A CA 1
ATOM 2609 C C . PRO A 1 322 ? -27.904 13.626 -18.515 1.00 49.25 322 PRO A C 1
ATOM 2611 O O . PRO A 1 322 ? -27.245 13.590 -17.474 1.00 49.25 322 PRO A O 1
ATOM 2614 N N . GLN A 1 323 ? -28.258 12.511 -19.162 1.00 50.78 323 GLN A N 1
ATOM 2615 C CA . GLN A 1 323 ? -27.764 11.172 -18.803 1.00 50.78 323 GLN A CA 1
ATOM 2616 C C . GLN A 1 323 ? -26.236 11.046 -18.959 1.00 50.78 323 GLN A C 1
ATOM 2618 O O . GLN A 1 323 ? -25.598 10.294 -18.227 1.00 50.78 323 GLN A O 1
ATOM 2623 N N . GLU A 1 324 ? -25.607 11.863 -19.801 1.00 49.00 324 GLU A N 1
ATOM 2624 C CA . GLU A 1 324 ? -24.153 11.908 -19.953 1.00 49.00 324 GLU A CA 1
ATOM 2625 C C . GLU A 1 324 ? -23.427 12.695 -18.862 1.00 49.00 324 GLU A C 1
ATOM 2627 O O . GLU A 1 324 ? -22.227 12.516 -18.662 1.00 49.00 324 GLU A O 1
ATOM 2632 N N . LYS A 1 325 ? -24.133 13.536 -18.097 1.00 45.41 325 LYS A N 1
ATOM 2633 C CA . LYS A 1 325 ? -23.562 14.152 -16.889 1.00 45.41 325 LYS A CA 1
ATOM 2634 C C . LYS A 1 325 ? -23.466 13.136 -15.745 1.00 45.41 325 LYS A C 1
ATOM 2636 O O . LYS A 1 325 ? -22.499 13.163 -14.987 1.00 45.41 325 LYS A O 1
ATOM 2641 N N . ALA A 1 326 ? -24.396 12.179 -15.669 1.00 49.41 326 ALA A N 1
ATOM 2642 C CA . ALA A 1 326 ? -24.260 11.002 -14.805 1.00 49.41 326 ALA A CA 1
ATOM 2643 C C . ALA A 1 326 ? -23.137 10.067 -15.298 1.00 49.41 326 ALA A C 1
ATOM 2645 O O . ALA A 1 326 ? -22.381 9.528 -14.493 1.00 49.41 326 ALA A O 1
ATOM 2646 N N . LEU A 1 327 ? -22.944 9.972 -16.616 1.00 43.25 327 LEU A N 1
ATOM 2647 C CA . LEU A 1 327 ? -21.804 9.290 -17.234 1.00 43.25 327 LEU A CA 1
ATOM 2648 C C . LEU A 1 327 ? -20.463 10.002 -16.947 1.00 43.25 327 LEU A C 1
ATOM 2650 O O . LEU A 1 327 ? -19.451 9.337 -16.757 1.00 43.25 327 LEU A O 1
ATOM 2654 N N . GLN A 1 328 ? -20.434 11.335 -16.819 1.00 42.53 328 GLN A N 1
ATOM 2655 C CA . GLN A 1 328 ? -19.259 12.092 -16.353 1.00 42.53 328 GLN A CA 1
ATOM 2656 C C . GLN A 1 328 ? -18.975 11.909 -14.857 1.00 42.53 328 GLN A C 1
ATOM 2658 O O . GLN A 1 328 ? -17.819 11.840 -14.457 1.00 42.53 328 GLN A O 1
ATOM 2663 N N . LEU A 1 329 ? -20.002 11.757 -14.021 1.00 43.06 329 LEU A N 1
ATOM 2664 C CA . LEU A 1 329 ? -19.826 11.412 -12.608 1.00 43.06 329 LEU A CA 1
ATOM 2665 C C . LEU A 1 329 ? -19.280 9.979 -12.436 1.00 43.06 329 LEU A C 1
ATOM 2667 O O . LEU A 1 329 ? -18.431 9.737 -11.580 1.00 43.06 329 LEU A O 1
ATOM 2671 N N . ILE A 1 330 ? -19.678 9.059 -13.321 1.00 47.50 330 ILE A N 1
ATOM 2672 C CA . ILE A 1 330 ? -19.053 7.738 -13.480 1.00 47.50 330 ILE A CA 1
ATOM 2673 C C . ILE A 1 330 ? -17.596 7.881 -13.968 1.00 47.50 330 ILE A C 1
ATOM 2675 O O . ILE A 1 330 ? -16.724 7.208 -13.429 1.00 47.50 330 ILE A O 1
ATOM 2679 N N . LYS A 1 331 ? -17.277 8.833 -14.861 1.00 39.50 331 LYS A N 1
ATOM 2680 C CA . LYS A 1 331 ? -15.891 9.198 -15.252 1.00 39.50 331 LYS A CA 1
ATOM 2681 C C . LYS A 1 331 ? -15.025 9.755 -14.109 1.00 39.50 331 LYS A C 1
ATOM 2683 O O . LYS A 1 331 ? -13.808 9.629 -14.174 1.00 39.50 331 LYS A O 1
ATOM 2688 N N . TYR A 1 332 ? -15.613 10.280 -13.033 1.00 41.19 332 TYR A N 1
ATOM 2689 C CA . TYR A 1 332 ? -14.881 10.663 -11.814 1.00 41.19 332 TYR A CA 1
ATOM 2690 C C . TYR A 1 332 ? -14.723 9.510 -10.807 1.00 41.19 332 TYR A C 1
ATOM 2692 O O . TYR A 1 332 ? -13.741 9.472 -10.073 1.00 41.19 332 TYR A O 1
ATOM 2700 N N . LEU A 1 333 ? -15.627 8.525 -10.815 1.00 44.12 333 LEU A N 1
ATOM 2701 C CA . LEU A 1 333 ? -15.441 7.225 -10.147 1.00 44.12 333 LEU A CA 1
ATOM 2702 C C . LEU A 1 333 ? -14.392 6.354 -10.858 1.00 44.12 333 LEU A C 1
ATOM 2704 O O . LEU A 1 333 ? -13.684 5.586 -10.217 1.00 44.12 333 LEU A O 1
ATOM 2708 N N . LEU A 1 334 ? -14.219 6.553 -12.162 1.00 40.78 334 LEU A N 1
ATOM 2709 C CA . LEU A 1 334 ? -13.145 5.987 -12.971 1.00 40.78 334 LEU A CA 1
ATOM 2710 C C . LEU A 1 334 ? -11.738 6.528 -12.596 1.00 40.78 334 LEU A C 1
ATOM 2712 O O . LEU A 1 334 ? -10.724 5.990 -13.033 1.00 40.78 334 LEU A O 1
ATOM 2716 N N . ALA A 1 335 ? -11.639 7.517 -11.700 1.00 38.97 335 ALA A N 1
ATOM 2717 C CA . ALA A 1 335 ? -10.364 7.959 -11.135 1.00 38.97 335 ALA A CA 1
ATOM 2718 C C . ALA A 1 335 ? -9.760 7.010 -10.071 1.00 38.97 335 ALA A C 1
ATOM 2720 O O . ALA A 1 335 ? -8.670 7.244 -9.558 1.00 38.97 335 ALA A O 1
ATOM 2721 N N . ALA A 1 336 ? -10.454 5.921 -9.740 1.00 41.16 336 ALA A N 1
ATOM 2722 C CA . ALA A 1 336 ? -9.977 4.832 -8.881 1.00 41.16 336 ALA A CA 1
ATOM 2723 C C . ALA A 1 336 ? -8.828 4.001 -9.488 1.00 41.16 336 ALA A C 1
ATOM 2725 O O . ALA A 1 336 ? -8.151 3.237 -8.814 1.00 41.16 336 ALA A O 1
ATOM 2726 N N . MET A 1 337 ? -8.642 4.103 -10.804 1.00 53.66 337 MET A N 1
ATOM 2727 C CA . MET A 1 337 ? -7.903 3.121 -11.601 1.00 53.66 337 MET A CA 1
ATOM 2728 C C . MET A 1 337 ? -6.426 3.444 -11.801 1.00 53.66 337 MET A C 1
ATOM 2730 O O . MET A 1 337 ? -5.732 2.782 -12.568 1.00 53.66 337 MET A O 1
ATOM 2734 N N . PHE A 1 338 ? -5.949 4.516 -11.175 1.00 60.72 338 PHE A N 1
ATOM 2735 C CA . PHE A 1 338 ? -4.750 5.183 -11.654 1.00 60.72 338 PHE A CA 1
ATOM 2736 C C . PHE A 1 338 ? -3.449 4.550 -11.185 1.00 60.72 338 PHE A C 1
ATOM 2738 O O . PHE A 1 338 ? -2.508 4.577 -11.960 1.00 60.72 338 PHE A O 1
ATOM 2745 N N . TRP A 1 339 ? -3.342 3.974 -9.982 1.00 68.88 339 TRP A N 1
ATOM 2746 C CA . TRP A 1 339 ? -2.037 3.448 -9.553 1.00 68.88 339 TRP A CA 1
ATOM 2747 C C . TRP A 1 339 ? -1.574 2.291 -10.445 1.00 68.88 339 TRP A C 1
ATOM 2749 O O . TRP A 1 339 ? -0.510 2.401 -11.041 1.00 68.88 339 TRP A O 1
ATOM 2759 N N . ASP A 1 340 ? -2.386 1.240 -10.610 1.00 68.69 340 ASP A N 1
ATOM 2760 C CA . ASP A 1 340 ? -1.993 0.074 -11.417 1.00 68.69 340 ASP A CA 1
ATOM 2761 C C . ASP A 1 340 ? -1.892 0.459 -12.907 1.00 68.69 340 ASP A C 1
ATOM 2763 O O . ASP A 1 340 ? -0.872 0.192 -13.533 1.00 68.69 340 ASP A O 1
ATOM 2767 N N . ARG A 1 341 ? -2.845 1.237 -13.454 1.00 72.75 341 ARG A N 1
ATOM 2768 C CA . ARG A 1 341 ? -2.739 1.809 -14.818 1.00 72.75 341 ARG A CA 1
ATOM 2769 C C . ARG A 1 341 ? -1.434 2.574 -15.033 1.00 72.75 341 ARG A C 1
ATOM 2771 O O . ARG A 1 341 ? -0.802 2.410 -16.069 1.00 72.75 341 ARG A O 1
ATOM 2778 N N . ASN A 1 342 ? -1.045 3.424 -14.086 1.00 76.69 342 ASN A N 1
ATOM 2779 C CA . ASN A 1 342 ? 0.167 4.225 -14.206 1.00 76.69 342 ASN A CA 1
ATOM 2780 C C . ASN A 1 342 ? 1.419 3.370 -14.050 1.00 76.69 342 ASN A C 1
ATOM 2782 O O . ASN A 1 342 ? 2.366 3.576 -14.798 1.00 76.69 342 ASN A O 1
ATOM 2786 N N . VAL A 1 343 ? 1.423 2.405 -13.125 1.00 79.50 343 VAL A N 1
ATOM 2787 C CA . VAL A 1 343 ? 2.512 1.429 -12.995 1.00 79.50 343 VAL A CA 1
ATOM 2788 C C . VAL A 1 343 ? 2.718 0.710 -14.320 1.00 79.50 343 VAL A C 1
ATOM 2790 O O . VAL A 1 343 ? 3.837 0.713 -14.813 1.00 79.50 343 VAL A O 1
ATOM 2793 N N . HIS A 1 344 ? 1.655 0.190 -14.936 1.00 78.25 344 HIS A N 1
ATOM 2794 C CA . HIS A 1 344 ? 1.741 -0.477 -16.236 1.00 78.25 344 HIS A CA 1
ATOM 2795 C C . HIS A 1 344 ? 2.145 0.467 -17.361 1.00 78.25 344 HIS A C 1
ATOM 2797 O O . HIS A 1 344 ? 3.019 0.126 -18.142 1.00 78.25 344 HIS A O 1
ATOM 2803 N N . ALA A 1 345 ? 1.608 1.689 -17.407 1.00 80.19 345 ALA A N 1
ATOM 2804 C CA . ALA A 1 345 ? 2.038 2.680 -18.391 1.00 80.19 345 ALA A CA 1
ATOM 2805 C C . ALA A 1 345 ? 3.541 2.978 -18.272 1.00 80.19 345 ALA A C 1
ATOM 2807 O O . ALA A 1 345 ? 4.232 3.079 -19.281 1.00 80.19 345 ALA A O 1
ATOM 2808 N N . TYR A 1 346 ? 4.071 3.098 -17.054 1.00 85.19 346 TYR A N 1
ATOM 2809 C CA . TYR A 1 346 ? 5.507 3.253 -16.849 1.00 85.19 346 TYR A CA 1
ATOM 2810 C C . TYR A 1 346 ? 6.287 1.961 -17.115 1.00 85.19 346 TYR A C 1
ATOM 2812 O O . TYR A 1 346 ? 7.398 2.057 -17.624 1.00 85.19 346 TYR A O 1
ATOM 2820 N N . GLU A 1 347 ? 5.755 0.778 -16.805 1.00 82.12 347 GLU A N 1
ATOM 2821 C CA . GLU A 1 347 ? 6.384 -0.505 -17.149 1.00 82.12 347 GLU A CA 1
ATOM 2822 C C . GLU A 1 347 ? 6.513 -0.660 -18.667 1.00 82.12 347 GLU A C 1
ATOM 2824 O O . GLU A 1 347 ? 7.605 -0.932 -19.163 1.00 82.12 347 GLU A O 1
ATOM 2829 N N . ASP A 1 348 ? 5.443 -0.387 -19.410 1.00 80.69 348 ASP A N 1
ATOM 2830 C CA . ASP A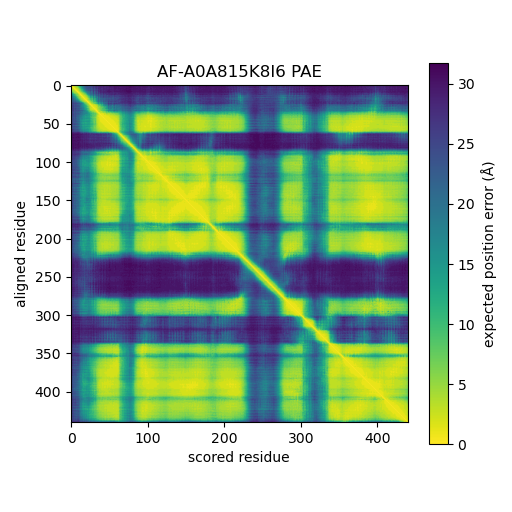 1 348 ? 5.411 -0.440 -20.870 1.00 80.69 348 ASP A CA 1
ATOM 2831 C C . ASP A 1 348 ? 6.345 0.596 -21.504 1.00 80.69 348 ASP A C 1
ATOM 2833 O O . ASP A 1 348 ? 6.986 0.323 -22.519 1.00 80.69 348 ASP A O 1
ATOM 2837 N N . LEU A 1 349 ? 6.457 1.790 -20.918 1.00 82.25 349 LEU A N 1
ATOM 2838 C CA . LEU A 1 349 ? 7.303 2.852 -21.466 1.00 82.25 349 LEU A CA 1
ATOM 2839 C C . LEU A 1 349 ? 8.777 2.720 -21.064 1.00 82.25 349 LEU A C 1
ATOM 2841 O O . LEU A 1 349 ? 9.646 3.055 -21.865 1.00 82.25 349 LEU A O 1
ATOM 2845 N N . LEU A 1 350 ? 9.075 2.284 -19.836 1.00 83.50 350 LEU A N 1
ATOM 2846 C CA . LEU A 1 350 ? 10.416 2.378 -19.236 1.00 83.50 350 LEU A CA 1
ATOM 2847 C C . LEU A 1 350 ? 11.079 1.028 -18.930 1.00 83.50 350 LEU A C 1
ATOM 2849 O O . LEU A 1 350 ? 12.301 0.996 -18.801 1.00 83.50 350 LEU A O 1
ATOM 2853 N N . ASP A 1 351 ? 10.317 -0.060 -18.798 1.00 76.94 351 ASP A N 1
ATOM 2854 C CA . ASP A 1 351 ? 10.830 -1.416 -18.520 1.00 76.94 351 ASP A CA 1
ATOM 2855 C C . ASP A 1 351 ? 10.596 -2.389 -19.703 1.00 76.94 351 ASP A C 1
ATOM 2857 O O . ASP A 1 351 ? 10.996 -3.557 -19.633 1.00 76.94 351 ASP A O 1
ATOM 2861 N N . SER A 1 352 ? 9.988 -1.929 -20.805 1.00 76.25 352 SER A N 1
ATOM 2862 C CA . SER A 1 352 ? 9.837 -2.712 -22.035 1.00 76.25 352 SER A CA 1
ATOM 2863 C C . SER A 1 352 ? 11.179 -2.973 -22.721 1.00 76.25 352 SER A C 1
ATOM 2865 O O . SER A 1 352 ? 12.154 -2.230 -22.575 1.00 76.25 352 SER A O 1
ATOM 2867 N N . SER A 1 353 ? 11.258 -4.072 -23.476 1.00 74.12 353 SER A N 1
ATOM 2868 C CA . SER A 1 353 ? 12.467 -4.413 -24.223 1.00 74.12 353 SER A CA 1
ATOM 2869 C C . SER A 1 353 ? 12.695 -3.400 -25.346 1.00 74.12 353 SER A C 1
ATOM 2871 O O . SER A 1 353 ? 12.022 -3.471 -26.371 1.00 74.12 353 SER A O 1
ATOM 2873 N N . ALA A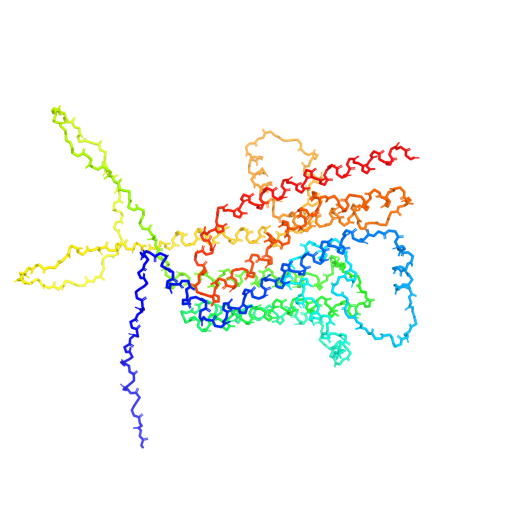 1 354 ? 13.652 -2.490 -25.157 1.00 73.19 354 ALA A N 1
ATOM 2874 C CA . ALA A 1 354 ? 14.056 -1.543 -26.191 1.00 73.19 354 ALA A CA 1
ATOM 2875 C C . ALA A 1 354 ? 14.526 -2.272 -27.457 1.00 73.19 354 ALA A C 1
ATOM 2877 O O . ALA A 1 354 ? 15.395 -3.149 -27.395 1.00 73.19 354 ALA A O 1
ATOM 2878 N N . ASN A 1 355 ? 13.993 -1.864 -28.606 1.00 75.88 355 ASN A N 1
ATOM 2879 C CA . ASN A 1 355 ? 14.355 -2.423 -29.906 1.00 75.88 355 ASN A CA 1
ATOM 2880 C C . ASN A 1 355 ? 15.628 -1.773 -30.461 1.00 75.88 355 ASN A C 1
ATOM 2882 O O . ASN A 1 355 ? 16.357 -2.389 -31.240 1.00 75.88 355 ASN A O 1
ATOM 2886 N N . THR A 1 356 ? 15.926 -0.537 -30.039 1.00 81.38 356 THR A N 1
ATOM 2887 C CA . THR A 1 356 ? 17.104 0.216 -30.488 1.00 81.38 356 THR A CA 1
ATOM 2888 C C . THR A 1 356 ? 17.959 0.734 -29.318 1.00 81.38 356 THR A C 1
ATOM 2890 O O . THR A 1 356 ? 17.441 1.026 -28.235 1.00 81.38 356 THR A O 1
ATOM 2893 N N . PRO A 1 357 ? 19.286 0.914 -29.502 1.00 84.50 357 PRO A N 1
ATOM 2894 C CA . PRO A 1 357 ? 20.141 1.540 -28.488 1.00 84.50 357 PRO A CA 1
ATOM 2895 C C . PRO A 1 357 ? 19.719 2.972 -28.128 1.00 84.50 357 PRO A C 1
ATOM 2897 O O . PRO A 1 357 ? 19.915 3.403 -26.993 1.00 84.50 357 PRO A O 1
ATOM 2900 N N . GLN A 1 358 ? 19.139 3.703 -29.086 1.00 84.94 358 GLN A N 1
ATOM 2901 C CA . GLN A 1 358 ? 18.639 5.066 -28.887 1.00 84.94 358 GLN A CA 1
ATOM 2902 C C . GLN A 1 358 ? 17.402 5.083 -27.987 1.00 84.94 358 GLN A C 1
ATOM 2904 O O . GLN A 1 358 ? 17.357 5.853 -27.030 1.00 84.94 358 GLN A O 1
ATOM 2909 N N . GLU A 1 359 ? 16.444 4.188 -28.236 1.00 84.12 359 GLU A N 1
ATOM 2910 C CA . GLU A 1 359 ? 15.262 4.004 -27.389 1.00 84.12 359 GLU A CA 1
ATOM 2911 C C . GLU A 1 359 ? 15.661 3.640 -25.956 1.00 84.12 359 GLU A C 1
ATOM 2913 O O . GLU A 1 359 ? 15.167 4.234 -25.002 1.00 84.12 359 GLU A O 1
ATOM 2918 N N . LYS A 1 360 ? 16.650 2.754 -25.795 1.00 83.12 360 LYS A N 1
ATOM 2919 C CA . LYS A 1 360 ? 17.186 2.392 -24.478 1.00 83.12 360 LYS A CA 1
ATOM 2920 C C . LYS A 1 360 ? 17.813 3.583 -23.745 1.00 83.12 360 LYS A C 1
ATOM 2922 O O . LYS A 1 360 ? 17.618 3.746 -22.540 1.00 83.12 360 LYS A O 1
ATOM 2927 N N . ALA A 1 361 ? 18.593 4.406 -24.446 1.00 86.38 361 ALA A N 1
ATOM 2928 C CA . ALA A 1 361 ? 19.192 5.605 -23.863 1.00 86.38 361 ALA A CA 1
ATOM 2929 C C . ALA A 1 361 ? 18.117 6.625 -23.452 1.00 86.38 361 ALA A C 1
ATOM 2931 O O . ALA A 1 361 ? 18.225 7.240 -22.389 1.00 86.38 361 ALA A O 1
ATOM 2932 N N . LEU A 1 362 ? 17.060 6.754 -24.258 1.00 87.94 362 LEU A N 1
ATOM 2933 C CA . LEU A 1 362 ? 15.911 7.600 -23.966 1.00 87.94 362 LEU A CA 1
ATOM 2934 C C . LEU A 1 362 ? 15.139 7.100 -22.737 1.00 87.94 362 LEU A C 1
ATOM 2936 O O . LEU A 1 362 ? 14.933 7.880 -21.811 1.00 87.94 362 LEU A O 1
ATOM 2940 N N . GLN A 1 363 ? 14.784 5.812 -22.676 1.00 87.81 363 GLN A N 1
ATOM 2941 C CA . GLN A 1 363 ? 14.143 5.186 -21.510 1.00 87.81 363 GLN A CA 1
ATOM 2942 C C . GLN A 1 363 ? 14.922 5.466 -20.225 1.00 87.81 363 GLN A C 1
ATOM 2944 O O . GLN A 1 363 ? 14.347 5.892 -19.225 1.00 87.81 363 GLN A O 1
ATOM 2949 N N . LEU A 1 364 ? 16.246 5.296 -20.267 1.00 87.50 364 LEU A N 1
ATOM 2950 C CA . LEU A 1 364 ? 17.109 5.550 -19.120 1.00 87.50 364 LEU A CA 1
ATOM 2951 C C . LEU A 1 364 ? 17.129 7.032 -18.722 1.00 87.50 364 LEU A C 1
ATOM 2953 O O . LEU A 1 364 ? 17.005 7.364 -17.544 1.00 87.50 364 LEU A O 1
ATOM 2957 N N . SER A 1 365 ? 17.241 7.931 -19.702 1.00 89.88 365 SER A N 1
ATOM 2958 C CA . SER A 1 365 ? 17.201 9.374 -19.452 1.00 89.88 365 SER A CA 1
ATOM 2959 C C . SER A 1 365 ? 15.868 9.808 -18.839 1.00 89.88 365 SER A C 1
ATOM 2961 O O . SER A 1 365 ? 15.849 10.671 -17.962 1.00 89.88 365 SER A O 1
ATOM 2963 N N . LEU A 1 366 ? 14.758 9.218 -19.287 1.00 90.69 366 LEU A N 1
ATOM 2964 C CA . LEU A 1 366 ? 13.418 9.505 -18.779 1.00 90.69 366 LEU A CA 1
ATOM 2965 C C . LEU A 1 366 ? 13.207 8.908 -17.384 1.00 90.69 366 LEU A C 1
ATOM 2967 O O . LEU A 1 366 ? 12.617 9.565 -16.527 1.00 90.69 366 LEU A O 1
ATOM 2971 N N . LEU A 1 367 ? 13.745 7.717 -17.113 1.00 89.94 367 LEU A N 1
ATOM 2972 C CA . LEU A 1 367 ? 13.731 7.105 -15.784 1.00 89.94 367 LEU A CA 1
ATOM 2973 C C . LEU A 1 367 ? 14.484 7.960 -14.753 1.00 89.94 367 LEU A C 1
ATOM 2975 O O . LEU A 1 367 ? 14.027 8.112 -13.623 1.00 89.94 367 LEU A O 1
ATOM 2979 N N . HIS A 1 368 ? 15.617 8.548 -15.143 1.00 91.56 368 HIS A N 1
ATOM 2980 C CA . HIS A 1 368 ? 16.419 9.412 -14.270 1.00 91.56 368 HIS A CA 1
ATOM 2981 C C . HIS A 1 368 ? 15.842 10.816 -14.082 1.00 91.56 368 HIS A C 1
ATOM 2983 O O . HIS A 1 368 ? 16.311 11.548 -13.205 1.00 91.56 368 HIS A O 1
ATOM 2989 N N . SER A 1 369 ? 14.835 11.196 -14.876 1.00 93.88 369 SER A N 1
ATOM 2990 C CA . SER A 1 369 ? 14.202 12.510 -14.795 1.00 93.88 369 SER A CA 1
ATOM 2991 C C . SER A 1 369 ? 13.693 12.787 -13.373 1.00 93.88 369 SER A C 1
ATOM 2993 O O . SER A 1 369 ? 12.954 11.966 -12.817 1.00 93.88 369 SER A O 1
ATOM 2995 N N . PRO A 1 370 ? 14.007 13.957 -12.781 1.00 95.06 370 PRO A N 1
ATOM 2996 C CA . PRO A 1 370 ? 13.518 14.329 -11.455 1.00 95.06 370 PRO A CA 1
ATOM 2997 C C . PRO A 1 370 ? 11.994 14.251 -11.324 1.00 95.06 370 PRO A C 1
ATOM 2999 O O . PRO A 1 370 ? 11.488 13.925 -10.251 1.00 95.06 370 PRO A O 1
ATOM 3002 N N . LEU A 1 371 ? 11.264 14.519 -12.412 1.00 94.50 371 LEU A N 1
ATOM 3003 C CA . LEU A 1 371 ? 9.805 14.457 -12.429 1.00 94.50 371 LEU A CA 1
ATOM 3004 C C . LEU A 1 371 ? 9.292 13.012 -12.328 1.00 94.50 371 LEU A C 1
ATOM 3006 O O . LEU A 1 371 ? 8.411 12.748 -11.513 1.00 94.50 371 LEU A O 1
ATOM 3010 N N . THR A 1 372 ? 9.887 12.069 -13.067 1.00 92.75 372 THR A N 1
ATOM 3011 C CA . THR A 1 372 ? 9.580 10.631 -12.957 1.00 92.75 372 THR A CA 1
ATOM 3012 C C . THR A 1 372 ? 9.796 10.140 -11.531 1.00 92.75 372 THR A C 1
ATOM 3014 O O . THR A 1 372 ? 8.915 9.526 -10.931 1.00 92.75 372 THR A O 1
ATOM 3017 N N . ILE A 1 373 ? 10.949 10.479 -10.952 1.00 93.75 373 ILE A N 1
ATOM 3018 C CA . ILE A 1 373 ? 11.303 10.099 -9.586 1.00 93.75 373 ILE A CA 1
ATOM 3019 C C . ILE A 1 373 ? 10.316 10.692 -8.576 1.00 93.75 373 ILE A C 1
ATOM 3021 O O . ILE A 1 373 ? 9.819 9.971 -7.712 1.00 93.75 373 ILE A O 1
ATOM 3025 N N . LEU A 1 374 ? 9.987 11.982 -8.694 1.00 94.31 374 LEU A N 1
ATOM 3026 C CA . LEU A 1 374 ? 9.003 12.637 -7.832 1.00 94.31 374 LEU A CA 1
ATOM 3027 C C . LEU A 1 374 ? 7.649 11.921 -7.881 1.00 94.31 374 LEU A C 1
ATOM 3029 O O . LEU A 1 374 ? 7.066 11.656 -6.831 1.00 94.31 374 LEU A O 1
ATOM 3033 N N . ILE A 1 375 ? 7.167 11.577 -9.078 1.00 92.19 375 ILE A N 1
ATOM 3034 C CA . ILE A 1 375 ? 5.904 10.853 -9.260 1.00 92.19 375 ILE A CA 1
ATOM 3035 C C . ILE A 1 375 ? 5.966 9.475 -8.591 1.00 92.19 375 ILE A C 1
ATOM 3037 O O . ILE A 1 375 ? 5.028 9.105 -7.883 1.00 92.19 375 ILE A O 1
ATOM 3041 N N . PHE A 1 376 ? 7.074 8.740 -8.736 1.00 93.06 376 PHE A N 1
ATOM 3042 C CA . PHE A 1 376 ? 7.244 7.448 -8.064 1.00 93.06 376 PHE A CA 1
ATOM 3043 C C . PHE A 1 376 ? 7.152 7.607 -6.547 1.00 93.06 376 PHE A C 1
ATOM 3045 O O . PHE A 1 376 ? 6.388 6.885 -5.912 1.00 93.06 376 PHE A O 1
ATOM 3052 N N . TYR A 1 377 ? 7.839 8.590 -5.961 1.00 93.12 377 TYR A N 1
ATOM 3053 C CA . TYR A 1 377 ? 7.735 8.865 -4.526 1.00 93.12 377 TYR A CA 1
ATOM 3054 C C . TYR A 1 377 ? 6.321 9.247 -4.093 1.00 93.12 377 TYR A C 1
ATOM 3056 O O . TYR A 1 377 ? 5.839 8.725 -3.090 1.00 93.12 377 TYR A O 1
ATOM 3064 N N . LEU A 1 378 ? 5.627 10.108 -4.838 1.00 90.38 378 LEU A N 1
ATOM 3065 C CA . LEU A 1 378 ? 4.244 10.461 -4.518 1.00 90.38 378 LEU A CA 1
ATOM 3066 C C . LEU A 1 378 ? 3.360 9.210 -4.461 1.00 90.38 378 LEU A C 1
ATOM 3068 O O . LEU A 1 378 ? 2.644 9.017 -3.478 1.00 90.38 378 LEU A O 1
ATOM 3072 N N . TRP A 1 379 ? 3.475 8.312 -5.440 1.00 89.19 379 TRP A N 1
ATOM 3073 C CA . TRP A 1 379 ? 2.733 7.052 -5.433 1.00 89.19 379 TRP A CA 1
ATOM 3074 C C . TRP A 1 379 ? 3.124 6.120 -4.285 1.00 89.19 379 TRP A C 1
ATOM 3076 O O . TRP A 1 379 ? 2.232 5.539 -3.669 1.00 89.19 379 TRP A O 1
ATOM 3086 N N . ARG A 1 380 ? 4.412 6.033 -3.925 1.00 90.94 380 ARG A N 1
ATOM 3087 C CA . ARG A 1 380 ? 4.883 5.214 -2.791 1.00 90.94 380 ARG A CA 1
ATOM 3088 C C . ARG A 1 380 ? 4.219 5.593 -1.468 1.00 90.94 380 ARG A C 1
ATOM 3090 O O . ARG A 1 380 ? 3.966 4.709 -0.663 1.00 90.94 380 ARG A O 1
ATOM 3097 N N . TYR A 1 381 ? 3.962 6.882 -1.236 1.00 89.75 381 TYR A N 1
ATOM 3098 C CA . TYR A 1 381 ? 3.409 7.393 0.027 1.00 89.75 381 TYR A CA 1
ATOM 3099 C C . TYR A 1 381 ? 1.887 7.605 0.003 1.00 89.75 381 TYR A C 1
ATOM 3101 O O . TYR A 1 381 ? 1.260 7.712 1.060 1.00 89.75 381 TYR A O 1
ATOM 3109 N N . LEU A 1 382 ? 1.283 7.694 -1.186 1.00 85.44 382 LEU A N 1
ATOM 3110 C CA . LEU A 1 382 ? -0.149 7.961 -1.358 1.00 85.44 382 LEU A CA 1
ATOM 3111 C C . LEU A 1 382 ? -0.965 6.735 -1.783 1.00 85.44 382 LEU A C 1
ATOM 3113 O O . LEU A 1 382 ? -2.192 6.836 -1.839 1.00 85.44 382 LEU A O 1
ATOM 3117 N N . CYS A 1 383 ? -0.331 5.593 -2.063 1.00 83.25 383 CYS A N 1
ATOM 3118 C CA . CYS A 1 383 ? -1.051 4.367 -2.400 1.00 83.25 383 CYS A CA 1
ATOM 3119 C C . CYS A 1 383 ? -1.910 3.857 -1.225 1.00 83.25 383 CYS A C 1
ATOM 3121 O O . CYS A 1 383 ? -1.685 4.194 -0.054 1.00 83.25 383 CYS A O 1
ATOM 3123 N N . ALA A 1 384 ? -2.908 3.020 -1.531 1.00 82.62 384 ALA A N 1
ATOM 3124 C CA . ALA A 1 384 ? -3.821 2.478 -0.522 1.00 82.62 384 ALA A CA 1
ATOM 3125 C C . ALA A 1 384 ? -3.103 1.725 0.596 1.00 82.62 384 ALA A C 1
ATOM 3127 O O . ALA A 1 384 ? -3.481 1.868 1.758 1.00 82.62 384 ALA A O 1
ATOM 3128 N N . LEU A 1 385 ? -2.072 0.955 0.249 1.00 86.25 385 LEU A N 1
ATOM 3129 C CA . LEU A 1 385 ? -1.317 0.137 1.196 1.00 86.25 385 LEU A CA 1
ATOM 3130 C C . LEU A 1 385 ? -0.614 1.019 2.241 1.00 86.25 385 LEU A C 1
ATOM 3132 O O . LEU A 1 385 ? -0.714 0.752 3.438 1.00 86.25 385 LEU A O 1
ATOM 3136 N N . SER A 1 386 ? -0.071 2.171 1.835 1.00 88.44 386 SER A N 1
ATOM 3137 C CA . SER A 1 386 ? 0.538 3.107 2.789 1.00 88.44 386 SER A CA 1
ATOM 3138 C C . SER A 1 386 ? -0.495 3.786 3.669 1.00 88.44 386 SER A C 1
ATOM 3140 O O . SER A 1 386 ? -0.313 3.900 4.880 1.00 88.44 386 SER A O 1
ATOM 3142 N N . ILE A 1 387 ? -1.635 4.177 3.095 1.00 86.88 387 ILE A N 1
ATOM 3143 C CA . ILE A 1 387 ? -2.751 4.729 3.871 1.00 86.88 387 ILE A CA 1
ATOM 3144 C C . ILE A 1 387 ? -3.277 3.695 4.882 1.00 86.88 387 ILE A C 1
ATOM 3146 O O . ILE A 1 387 ? -3.620 4.070 6.007 1.00 86.88 387 ILE A O 1
ATOM 3150 N N . GLN A 1 388 ? -3.313 2.412 4.509 1.00 90.69 388 GLN A N 1
ATOM 3151 C CA . GLN A 1 388 ? -3.674 1.301 5.388 1.00 90.69 388 GLN A CA 1
ATOM 3152 C C . GLN A 1 388 ? -2.725 1.208 6.578 1.00 90.69 388 GLN A C 1
ATOM 3154 O O . GLN A 1 388 ? -3.179 1.169 7.722 1.00 90.69 388 GLN A O 1
ATOM 3159 N N . ASP A 1 389 ? -1.417 1.223 6.329 1.00 92.50 389 ASP A N 1
ATOM 3160 C CA . ASP A 1 389 ? -0.414 1.157 7.386 1.00 92.50 389 ASP A CA 1
ATOM 3161 C C . ASP A 1 389 ? -0.460 2.371 8.311 1.00 92.50 389 ASP A C 1
ATOM 3163 O O . ASP A 1 389 ? -0.357 2.227 9.533 1.00 92.50 389 ASP A O 1
ATOM 3167 N N . TYR A 1 390 ? -0.707 3.563 7.769 1.00 91.56 390 TYR A N 1
ATOM 3168 C CA . TYR A 1 390 ? -0.879 4.764 8.582 1.00 91.56 390 TYR A CA 1
ATOM 3169 C C . TYR A 1 390 ? -2.137 4.699 9.449 1.00 91.56 390 TYR A C 1
ATOM 3171 O O . TYR A 1 390 ? -2.099 5.123 10.606 1.00 91.56 390 TYR A O 1
ATOM 3179 N N . LEU A 1 391 ? -3.237 4.136 8.935 1.00 92.00 391 LEU A N 1
ATOM 3180 C CA . LEU A 1 391 ? -4.449 3.911 9.719 1.00 92.00 391 LEU A CA 1
ATOM 3181 C C . LEU A 1 391 ? -4.209 2.886 10.834 1.00 92.00 391 LEU A C 1
ATOM 3183 O O . LEU A 1 391 ? -4.588 3.133 11.977 1.00 92.00 391 LEU A O 1
ATOM 3187 N N . LEU A 1 392 ? -3.560 1.761 10.528 1.00 95.00 392 LEU A N 1
ATOM 3188 C CA . LEU A 1 392 ? -3.211 0.736 11.515 1.00 95.00 392 LEU A CA 1
ATOM 3189 C C . LEU A 1 392 ? -2.303 1.303 12.608 1.00 95.00 392 LEU A C 1
ATOM 3191 O O . LEU A 1 392 ? -2.538 1.064 13.794 1.00 95.00 392 LEU A O 1
ATOM 3195 N N . PHE A 1 393 ? -1.320 2.121 12.231 1.00 93.31 393 PHE A N 1
ATOM 3196 C CA . PHE A 1 39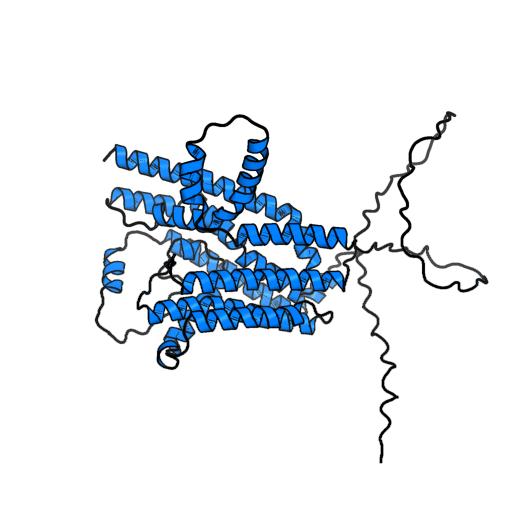3 ? -0.486 2.841 13.184 1.00 93.31 393 PHE A CA 1
ATOM 3197 C C . PHE A 1 393 ? -1.306 3.821 14.033 1.00 93.31 393 PHE A C 1
ATOM 3199 O O . PHE A 1 393 ? -1.169 3.840 15.255 1.00 93.31 393 PHE A O 1
ATOM 3206 N N . ALA A 1 394 ? -2.214 4.586 13.420 1.00 91.75 394 ALA A N 1
ATOM 3207 C CA . ALA A 1 394 ? -3.100 5.498 14.137 1.00 91.75 394 ALA A CA 1
ATOM 3208 C C . ALA A 1 394 ? -3.997 4.760 15.146 1.00 91.75 394 ALA A C 1
ATOM 3210 O O . ALA A 1 394 ? -4.190 5.247 16.259 1.00 91.75 394 ALA A O 1
ATOM 3211 N N . ILE A 1 395 ? -4.499 3.569 14.804 1.00 93.94 395 ILE A N 1
ATOM 3212 C CA . ILE A 1 395 ? -5.236 2.697 15.731 1.00 93.94 395 ILE A CA 1
ATOM 3213 C C . ILE A 1 395 ? -4.326 2.233 16.876 1.00 93.94 395 ILE A C 1
ATOM 3215 O O . ILE A 1 395 ? -4.742 2.260 18.036 1.00 93.94 395 ILE A O 1
ATOM 3219 N N . PHE A 1 396 ? -3.084 1.845 16.573 1.00 94.31 396 PHE A N 1
ATOM 3220 C CA . PHE A 1 396 ? -2.114 1.355 17.555 1.00 94.31 396 PHE A CA 1
ATOM 3221 C C . PHE A 1 396 ? -1.784 2.392 18.643 1.00 94.31 396 PHE A C 1
ATOM 3223 O O . PHE A 1 396 ? -1.637 2.027 19.813 1.00 94.31 396 PHE A O 1
ATOM 3230 N N . ILE A 1 397 ? -1.708 3.677 18.273 1.00 92.06 397 ILE A N 1
ATOM 3231 C CA . ILE A 1 397 ? -1.438 4.801 19.191 1.00 92.06 397 ILE A CA 1
ATOM 3232 C C . ILE A 1 397 ? -2.700 5.472 19.755 1.00 92.06 397 ILE A C 1
ATOM 3234 O O . ILE A 1 397 ? -2.604 6.520 20.393 1.00 92.06 397 ILE A O 1
ATOM 3238 N N . ASP A 1 398 ? -3.877 4.899 19.504 1.00 92.81 398 ASP A N 1
ATOM 3239 C CA . ASP A 1 398 ? -5.174 5.435 19.926 1.00 92.81 398 ASP A CA 1
ATOM 3240 C C . ASP A 1 398 ? -5.528 6.827 19.368 1.00 92.81 398 ASP A C 1
ATOM 3242 O O . ASP A 1 398 ? -6.153 7.649 20.036 1.00 92.81 398 ASP A O 1
ATOM 3246 N N . ARG A 1 399 ? -5.119 7.109 18.126 1.00 91.94 399 ARG A N 1
ATOM 3247 C CA . ARG A 1 399 ? -5.443 8.346 17.391 1.00 91.94 399 ARG A CA 1
ATOM 3248 C C . ARG A 1 399 ? -6.088 8.118 16.009 1.00 91.94 399 ARG A C 1
ATOM 3250 O O . ARG A 1 399 ? -5.770 8.851 15.065 1.00 91.94 399 ARG A O 1
ATOM 3257 N N . PRO A 1 400 ? -6.980 7.118 15.821 1.00 90.12 400 PRO A N 1
ATOM 3258 C CA . PRO A 1 400 ? -7.554 6.847 14.503 1.00 90.12 400 PRO A CA 1
ATOM 3259 C C . PRO A 1 400 ? -8.444 7.992 14.002 1.00 90.12 400 PRO A C 1
ATOM 3261 O O . PRO A 1 400 ? -8.495 8.248 12.801 1.00 90.12 400 PRO A O 1
ATOM 3264 N N . TRP A 1 401 ? -9.123 8.717 14.899 1.00 87.94 401 TRP A N 1
ATOM 3265 C CA . TRP A 1 401 ? -10.037 9.790 14.498 1.00 87.94 401 TRP A CA 1
ATOM 3266 C C . TRP A 1 401 ? -9.289 11.004 13.958 1.00 87.94 401 TRP A C 1
ATOM 3268 O O . TRP A 1 401 ? -9.634 11.532 12.903 1.00 87.94 401 TRP A O 1
ATOM 3278 N N . GLU A 1 402 ? -8.231 11.426 14.649 1.00 86.69 402 GLU A N 1
ATOM 3279 C CA . GLU A 1 402 ? -7.395 12.546 14.229 1.00 86.69 402 GLU A CA 1
ATOM 3280 C C . GLU A 1 402 ? -6.724 12.260 12.885 1.00 86.69 402 GLU A C 1
ATOM 3282 O O . GLU A 1 402 ? -6.611 13.159 12.050 1.00 86.69 402 GLU A O 1
ATOM 3287 N N . PHE A 1 403 ? -6.318 11.009 12.654 1.00 87.25 403 PHE A N 1
ATOM 3288 C CA . PHE A 1 403 ? -5.799 10.570 11.363 1.00 87.25 403 PHE A CA 1
ATOM 3289 C C . PHE A 1 403 ? -6.854 10.689 10.251 1.00 87.25 403 PHE A C 1
ATOM 3291 O O . PHE A 1 403 ? -6.597 11.317 9.221 1.00 87.25 403 PHE A O 1
ATOM 3298 N N . ILE A 1 404 ? -8.064 10.165 10.466 1.00 84.44 404 ILE A N 1
ATOM 3299 C CA . ILE A 1 404 ? -9.156 10.229 9.480 1.00 84.44 404 ILE A CA 1
ATOM 3300 C C . ILE A 1 404 ? -9.545 11.683 9.174 1.00 84.44 404 ILE A C 1
ATOM 3302 O O . ILE A 1 404 ? -9.703 12.056 8.013 1.00 84.44 404 ILE A O 1
ATOM 3306 N N . GLN A 1 405 ? -9.629 12.543 10.192 1.00 80.75 405 GLN A N 1
ATOM 3307 C CA . GLN A 1 405 ? -9.956 13.959 10.002 1.00 80.75 405 GLN A CA 1
ATOM 3308 C C . GLN A 1 405 ? -8.881 14.706 9.205 1.00 80.75 405 GLN A C 1
ATOM 3310 O O . GLN A 1 405 ? -9.205 15.454 8.283 1.00 80.75 405 GLN A O 1
ATOM 3315 N N . LYS A 1 406 ? -7.594 14.487 9.502 1.00 79.94 406 LYS A N 1
ATOM 3316 C CA . LYS A 1 406 ? -6.492 15.133 8.766 1.00 79.94 406 LYS A CA 1
ATOM 3317 C C . LYS A 1 406 ? -6.405 14.659 7.317 1.00 79.94 406 LYS A C 1
ATOM 3319 O O . LYS A 1 406 ? -6.138 15.455 6.416 1.00 79.94 406 LYS A O 1
ATOM 3324 N N . THR A 1 407 ? -6.660 13.376 7.081 1.00 78.31 407 THR A N 1
ATOM 3325 C CA . THR A 1 407 ? -6.620 12.789 5.735 1.00 78.31 407 THR A CA 1
ATOM 3326 C C . THR A 1 407 ? -7.838 13.143 4.880 1.00 78.31 407 THR A C 1
ATOM 3328 O O . THR A 1 407 ? -7.773 12.982 3.660 1.00 78.31 407 THR A O 1
ATOM 3331 N N . LYS A 1 408 ? -8.916 13.677 5.476 1.00 74.75 408 LYS A N 1
ATOM 3332 C CA . LYS A 1 408 ? -10.145 14.073 4.770 1.00 74.75 408 LYS A CA 1
ATOM 3333 C C . LYS A 1 408 ? -9.951 15.201 3.760 1.00 74.75 408 LYS A C 1
ATOM 3335 O O . LYS A 1 408 ? -10.682 15.228 2.785 1.00 74.75 408 LYS A O 1
ATOM 3340 N N . THR A 1 409 ? -9.020 16.128 3.970 1.00 70.94 409 THR A N 1
ATOM 3341 C CA . THR A 1 409 ? -8.835 17.265 3.045 1.00 70.94 409 THR A CA 1
ATOM 3342 C C . THR A 1 409 ? -7.501 17.171 2.324 1.00 70.94 409 THR A C 1
ATOM 3344 O O . THR A 1 409 ? -7.459 17.143 1.099 1.00 70.94 409 THR A O 1
ATOM 3347 N N . ILE A 1 410 ? -6.405 17.059 3.080 1.00 75.56 410 ILE A N 1
ATOM 3348 C CA . ILE A 1 410 ? -5.041 17.136 2.538 1.00 75.56 410 ILE A CA 1
ATOM 3349 C C . ILE A 1 410 ? -4.785 16.013 1.530 1.00 75.56 410 ILE A C 1
ATOM 3351 O O . ILE A 1 410 ? -4.244 16.249 0.454 1.00 75.56 410 ILE A O 1
ATOM 3355 N N . SER A 1 411 ? -5.213 14.789 1.843 1.00 73.06 411 SER A N 1
ATOM 3356 C CA . SER A 1 411 ? -4.913 13.650 0.981 1.00 73.06 411 SER A CA 1
ATOM 3357 C C . SER A 1 411 ? -5.670 13.658 -0.344 1.00 73.06 411 SER A C 1
ATOM 3359 O O . SER A 1 411 ? -5.172 13.060 -1.286 1.00 73.06 411 SER A O 1
ATOM 3361 N N . TRP A 1 412 ? -6.842 14.296 -0.443 1.00 73.38 412 TRP A N 1
ATOM 3362 C CA . TRP A 1 412 ? -7.553 14.386 -1.724 1.00 73.38 412 TRP A CA 1
ATOM 3363 C C . TRP A 1 412 ? -6.819 15.290 -2.703 1.00 73.38 412 TRP A C 1
ATOM 3365 O O . TRP A 1 412 ? -6.621 14.898 -3.846 1.00 73.38 412 TRP A O 1
ATOM 3375 N N . PHE A 1 413 ? -6.351 16.454 -2.243 1.00 80.25 413 PHE A N 1
ATOM 3376 C CA . PHE A 1 413 ? -5.538 17.341 -3.075 1.00 80.25 413 PHE A CA 1
ATOM 3377 C C . PHE A 1 413 ? -4.244 16.662 -3.526 1.00 80.25 413 PHE A C 1
ATOM 3379 O O . PHE A 1 413 ? -3.889 16.751 -4.697 1.00 80.25 413 PHE A O 1
ATOM 3386 N N . LEU A 1 414 ? -3.577 15.937 -2.621 1.00 83.31 414 LEU A N 1
ATOM 3387 C CA . LEU A 1 414 ? -2.363 15.193 -2.958 1.00 83.31 414 LEU A CA 1
ATOM 3388 C C . LEU A 1 414 ? -2.633 14.055 -3.948 1.00 83.31 414 LEU A C 1
ATOM 3390 O O . LEU A 1 414 ? -1.887 13.911 -4.912 1.00 83.31 414 LEU A O 1
ATOM 3394 N N . LEU A 1 415 ? -3.697 13.273 -3.749 1.00 78.69 415 LEU A N 1
ATOM 3395 C CA . LEU A 1 415 ? -4.044 12.161 -4.635 1.00 78.69 415 LEU A CA 1
ATOM 3396 C C . LEU A 1 415 ? -4.436 12.662 -6.030 1.00 78.69 415 LEU A C 1
ATOM 3398 O O . LEU A 1 415 ? -3.857 12.219 -7.016 1.00 78.69 415 LEU A O 1
ATOM 3402 N N . VAL A 1 416 ? -5.359 13.626 -6.117 1.00 79.69 416 VAL A N 1
ATOM 3403 C CA . VAL A 1 416 ? -5.796 14.212 -7.396 1.00 79.69 416 VAL A CA 1
ATOM 3404 C C . VAL A 1 416 ? -4.627 14.891 -8.108 1.00 79.69 416 VAL A C 1
ATOM 3406 O O . VAL A 1 416 ? -4.439 14.686 -9.302 1.00 79.69 416 VAL A O 1
ATOM 3409 N N . GLY A 1 417 ? -3.803 15.652 -7.381 1.00 83.56 417 GLY A N 1
ATOM 3410 C CA . GLY A 1 417 ? -2.605 16.274 -7.942 1.00 83.56 417 GLY A CA 1
ATOM 3411 C C . GLY A 1 417 ? -1.613 15.247 -8.488 1.00 83.56 417 GLY A C 1
ATOM 3412 O O . GLY A 1 417 ? -1.107 15.423 -9.590 1.00 83.56 417 GLY A O 1
ATOM 3413 N N . THR A 1 418 ? -1.389 14.146 -7.764 1.00 85.25 418 THR A N 1
ATOM 3414 C CA . THR A 1 418 ? -0.496 13.058 -8.200 1.00 85.25 418 THR A CA 1
ATOM 3415 C C . THR A 1 418 ? -1.026 12.369 -9.452 1.00 85.25 418 THR A C 1
ATOM 3417 O O . THR A 1 418 ? -0.263 12.138 -10.385 1.00 85.25 418 THR A O 1
ATOM 3420 N N . VAL A 1 419 ? -2.330 12.093 -9.512 1.00 81.94 419 VAL A N 1
ATOM 3421 C CA . VAL A 1 419 ? -2.989 11.521 -10.693 1.00 81.94 419 VAL A CA 1
ATOM 3422 C C . VAL A 1 419 ? -2.815 12.421 -11.914 1.00 81.94 419 VAL A C 1
ATOM 3424 O O . VAL A 1 419 ? -2.309 11.962 -12.933 1.00 81.94 419 VAL A O 1
ATOM 3427 N N . LEU A 1 420 ? -3.182 13.703 -11.803 1.00 84.38 420 LEU A N 1
ATOM 3428 C CA . LEU A 1 420 ? -3.085 14.653 -12.915 1.00 84.38 420 LEU A CA 1
ATOM 3429 C C . LEU A 1 420 ? -1.640 14.818 -13.386 1.00 84.38 420 LEU A C 1
ATOM 3431 O O . LEU A 1 420 ? -1.377 14.822 -14.585 1.00 84.38 420 LEU A O 1
ATOM 3435 N N . LEU A 1 421 ? -0.703 14.920 -12.440 1.00 88.00 421 LEU A N 1
ATOM 3436 C CA . LEU A 1 421 ? 0.720 15.012 -12.743 1.00 88.00 421 LEU A CA 1
ATOM 3437 C C . LEU A 1 421 ? 1.222 13.761 -13.470 1.00 88.00 421 LEU A C 1
ATOM 3439 O O . LEU A 1 421 ? 2.015 13.878 -14.399 1.00 88.00 421 LEU A O 1
ATOM 3443 N N . THR A 1 422 ? 0.749 12.582 -13.062 1.00 88.19 422 THR A N 1
ATOM 3444 C CA . THR A 1 422 ? 1.144 11.315 -13.680 1.00 88.19 422 THR A CA 1
ATOM 3445 C C . THR A 1 422 ? 0.616 11.200 -15.102 1.00 88.19 422 THR A C 1
ATOM 3447 O O . THR A 1 422 ? 1.405 10.922 -15.994 1.00 88.19 422 THR A O 1
ATOM 3450 N N . GLU A 1 423 ? -0.669 11.479 -15.337 1.00 85.44 423 GLU A N 1
ATOM 3451 C CA . GLU A 1 423 ? -1.264 11.397 -16.679 1.00 85.44 423 GLU A CA 1
ATOM 3452 C C . GLU A 1 423 ? -0.574 12.368 -17.650 1.00 85.44 423 GLU A C 1
ATOM 3454 O O . GLU A 1 423 ? -0.076 11.942 -18.694 1.00 85.44 423 GLU A O 1
ATOM 3459 N N . LEU A 1 424 ? -0.413 13.640 -17.253 1.00 87.31 424 LEU A N 1
ATOM 3460 C CA . LEU A 1 424 ? 0.307 14.642 -18.050 1.00 87.31 424 LEU A CA 1
ATOM 3461 C C . LEU A 1 424 ? 1.735 14.196 -18.374 1.00 87.31 424 LEU A C 1
ATOM 3463 O O . LEU A 1 424 ? 2.202 14.363 -19.500 1.00 87.31 424 LEU A O 1
ATOM 3467 N N . HIS A 1 425 ? 2.428 13.619 -17.394 1.00 90.44 425 HIS A N 1
ATOM 3468 C CA . HIS A 1 425 ? 3.775 13.116 -17.594 1.00 90.44 425 HIS A CA 1
ATOM 3469 C C . HIS A 1 425 ? 3.798 11.911 -18.540 1.00 90.44 425 HIS A C 1
ATOM 3471 O O . HIS A 1 425 ? 4.606 11.883 -19.461 1.00 90.44 425 HIS A O 1
ATOM 3477 N N . THR A 1 426 ? 2.910 10.929 -18.368 1.00 87.81 426 THR A N 1
ATOM 3478 C CA . THR A 1 426 ? 2.855 9.752 -19.248 1.00 87.81 426 THR A CA 1
ATOM 3479 C C . THR A 1 426 ? 2.514 10.115 -20.691 1.00 87.81 426 THR A C 1
ATOM 3481 O O . THR A 1 426 ? 3.111 9.550 -21.605 1.00 87.81 426 THR A O 1
ATOM 3484 N N . ASP A 1 427 ? 1.641 11.098 -20.920 1.00 84.62 427 ASP A N 1
ATOM 3485 C CA . ASP A 1 427 ? 1.331 11.584 -22.267 1.00 84.62 427 ASP A CA 1
ATOM 3486 C C . ASP A 1 427 ? 2.531 12.283 -22.911 1.00 84.62 427 ASP A C 1
ATOM 3488 O O . ASP A 1 427 ? 2.834 12.054 -24.086 1.00 84.62 427 ASP A O 1
ATOM 3492 N N . GLN A 1 428 ? 3.283 13.063 -22.129 1.00 90.62 428 GLN A N 1
ATOM 3493 C CA . GLN A 1 428 ? 4.551 13.627 -22.587 1.00 90.62 428 GLN A CA 1
ATOM 3494 C C . GLN A 1 428 ? 5.542 12.523 -22.965 1.00 90.62 428 GLN A C 1
ATOM 3496 O O . GLN A 1 428 ? 6.099 12.573 -24.061 1.00 90.62 428 GLN A O 1
ATOM 3501 N N . LEU A 1 429 ? 5.719 11.498 -22.125 1.00 88.56 429 LEU A N 1
ATOM 3502 C CA . LEU A 1 429 ? 6.596 10.365 -22.438 1.00 88.56 429 LEU A CA 1
ATOM 3503 C C . LEU A 1 429 ? 6.183 9.685 -23.751 1.00 88.56 429 LEU A C 1
ATOM 3505 O O . LEU A 1 429 ? 7.023 9.515 -24.632 1.00 88.56 429 LEU A O 1
ATOM 3509 N N . ARG A 1 430 ? 4.893 9.364 -23.922 1.00 89.25 430 ARG A N 1
ATOM 3510 C CA . ARG A 1 430 ? 4.359 8.758 -25.156 1.00 89.25 430 ARG A CA 1
ATOM 3511 C C . ARG A 1 430 ? 4.663 9.607 -26.387 1.00 89.25 430 ARG A C 1
ATOM 3513 O O . ARG A 1 430 ? 5.091 9.064 -27.401 1.00 89.25 430 ARG A O 1
ATOM 3520 N N . SER A 1 431 ? 4.492 10.927 -26.298 1.00 90.25 431 SER A N 1
ATOM 3521 C CA . SER A 1 431 ? 4.780 11.840 -27.413 1.00 90.25 431 SER A CA 1
ATOM 3522 C C . SER A 1 431 ? 6.262 11.841 -27.805 1.00 90.25 431 SER A C 1
ATOM 3524 O O . SER A 1 431 ? 6.593 11.854 -28.990 1.00 90.25 431 SER A O 1
ATOM 3526 N N . VAL A 1 432 ? 7.158 11.747 -26.817 1.00 90.75 432 VAL A N 1
ATOM 3527 C CA . VAL A 1 432 ? 8.609 11.687 -27.029 1.00 90.75 432 VAL A CA 1
ATOM 3528 C C . VAL A 1 432 ? 9.009 10.360 -27.678 1.00 90.75 432 VAL A C 1
ATOM 3530 O O . VAL A 1 432 ? 9.789 10.362 -28.630 1.00 90.75 432 VAL A O 1
ATOM 3533 N N . PHE A 1 433 ? 8.436 9.235 -27.237 1.00 87.56 433 PHE A N 1
ATOM 3534 C CA . PHE A 1 433 ? 8.645 7.945 -27.900 1.00 87.56 433 PHE A CA 1
ATOM 3535 C C . PHE A 1 433 ? 8.088 7.937 -29.325 1.00 87.56 433 PHE A C 1
ATOM 3537 O O . PHE A 1 433 ? 8.770 7.463 -30.229 1.00 87.56 433 PHE A O 1
ATOM 3544 N N . ALA A 1 434 ? 6.897 8.488 -29.565 1.00 89.00 434 ALA A N 1
ATOM 3545 C CA . ALA A 1 434 ? 6.320 8.561 -30.908 1.00 89.00 434 ALA A CA 1
ATOM 3546 C C . ALA A 1 434 ? 7.206 9.368 -31.876 1.00 89.00 434 ALA A C 1
ATOM 3548 O O . ALA A 1 434 ? 7.440 8.932 -33.001 1.00 89.00 434 ALA A O 1
ATOM 3549 N N . ALA A 1 435 ? 7.762 10.494 -31.418 1.00 90.25 435 ALA A N 1
ATOM 3550 C CA . ALA A 1 435 ? 8.684 11.311 -32.205 1.00 90.25 435 ALA A CA 1
ATOM 3551 C C . ALA A 1 435 ? 10.012 10.596 -32.520 1.00 90.25 435 ALA A C 1
ATOM 3553 O O . ALA A 1 435 ? 10.597 10.816 -33.579 1.00 90.25 435 ALA A O 1
ATOM 3554 N N . LEU A 1 436 ? 10.503 9.736 -31.619 1.00 88.12 436 LEU A N 1
ATOM 3555 C CA . LEU A 1 436 ? 11.679 8.907 -31.894 1.00 88.12 436 LEU A CA 1
ATOM 3556 C C . LEU A 1 436 ? 11.385 7.902 -33.017 1.00 88.12 436 LEU A C 1
ATOM 3558 O O . LEU A 1 436 ? 12.153 7.821 -33.970 1.00 88.12 436 LEU A O 1
ATOM 3562 N N . HIS A 1 437 ? 10.253 7.199 -32.929 1.00 86.50 437 HIS A N 1
ATOM 3563 C CA . HIS A 1 437 ? 9.850 6.191 -33.914 1.00 86.50 437 HIS A CA 1
ATOM 3564 C C . HIS A 1 437 ? 9.522 6.782 -35.291 1.00 86.50 437 HIS A C 1
ATOM 3566 O O . HIS A 1 437 ? 9.678 6.097 -36.293 1.00 86.50 437 HIS A O 1
ATOM 3572 N N . SER A 1 438 ? 9.080 8.042 -35.372 1.00 87.88 438 SER A N 1
ATOM 3573 C CA . SER A 1 438 ? 8.860 8.710 -36.663 1.00 87.88 438 SER A CA 1
ATOM 3574 C C . SER A 1 438 ? 10.154 9.148 -37.359 1.00 87.88 438 SER A C 1
ATOM 3576 O O . SER A 1 438 ? 10.125 9.447 -38.549 1.00 87.88 438 SER A O 1
ATOM 3578 N N . ASN A 1 439 ? 11.263 9.250 -36.617 1.00 78.62 439 ASN A N 1
ATOM 3579 C CA . ASN A 1 439 ? 12.561 9.715 -37.121 1.00 78.62 439 ASN A CA 1
ATOM 3580 C C . ASN A 1 439 ? 13.545 8.572 -37.437 1.00 78.62 439 ASN A C 1
ATOM 3582 O O . ASN A 1 439 ? 14.605 8.838 -38.010 1.00 78.62 439 ASN A O 1
ATOM 3586 N N . SER A 1 440 ? 13.224 7.340 -37.033 1.00 66.19 440 SER A N 1
ATOM 3587 C CA . SER A 1 440 ? 13.937 6.097 -37.365 1.00 66.19 440 SER A CA 1
ATOM 3588 C C . SER A 1 440 ? 13.356 5.449 -38.611 1.00 66.19 440 SER A C 1
ATOM 3590 O O . SER A 1 440 ? 14.154 4.964 -39.443 1.00 66.19 440 SER A O 1
#

Sequence (440 aa):
MIVDVRKLSSGACPARPVYHHGHFCVRTFHRLLSYPGYSLFIFFIIYLQMMDLRLYFKIQSRGTLDYSTSNTILNQTNPSPISHTIHIFDPLPIKKMMVEPIIHYVRSPLAEQIENTLHFTYYFPFISANAISYFHCFLSIVSMKFLSSESLFRRQIGVCIFQFRIFLDCLDGVVFRAHSHNKRYKSYYGDYGYYVDVVSDILGGTCLIVSVLLYFYKQRPFRPIKTRSNICSSSSASDGGTDETDLMILNLEDDQSSPRLNSSPSSPSSSPNEINNHLLETKQTIFITLVLFSVKYLLAAMFWDRNVHAYEDLLDSSANTPQEKALQLIKYLLAAMFWDRNVHAYEDLLDSSANTPQEKALQLSLLHSPLTILIFYLWRYLCALSIQDYLLFAIFIDRPWEFIQKTKTISWFLLVGTVLLTELHTDQLRSVFAALHSNS

Mean predicted aligned error: 14.38 Å

Secondary structure (DSSP, 8-state):
------S----PPPPPP----S---HHHHHHHHTSHHHHHHHHHHHHHHHHHHHHHHHHHT--SS-HHHHHHHHS--S---------TTSS--HHHHHS-HHIIIIIHHHHHHHHHHH-HHHH-TT--HHHHHHHHHHHHHHHHHHHT-SSHHHHHHHHHHHHHHHHHHHHHHHHHHHHTT--S----TTSHHHHHHHHHHHHHHHHHHHHHHHHHHHSPPEEPP-----------------------------------------------------EEPPHHHHHHHHHHHHHHHHHHH---SHHHHHHHHHHT----STHHHHHHHHHHHGGGGHHHHHHHHHIIIIIS--SSHHHHHHHHHHHT-HHHHHHHHHHHHHSHHHHHHHHHHHHHTT-HHHHHHHHTTHHHHHHHHHHHHHHHHHHHHHHHHHHHHHH-

Organism: NCBI:txid433720

Nearest PDB structures (foldseek):
  4q7c-assembly1_A  TM=6.504E-01  e=4.573E-02  Archaeoglobus fulgidus DSM 4304
  4q7c-assembly1_B  TM=6.350E-01  e=4.993E-02  Archaeoglobus fulgidus DSM 4304
  4o6m-assembly1_A  TM=6.145E-01  e=7.415E-02  Archaeoglobus fulgidus DSM 4304

InterPro domains:
  IPR043130 CDP-alcohol phosphatidyltransferase, transmembrane domain [G3DSA:1.20.120.1760] (100-231)

Foldseek 3Di:
DDDDPPPDPPDDDDDDPDPPPDDPDVVVVVVCVPPPVNVVVVVVVVVLVVVLVVLLVVLLPPDDDDPPVVVVVVPPPDDDPDDPDDDLCPPPFLLLLQAASCCSPPQLSVLLCCCVVVVCCVVCVVCALLNLLVVLLVLLLVLLVQCLDPDLVSNLVSLVSLVVSVSSLSNSQVSNCVVVVHPDPDQPPPDPSSVSSLVSVVSSLVSNLVSVLSNCVVPFDWDQDPPPPPPPPDDDDDDDDDDPDDDPDDPPDDDDDDDDDDDDDDDDDDDDPPPRPGDTDDSVNSVVLSVLVSLLLQLLSDDDDPVVVVVVVVVPDDDDDPVVVVVVVVVVSVSSHQLVVLSVLLCCQQVDDDPDPVSPVLSSVLSSDPLVSVLSVLSNCLHSVNLVVVLSVCSSVVNNPVSSVVCSPPSVCSSVVSRVSSVVSSVVSVVVVVVVVVVD

pLDDT: mean 71.59, std 22.1, range [28.86, 98.38]

Radius of gyration: 28.77 Å; Cα contacts (8 Å, |Δi|>4): 313; chains: 1; bounding box: 64×84×87 Å